Protein AF-0000000066029014 (afdb_homodimer)

pLDDT: mean 92.39, std 10.78, range [21.56, 98.81]

Sequence (570 aa):
MKFGIVINVSRERALELARKLVSWLEAQGIGYIFETLSAERIGSALSAPIEELNTQCDAFISLGGDGTLLFTSQHSVTKPVVGINVGYLGFLTEFTQEEMFDAVEKVIKGTYTIHTRTQLEASVPADGRNEQFLALNDVVIEKGTYPRIPAFVIKLDGELLSSYRADGIIIATSTGSTAYSMSAGGPIIAPKSSVFVITPICPHMLTVRPIVISDEKIIEISVEAPDGEFPLNCDGHLRRMLEPMERVTVRKSIRLINLVANENRDYCEVLRTKLLWGREHNSGLMKFGIVINVSRERALELARKLVSWLEAQGIGYIFETLSAERIGSALSAPIEELNTQCDAFISLGGDGTLLFTSQHSVTKPVVGINVGYLGFLTEFTQEEMFDAVEKVIKGTYTIHTRTQLEASVPADGRNEQFLALNDVVIEKGTYPRIPAFVIKLDGELLSSYRADGIIIATSTGSTAYSMSAGGPIIAPKSSVFVITPICPHMLTVRPIVISDEKIIEISVEAPDGEFPLNCDGHLRRMLEPMERVTVRKSIRLINLVANENRDYCEVLRTKLLWGREHNSGL

Radius of gyration: 27.36 Å; Cα contacts (8 Å, |Δi|>4): 1403; chains: 2; bounding box: 62×86×66 Å

Foldseek 3Di:
DEEEEEFPLVDPLRLVLVVVVVVVCVVVPYHYAYDAVSCVSNVHPRYDHLQCVLVVGQEYEFREAPVRVQVNLQRNQQRAYAAEHSDDDHLAHAHYSVCVVVLVVCVVVVNWDWDKAWWKWKWFDDPNDIDIDIARFKKKKFQPPPPAFWWKWKAKQNHTPDTWRARIKIKTGLSNCPPVVVVQPGDRHDPPPQWIKIGGRGTPDPPDDIDIGHLAIKMKIFIADPWDWIFIDGHRHTDDTDTHPGIMIMGIDPTIGIYGHDPPDDSVVSCCVVVVVDPPPPPPD/DEEEEEFPLVDPLRLVLVVVVVVVCVVVPYHYAYDAVSCVSNVHPRYDHLQCVLVVGQEYEFREAPVRVQVNLQRNQQRAYAAEHSDDDHLAHAHYSVCVVVLVVCVVVVNWDWDKAWWKWKWFDDPNDIDIDIARFKKKKFQPPPPAFWWKWKDKQNHTPDTWRARIKIKTGLSNCPPVVVVQPGDRHDPPPQWIKIGGRGTPDPPDDIDIGHLAIKMKIFIADPWDWIFIDGHRHTDDTDTHPGIMIMGIDPTIGIYGHDPPDDSVVSCCVVVVVDPPPPPPD

Structure (mmCIF, N/CA/C/O backbone):
data_AF-0000000066029014-model_v1
#
loop_
_entity.id
_entity.type
_entity.pdbx_description
1 polymer 'NAD kinase'
#
loop_
_atom_site.group_PDB
_atom_site.id
_atom_site.type_symbol
_atom_site.label_atom_id
_atom_site.label_alt_id
_atom_site.label_comp_id
_atom_site.label_asym_id
_atom_site.label_entity_id
_atom_site.label_seq_id
_atom_site.pdbx_PDB_ins_code
_atom_site.Cartn_x
_atom_site.Cartn_y
_atom_site.Cartn_z
_atom_site.occupancy
_atom_site.B_iso_or_equiv
_atom_site.auth_seq_id
_atom_site.auth_comp_id
_atom_site.auth_asym_id
_atom_site.auth_atom_id
_atom_site.pdbx_PDB_model_num
ATOM 1 N N . MET A 1 1 ? -2.502 23.562 33.281 1 92.62 1 MET A N 1
ATOM 2 C CA . MET A 1 1 ? -2.465 23.172 31.859 1 92.62 1 MET A CA 1
ATOM 3 C C . MET A 1 1 ? -2.316 24.391 30.969 1 92.62 1 MET A C 1
ATOM 5 O O . MET A 1 1 ? -2.932 25.438 31.219 1 92.62 1 MET A O 1
ATOM 9 N N . LYS A 1 2 ? -1.413 24.406 29.984 1 97.44 2 LYS A N 1
ATOM 10 C CA . LYS A 1 2 ? -1.159 25.516 29.062 1 97.44 2 LYS A CA 1
ATOM 11 C C . LYS A 1 2 ? -1.167 25.031 27.609 1 97.44 2 LYS A C 1
ATOM 13 O O . LYS A 1 2 ? -0.531 24.031 27.281 1 97.44 2 LYS A O 1
ATOM 18 N N . PHE A 1 3 ? -1.909 25.719 26.797 1 98.25 3 PHE A N 1
ATOM 19 C CA . PHE A 1 3 ? -2.014 25.344 25.391 1 98.25 3 PHE A CA 1
ATOM 20 C C . PHE A 1 3 ? -1.113 26.219 24.531 1 98.25 3 PHE A C 1
ATOM 22 O O . PHE A 1 3 ? -1.03 27.422 24.75 1 98.25 3 PHE A O 1
ATOM 29 N N . GLY A 1 4 ? -0.292 25.609 23.609 1 98.25 4 GLY A N 1
ATOM 30 C CA . GLY A 1 4 ? 0.277 26.344 22.484 1 98.25 4 GLY A CA 1
ATOM 31 C C . GLY A 1 4 ? -0.667 26.438 21.312 1 98.25 4 GLY A C 1
ATOM 32 O O . GLY A 1 4 ? -1.191 25.438 20.828 1 98.25 4 GLY A O 1
ATOM 33 N N . ILE A 1 5 ? -0.922 27.641 20.859 1 98.56 5 ILE A N 1
ATOM 34 C CA . ILE A 1 5 ? -1.921 27.844 19.812 1 98.56 5 ILE A CA 1
ATOM 35 C C . ILE A 1 5 ? -1.242 28.328 18.547 1 98.56 5 ILE A C 1
ATOM 37 O O . ILE A 1 5 ? -0.484 29.297 18.562 1 98.56 5 ILE A O 1
ATOM 41 N N . VAL A 1 6 ? -1.458 27.609 17.438 1 98.31 6 VAL A N 1
ATOM 42 C CA . VAL A 1 6 ? -0.965 27.984 16.109 1 98.31 6 VAL A CA 1
ATOM 43 C C . VAL A 1 6 ? -2.143 28.219 15.164 1 98.31 6 VAL A C 1
ATOM 45 O O . VAL A 1 6 ? -3.021 27.359 15.031 1 98.31 6 VAL A O 1
ATOM 48 N N . ILE A 1 7 ? -2.123 29.422 14.539 1 97.88 7 ILE A N 1
ATOM 49 C CA . ILE A 1 7 ? -3.254 29.844 13.719 1 97.88 7 ILE A CA 1
ATOM 50 C C . ILE A 1 7 ? -2.805 30.016 12.266 1 97.88 7 ILE A C 1
ATOM 52 O O . ILE A 1 7 ? -1.726 30.547 12.008 1 97.88 7 ILE A O 1
ATOM 56 N N . ASN A 1 8 ? -3.623 29.422 11.344 1 96.75 8 ASN A N 1
ATOM 57 C CA . ASN A 1 8 ? -3.449 29.859 9.969 1 96.75 8 ASN A CA 1
ATOM 58 C C . ASN A 1 8 ? -3.855 31.328 9.781 1 96.75 8 ASN A C 1
ATOM 60 O O . ASN A 1 8 ? -5.023 31.609 9.516 1 96.75 8 ASN A O 1
ATOM 64 N N . VAL A 1 9 ? -2.922 32.219 9.75 1 95.31 9 VAL A N 1
ATOM 65 C CA . VAL A 1 9 ? -3.186 33.656 9.844 1 95.31 9 VAL A CA 1
ATOM 66 C C . VAL A 1 9 ? -3.703 34.156 8.5 1 95.31 9 VAL A C 1
ATOM 68 O O . VAL A 1 9 ? -4.203 35.281 8.414 1 95.31 9 VAL A O 1
ATOM 71 N N . SER A 1 10 ? -3.582 33.375 7.465 1 93.06 10 SER A N 1
ATOM 72 C CA . SER A 1 10 ? -4.086 33.781 6.156 1 93.06 10 SER A CA 1
ATOM 73 C C . SER A 1 10 ? -5.598 33.625 6.07 1 93.06 10 SER A C 1
ATOM 75 O O . SER A 1 10 ? -6.238 34.125 5.152 1 93.06 10 SER A O 1
ATOM 77 N N . ARG A 1 11 ? -6.156 32.938 7.031 1 93.38 11 ARG A N 1
ATOM 78 C CA . ARG A 1 11 ? -7.59 32.688 7.039 1 93.38 11 ARG A CA 1
ATOM 79 C C . ARG A 1 11 ? -8.289 33.469 8.141 1 93.38 11 ARG A C 1
ATOM 81 O O . ARG A 1 11 ? -8.125 33.188 9.32 1 93.38 11 ARG A O 1
ATOM 88 N N . GLU A 1 12 ? -9.148 34.375 7.723 1 93.75 12 GLU A N 1
ATOM 89 C CA . GLU A 1 12 ? -9.844 35.219 8.672 1 93.75 12 GLU A CA 1
ATOM 90 C C . GLU A 1 12 ? -10.688 34.406 9.641 1 93.75 12 GLU A C 1
ATOM 92 O O . GLU A 1 12 ? -10.766 34.719 10.828 1 93.75 12 GLU A O 1
ATOM 97 N N . ARG A 1 13 ? -11.25 33.344 9.102 1 95.38 13 ARG A N 1
ATOM 98 C CA . ARG A 1 13 ? -12.094 32.5 9.938 1 95.38 13 ARG A CA 1
ATOM 99 C C . ARG A 1 13 ? -11.281 31.875 11.062 1 95.38 13 ARG A C 1
ATOM 101 O O . ARG A 1 13 ? -11.789 31.672 12.164 1 95.38 13 ARG A O 1
ATOM 108 N N . ALA A 1 14 ? -10.086 31.547 10.805 1 96.75 14 ALA A N 1
ATOM 109 C CA . ALA A 1 14 ? -9.211 30.953 11.82 1 96.75 14 ALA A CA 1
ATOM 110 C C . ALA A 1 14 ? -8.914 31.969 12.93 1 96.75 14 ALA A C 1
ATOM 112 O O . ALA A 1 14 ? -8.859 31.594 14.102 1 96.75 14 ALA A O 1
ATOM 113 N N . LEU A 1 15 ? -8.781 33.188 12.57 1 96.56 15 LEU A N 1
ATOM 114 C CA . LEU A 1 15 ? -8.523 34.25 13.547 1 96.56 15 LEU A CA 1
ATOM 115 C C . LEU A 1 15 ? -9.742 34.469 14.438 1 96.56 15 LEU A C 1
ATOM 117 O O . LEU A 1 15 ? -9.609 34.656 15.648 1 96.56 15 LEU A O 1
ATOM 121 N N . GLU A 1 16 ? -10.844 34.469 13.773 1 96.62 16 GLU A N 1
ATOM 122 C CA . GLU A 1 16 ? -12.086 34.625 14.523 1 96.62 16 GLU A CA 1
ATOM 123 C C . GLU A 1 16 ? -12.258 33.5 15.531 1 96.62 16 GLU A C 1
ATOM 125 O O . GLU A 1 16 ? -12.633 33.719 16.688 1 96.62 16 GLU A O 1
ATOM 130 N N . LEU A 1 17 ? -12.008 32.312 15.086 1 96.81 17 LEU A N 1
ATOM 131 C CA . LEU A 1 17 ? -12.109 31.141 15.953 1 96.81 17 LEU A CA 1
ATOM 132 C C . LEU A 1 17 ? -11.133 31.234 17.109 1 96.81 17 LEU A C 1
ATOM 134 O O . LEU A 1 17 ? -11.453 30.844 18.234 1 96.81 17 LEU A O 1
ATOM 138 N N . ALA A 1 18 ? -9.977 31.703 16.844 1 97.75 18 ALA A N 1
ATOM 139 C CA . ALA A 1 18 ? -8.953 31.859 17.875 1 97.75 18 ALA A CA 1
ATOM 140 C C . ALA A 1 18 ? -9.414 32.812 18.969 1 97.75 18 ALA A C 1
ATOM 142 O O . ALA A 1 18 ? -9.195 32.594 20.156 1 97.75 18 ALA A O 1
ATOM 143 N N . ARG A 1 19 ? -10.023 33.938 18.594 1 97.25 19 ARG A N 1
ATOM 144 C CA . ARG A 1 19 ? -10.523 34.906 19.562 1 97.25 19 ARG A CA 1
ATOM 145 C C . ARG A 1 19 ? -11.586 34.312 20.469 1 97.25 19 ARG A C 1
ATOM 147 O O . ARG A 1 19 ? -11.578 34.531 21.672 1 97.25 19 ARG A O 1
ATOM 154 N N . LYS A 1 20 ? -12.43 33.531 19.828 1 97.5 20 LYS A N 1
ATOM 155 C CA . LYS A 1 20 ? -13.453 32.844 20.609 1 97.5 20 LYS A CA 1
ATOM 156 C C . LYS A 1 20 ? -12.82 31.844 21.562 1 97.5 20 LYS A C 1
ATOM 158 O O . LYS A 1 20 ? -13.258 31.719 22.719 1 97.5 20 LYS A O 1
ATOM 163 N N . LEU A 1 21 ? -11.852 31.125 21.078 1 97.75 21 LEU A N 1
ATOM 164 C CA . LEU A 1 21 ? -11.164 30.125 21.875 1 97.75 21 LEU A CA 1
ATOM 165 C C . LEU A 1 21 ? -10.492 30.766 23.094 1 97.75 21 LEU A C 1
ATOM 167 O O . LEU A 1 21 ? -10.609 30.266 24.203 1 97.75 21 LEU A O 1
ATOM 171 N N . VAL A 1 22 ? -9.836 31.844 22.891 1 96.75 22 VAL A N 1
ATOM 172 C CA . VAL A 1 22 ? -9.094 32.5 23.953 1 96.75 22 VAL A CA 1
ATOM 173 C C . VAL A 1 22 ? -10.07 33.031 25.016 1 96.75 22 VAL A C 1
ATOM 175 O O . VAL A 1 22 ? -9.812 32.875 26.219 1 96.75 22 VAL A O 1
ATOM 178 N N . SER A 1 23 ? -11.117 33.656 24.531 1 97.38 23 SER A N 1
ATOM 179 C CA . SER A 1 23 ? -12.133 34.125 25.469 1 97.38 23 SER A CA 1
ATOM 180 C C . SER A 1 23 ? -12.648 32.969 26.328 1 97.38 23 SER A C 1
ATOM 182 O O . SER A 1 23 ? -12.82 33.125 27.547 1 97.38 23 SER A O 1
ATOM 184 N N . TRP A 1 24 ? -12.852 31.891 25.688 1 97.5 24 TRP A N 1
ATOM 185 C CA . TRP A 1 24 ? -13.352 30.703 26.359 1 97.5 24 TRP A CA 1
ATOM 186 C C . TRP A 1 24 ? -12.32 30.156 27.344 1 97.5 24 TRP A C 1
ATOM 188 O O . TRP A 1 24 ? -12.664 29.781 28.469 1 97.5 24 TRP A O 1
ATOM 198 N N . LEU A 1 25 ? -11.078 30.094 27 1 97.56 25 LEU A N 1
ATOM 199 C CA . LEU A 1 25 ? -10 29.609 27.859 1 97.56 25 LEU A CA 1
ATOM 200 C C . LEU A 1 25 ? -9.828 30.531 29.078 1 97.56 25 LEU A C 1
ATOM 202 O O . LEU A 1 25 ? -9.664 30.047 30.203 1 97.56 25 LEU A O 1
ATOM 206 N N . GLU A 1 26 ? -9.883 31.797 28.844 1 96.69 26 GLU A N 1
ATOM 207 C CA . GLU A 1 26 ? -9.719 32.781 29.922 1 96.69 26 GLU A CA 1
ATOM 208 C C . GLU A 1 26 ? -10.836 32.656 30.953 1 96.69 26 GLU A C 1
ATOM 210 O O . GLU A 1 26 ? -10.594 32.75 32.156 1 96.69 26 GLU A O 1
ATOM 215 N N . ALA A 1 27 ? -11.977 32.406 30.453 1 96.88 27 ALA A N 1
ATOM 216 C CA . ALA A 1 27 ? -13.125 32.25 31.344 1 96.88 27 ALA A CA 1
ATOM 217 C C . ALA A 1 27 ? -12.938 31.031 32.25 1 96.88 27 ALA A C 1
ATOM 219 O O . ALA A 1 27 ? -13.461 31.016 33.375 1 96.88 27 ALA A O 1
ATOM 220 N N . GLN A 1 28 ? -12.156 30.109 31.859 1 95 28 GLN A N 1
ATOM 221 C CA . GLN A 1 28 ? -11.945 28.875 32.625 1 95 28 GLN A CA 1
ATOM 222 C C . GLN A 1 28 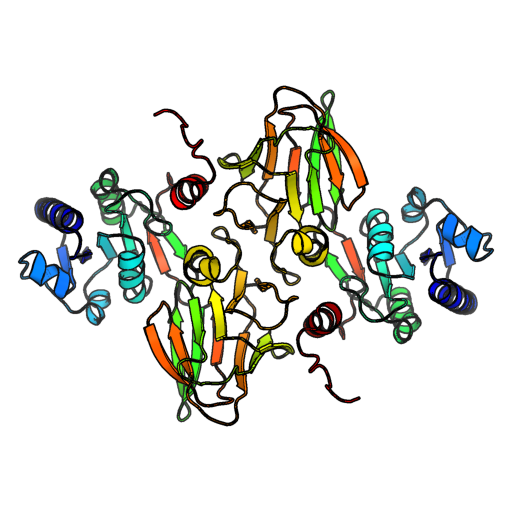? -10.617 28.922 33.375 1 95 28 GLN A C 1
ATOM 224 O O . GLN A 1 28 ? -10.266 27.984 34.062 1 95 28 GLN A O 1
ATOM 229 N N . GLY A 1 29 ? -9.883 29.984 33.156 1 96.31 29 GLY A N 1
ATOM 230 C CA . GLY A 1 29 ? -8.602 30.141 33.812 1 96.31 29 GLY A CA 1
ATOM 231 C C . GLY A 1 29 ? -7.527 29.219 33.25 1 96.31 29 GLY A C 1
ATOM 232 O O . GLY A 1 29 ? -6.633 28.797 34 1 96.31 29 GLY A O 1
ATOM 233 N N . ILE A 1 30 ? -7.691 28.828 32.031 1 97.12 30 ILE A N 1
ATOM 234 C CA . ILE A 1 30 ? -6.73 27.922 31.391 1 97.12 30 ILE A CA 1
ATOM 235 C C . ILE A 1 30 ? -5.668 28.75 30.656 1 97.12 30 ILE A C 1
ATOM 237 O O . ILE A 1 30 ? -5.984 29.703 29.953 1 97.12 30 ILE A O 1
ATOM 241 N N . GLY A 1 31 ? -4.395 28.438 30.812 1 97.38 31 GLY A N 1
ATOM 242 C CA . GLY A 1 31 ? -3.285 29.141 30.188 1 97.38 31 GLY A CA 1
ATOM 243 C C . GLY A 1 31 ? -3.133 28.828 28.703 1 97.38 31 GLY A C 1
ATOM 244 O O . GLY A 1 31 ? -3.445 27.719 28.266 1 97.38 31 GLY A O 1
ATOM 245 N N . TYR A 1 32 ? -2.623 29.734 28 1 97.94 32 TYR A N 1
ATOM 246 C CA . TYR A 1 32 ? -2.346 29.562 26.578 1 97.94 32 TYR A CA 1
ATOM 247 C C . TYR A 1 32 ? -1.224 30.484 26.109 1 97.94 32 TYR A C 1
ATOM 249 O O . TYR A 1 32 ? -0.87 31.438 26.812 1 97.94 32 TYR A O 1
ATOM 257 N N . ILE A 1 33 ? -0.554 30.172 25.094 1 98.19 33 ILE A N 1
ATOM 258 C CA . ILE A 1 33 ? 0.467 30.984 24.438 1 98.19 33 ILE A CA 1
ATOM 259 C C . ILE A 1 33 ? 0.398 30.797 22.922 1 98.19 33 ILE A C 1
ATOM 261 O O . ILE A 1 33 ? 0.199 29.672 22.438 1 98.19 33 ILE A O 1
ATOM 265 N N . PHE A 1 34 ? 0.485 31.859 22.188 1 98.12 34 PHE A N 1
ATOM 266 C CA . PHE A 1 34 ? 0.414 31.828 20.734 1 98.12 34 PHE A CA 1
ATOM 267 C C . PHE A 1 34 ? 1.806 31.703 20.125 1 98.12 34 PHE A C 1
ATOM 269 O O . PHE A 1 34 ? 2.773 32.25 20.672 1 98.12 34 PHE A O 1
ATOM 276 N N . GLU A 1 35 ? 1.819 30.969 19 1 97.44 35 GLU A N 1
ATOM 277 C CA . GLU A 1 35 ? 2.984 31.094 18.141 1 97.44 35 GLU A CA 1
ATOM 278 C C . GLU A 1 35 ? 3.164 32.531 17.672 1 97.44 35 GLU A C 1
ATOM 280 O O . GLU A 1 35 ? 2.184 33.25 17.469 1 97.44 35 GLU A O 1
ATOM 285 N N . THR A 1 36 ? 4.391 33.031 17.391 1 96.94 36 THR A N 1
ATOM 286 C CA . THR A 1 36 ? 4.777 34.406 17.234 1 96.94 36 THR A CA 1
ATOM 287 C C . THR A 1 36 ? 3.922 35.094 16.156 1 96.94 36 THR A C 1
ATOM 289 O O . THR A 1 36 ? 3.32 36.125 16.406 1 96.94 36 THR A O 1
ATOM 292 N N . LEU A 1 37 ? 3.85 34.531 14.992 1 95.19 37 LEU A N 1
ATOM 293 C CA . LEU A 1 37 ? 3.09 35.156 13.914 1 95.19 37 LEU A CA 1
ATOM 294 C C . LEU A 1 37 ? 1.601 35.188 14.242 1 95.19 37 LEU A C 1
ATOM 296 O O . LEU A 1 37 ? 0.91 36.156 13.93 1 95.19 37 LEU A O 1
ATOM 300 N N . SER A 1 38 ? 1.134 34.125 14.836 1 96.62 38 SER A N 1
ATOM 301 C CA . SER A 1 38 ? -0.253 34.031 15.289 1 96.62 38 SER A CA 1
ATOM 302 C C . SER A 1 38 ? -0.57 35.156 16.281 1 96.62 38 SER A C 1
ATOM 304 O O . SER A 1 38 ? -1.599 35.844 16.156 1 96.62 38 SER A O 1
ATOM 306 N N . ALA A 1 39 ? 0.288 35.375 17.219 1 96.62 39 ALA A N 1
ATOM 307 C CA . ALA A 1 39 ? 0.121 36.406 18.25 1 96.62 39 ALA A CA 1
ATOM 308 C C . ALA A 1 39 ? 0.058 37.781 17.641 1 96.62 39 ALA A C 1
ATOM 310 O O . ALA A 1 39 ? -0.778 38.594 18.031 1 96.62 39 ALA A O 1
ATOM 311 N N . GLU A 1 40 ? 0.918 38.031 16.734 1 96.38 40 GLU A N 1
ATOM 312 C CA . GLU A 1 40 ? 0.966 39.344 16.078 1 96.38 40 GLU A CA 1
ATOM 313 C C . GLU A 1 40 ? -0.355 39.656 15.375 1 96.38 40 GLU A C 1
ATOM 315 O O . GLU A 1 40 ? -0.85 40.781 15.453 1 96.38 40 GLU A O 1
ATOM 320 N N . ARG A 1 41 ? -0.866 38.656 14.734 1 95.06 41 ARG A N 1
ATOM 321 C CA . ARG A 1 41 ? -2.068 38.875 13.938 1 95.06 41 ARG A CA 1
ATOM 322 C C . ARG A 1 41 ? -3.297 39.031 14.828 1 95.06 41 ARG A C 1
ATOM 324 O O . ARG A 1 41 ? -4.238 39.75 14.477 1 95.06 41 ARG A O 1
ATOM 331 N N . ILE A 1 42 ? -3.336 38.344 15.938 1 94.25 42 ILE A N 1
ATOM 332 C CA . ILE A 1 42 ? -4.504 38.375 16.812 1 94.25 42 ILE A CA 1
ATOM 333 C C . ILE A 1 42 ? -4.336 39.5 17.828 1 94.25 42 ILE A C 1
ATOM 335 O O . ILE A 1 42 ? -5.289 39.875 18.516 1 94.25 42 ILE A O 1
ATOM 339 N N . GLY A 1 43 ? -3.17 40.062 17.953 1 93.19 43 GLY A N 1
ATOM 340 C CA . GLY A 1 43 ? -2.906 41.156 18.891 1 93.19 43 GLY A CA 1
ATOM 341 C C . GLY A 1 43 ? -2.734 40.656 20.328 1 93.19 43 GLY A C 1
ATOM 342 O O . GLY A 1 43 ? -3.213 41.312 21.266 1 93.19 43 GLY A O 1
ATOM 343 N N . SER A 1 44 ? -2.135 39.531 20.438 1 94.06 44 SER A N 1
ATOM 344 C CA . SER A 1 44 ? -1.91 38.969 21.766 1 94.06 44 SER A CA 1
ATOM 345 C C . SER A 1 44 ? -0.491 39.25 22.25 1 94.06 44 SER A C 1
ATOM 347 O O . SER A 1 44 ? 0.457 39.219 21.469 1 94.06 44 SER A O 1
ATOM 349 N N . ALA A 1 45 ? -0.33 39.469 23.547 1 92.06 45 ALA A N 1
ATOM 350 C CA . ALA A 1 45 ? 0.988 39.656 24.156 1 92.06 45 ALA A CA 1
ATOM 351 C C . ALA A 1 45 ? 1.607 38.312 24.547 1 92.06 45 ALA A C 1
ATOM 353 O O . ALA A 1 45 ? 2.82 38.219 24.734 1 92.06 45 ALA A O 1
ATOM 354 N N . LEU A 1 46 ? 0.844 37.344 24.766 1 96.12 46 LEU A N 1
ATOM 355 C CA . LEU A 1 46 ? 1.335 36.031 25.094 1 96.12 46 LEU A CA 1
ATOM 356 C C . LEU A 1 46 ? 1.842 35.312 23.844 1 96.12 46 LEU A C 1
ATOM 358 O O . LEU A 1 46 ? 1.054 34.719 23.094 1 96.12 46 LEU A O 1
ATOM 362 N N . SER A 1 47 ? 3.105 35.344 23.578 1 96.75 47 SER A N 1
ATOM 363 C CA . SER A 1 47 ? 3.709 34.875 22.328 1 96.75 47 SER A CA 1
ATOM 364 C C . SER A 1 47 ? 5.047 34.188 22.594 1 96.75 47 SER A C 1
ATOM 366 O O . SER A 1 47 ? 5.777 34.594 23.516 1 96.75 47 SER A O 1
ATOM 368 N N . ALA A 1 48 ? 5.293 33.219 21.844 1 97.25 48 ALA A N 1
ATOM 369 C CA . ALA A 1 48 ? 6.602 32.562 21.828 1 97.25 48 ALA A CA 1
ATOM 370 C C . ALA A 1 48 ? 6.922 31.969 20.453 1 97.25 48 ALA A C 1
ATOM 372 O O . ALA A 1 48 ? 6.016 31.625 19.703 1 97.25 48 ALA A O 1
ATOM 373 N N . PRO A 1 49 ? 8.219 31.938 20.125 1 96.19 49 PRO A N 1
ATOM 374 C CA . PRO A 1 49 ? 8.586 31.234 18.875 1 96.19 49 PRO A CA 1
ATOM 375 C C . PRO A 1 49 ? 8.156 29.766 18.875 1 96.19 49 PRO A C 1
ATOM 377 O O . PRO A 1 49 ? 8.148 29.125 19.922 1 96.19 49 PRO A O 1
ATOM 380 N N . ILE A 1 50 ? 7.777 29.281 17.688 1 95.19 50 ILE A N 1
ATOM 381 C CA . ILE A 1 50 ? 7.238 27.938 17.531 1 95.19 50 ILE A CA 1
ATOM 382 C C . ILE A 1 50 ? 8.219 26.922 18.109 1 95.19 50 ILE A C 1
ATOM 384 O O . ILE A 1 50 ? 7.812 25.906 18.703 1 95.19 50 ILE A O 1
ATOM 388 N N . GLU A 1 51 ? 9.516 27.156 18.062 1 93 51 GLU A N 1
ATOM 389 C CA . GLU A 1 51 ? 10.547 26.219 18.516 1 93 51 GLU A CA 1
ATOM 390 C C . GLU A 1 51 ? 10.57 26.109 20.031 1 93 51 GLU A C 1
ATOM 392 O O . GLU A 1 51 ? 11.086 25.141 20.578 1 93 51 GLU A O 1
ATOM 397 N N . GLU A 1 52 ? 9.984 27.062 20.656 1 94.75 52 GLU A N 1
ATOM 398 C CA . GLU A 1 52 ? 10.039 27.109 22.109 1 94.75 52 GLU A CA 1
ATOM 399 C C . GLU A 1 52 ? 8.703 26.703 22.734 1 94.75 52 GLU A C 1
ATOM 401 O O . GLU A 1 52 ? 8.617 26.453 23.938 1 94.75 52 GLU A O 1
ATOM 406 N N . LEU A 1 53 ? 7.738 26.562 21.969 1 94.56 53 LEU A N 1
ATOM 407 C CA . LEU A 1 53 ? 6.391 26.328 22.484 1 94.56 53 LEU A CA 1
ATOM 408 C C . LEU A 1 53 ? 6.309 24.984 23.203 1 94.56 53 LEU A C 1
ATOM 410 O O . LEU A 1 53 ? 5.59 24.859 24.203 1 94.56 53 LEU A O 1
ATOM 414 N N . ASN A 1 54 ? 7.016 24.062 22.672 1 92.62 54 ASN A N 1
ATOM 415 C CA . ASN A 1 54 ? 6.934 22.719 23.234 1 92.62 54 ASN A CA 1
ATOM 416 C C . ASN A 1 54 ? 7.379 22.688 24.688 1 92.62 54 ASN A C 1
ATOM 418 O O . ASN A 1 54 ? 6.848 21.906 25.484 1 92.62 54 ASN A O 1
ATOM 422 N N . THR A 1 55 ? 8.289 23.547 25.109 1 94.12 55 THR A N 1
ATOM 423 C CA . THR A 1 55 ? 8.797 23.578 26.484 1 94.12 55 THR A CA 1
ATOM 424 C C . THR A 1 55 ? 7.863 24.375 27.391 1 94.12 55 THR A C 1
ATOM 426 O O . THR A 1 55 ? 7.938 24.266 28.609 1 94.12 55 THR A O 1
ATOM 429 N N . GLN A 1 56 ? 6.934 25.109 26.812 1 95.31 56 GLN A N 1
ATOM 430 C CA . GLN A 1 56 ? 6.117 26.031 27.594 1 95.31 56 GLN A CA 1
ATOM 431 C C . GLN A 1 56 ? 4.68 25.531 27.703 1 95.31 56 GLN A C 1
ATOM 433 O O . GLN A 1 56 ? 3.916 26 28.547 1 95.31 56 GLN A O 1
ATOM 438 N N . CYS A 1 57 ? 4.352 24.625 26.844 1 96.81 57 CYS A N 1
ATOM 439 C CA . CYS A 1 57 ? 2.951 24.219 26.781 1 96.81 57 CYS A CA 1
ATOM 440 C C . CYS A 1 57 ? 2.809 22.719 27.031 1 96.81 57 CYS A C 1
ATOM 442 O O . CYS A 1 57 ? 3.791 21.984 26.969 1 96.81 57 CYS A O 1
ATOM 444 N N . ASP A 1 58 ? 1.586 22.312 27.312 1 97 58 ASP A N 1
ATOM 445 C CA . ASP A 1 58 ? 1.283 20.906 27.609 1 97 58 ASP A CA 1
ATOM 446 C C . ASP A 1 58 ? 0.604 20.234 26.406 1 97 58 ASP A C 1
ATOM 448 O O . ASP A 1 58 ? 0.6 19 26.312 1 97 58 ASP A O 1
ATOM 452 N N . ALA A 1 59 ? 0.003 21 25.609 1 98 59 ALA A N 1
ATOM 453 C CA . ALA A 1 59 ? -0.701 20.547 24.422 1 98 59 ALA A CA 1
ATOM 454 C C . ALA A 1 59 ? -0.786 21.656 23.375 1 98 59 ALA A C 1
ATOM 456 O O . ALA A 1 59 ? -0.572 22.828 23.688 1 98 59 ALA A O 1
ATOM 457 N N . PHE A 1 60 ? -1.042 21.281 22.156 1 98.44 60 PHE A N 1
ATOM 458 C CA . PHE A 1 60 ? -1.124 22.25 21.062 1 98.44 60 PHE A CA 1
ATOM 459 C C . PHE A 1 60 ? -2.529 22.281 20.484 1 98.44 60 PHE A C 1
ATOM 461 O O . PHE A 1 60 ? -3.23 21.266 20.469 1 98.44 60 PHE A O 1
ATOM 468 N N . ILE A 1 61 ? -2.92 23.438 20.047 1 98.5 61 ILE A N 1
ATOM 469 C CA . ILE A 1 61 ? -4.129 23.609 19.25 1 98.5 61 ILE A CA 1
ATOM 470 C C . ILE A 1 61 ? -3.771 24.234 17.906 1 98.5 61 ILE A C 1
ATOM 472 O O . ILE A 1 61 ? -3.145 25.297 17.859 1 98.5 61 ILE A O 1
ATOM 476 N N . SER A 1 62 ? -4.055 23.562 16.906 1 98.31 62 SER A N 1
ATOM 477 C CA . SER A 1 62 ? -3.854 24.047 15.539 1 98.31 62 SER A CA 1
ATOM 478 C C . SER A 1 62 ? -5.168 24.516 14.922 1 98.31 62 SER A C 1
ATOM 480 O O . SER A 1 62 ? -6.113 23.734 14.805 1 98.31 62 SER A O 1
ATOM 482 N N . LEU A 1 63 ? -5.266 25.766 14.562 1 98.12 63 LEU A N 1
ATOM 483 C CA . LEU A 1 63 ? -6.441 26.328 13.914 1 98.12 63 LEU A CA 1
ATOM 484 C C . LEU A 1 63 ? -6.16 26.641 12.445 1 98.12 63 LEU A C 1
ATOM 486 O O . LEU A 1 63 ? -5.562 27.672 12.125 1 98.12 63 LEU A O 1
ATOM 490 N N . GLY A 1 64 ? -6.594 25.859 11.578 1 96.31 64 GLY A N 1
ATOM 491 C CA . GLY A 1 64 ? -6.352 25.953 10.148 1 96.31 64 GLY A CA 1
ATOM 492 C C . GLY A 1 64 ? -6.695 24.688 9.398 1 96.31 64 GLY A C 1
ATOM 493 O O . GLY A 1 64 ? -7.727 24.062 9.656 1 96.31 64 GLY A O 1
ATOM 494 N N . GLY A 1 65 ? -5.957 24.359 8.422 1 94.25 65 GLY A N 1
ATOM 495 C CA . GLY A 1 65 ? -6.102 23.125 7.68 1 94.25 65 GLY A CA 1
ATOM 496 C C . GLY A 1 65 ? -5.004 22.109 7.977 1 94.25 65 GLY A C 1
ATOM 497 O O . GLY A 1 65 ? -4.312 22.219 8.992 1 94.25 65 GLY A O 1
ATOM 498 N N . ASP A 1 66 ? -4.914 21.188 7.086 1 93.56 66 ASP A N 1
ATOM 499 C CA . ASP A 1 66 ? -3.906 20.141 7.246 1 93.56 66 ASP A CA 1
ATOM 500 C C . ASP A 1 66 ? -2.498 20.719 7.223 1 93.56 66 ASP A C 1
ATOM 502 O O . ASP A 1 66 ? -1.611 20.25 7.938 1 93.56 66 ASP A O 1
ATOM 506 N N . GLY A 1 67 ? -2.318 21.766 6.395 1 92.62 67 GLY A N 1
ATOM 507 C CA . GLY A 1 67 ? -1.013 22.406 6.352 1 92.62 67 GLY A CA 1
ATOM 508 C C . GLY A 1 67 ? -0.601 23.016 7.676 1 92.62 67 GLY A C 1
ATOM 509 O O . GLY A 1 67 ? 0.548 22.875 8.102 1 92.62 67 GLY A O 1
ATOM 510 N N . THR A 1 68 ? -1.489 23.656 8.336 1 94.5 68 THR A N 1
ATOM 511 C CA . THR A 1 68 ? -1.229 24.25 9.648 1 94.5 68 THR A CA 1
ATOM 512 C C . THR A 1 68 ? -0.933 23.172 10.688 1 94.5 68 THR A C 1
ATOM 514 O O . THR A 1 68 ? -0.024 23.328 11.5 1 94.5 68 THR A O 1
ATOM 517 N N . LEU A 1 69 ? -1.707 22.188 10.617 1 96.38 69 LEU A N 1
ATOM 518 C CA . LEU A 1 69 ? -1.496 21.078 11.547 1 96.38 69 LEU A CA 1
ATOM 519 C C . LEU A 1 69 ? -0.14 20.422 11.312 1 96.38 69 LEU A C 1
ATOM 521 O O . LEU A 1 69 ? 0.554 20.078 12.266 1 96.38 69 LEU A O 1
ATOM 525 N N . LEU A 1 70 ? 0.157 20.219 10.047 1 94.69 70 LEU A N 1
ATOM 526 C CA . LEU A 1 70 ? 1.463 19.672 9.703 1 94.69 70 LEU A CA 1
ATOM 527 C C . LEU A 1 70 ? 2.582 20.5 10.328 1 94.69 70 LEU A C 1
ATOM 529 O O . LEU A 1 70 ? 3.473 19.953 10.984 1 94.69 70 LEU A O 1
ATOM 533 N N . PHE A 1 71 ? 2.52 21.797 10.188 1 94 71 PHE A N 1
ATOM 534 C CA . PHE A 1 71 ? 3.502 22.703 10.75 1 94 71 PHE A CA 1
ATOM 535 C C . PHE A 1 71 ? 3.535 22.594 12.273 1 94 71 PHE A C 1
ATOM 537 O O . PHE A 1 71 ? 4.609 22.469 12.867 1 94 71 PHE A O 1
ATOM 544 N N . THR A 1 72 ? 2.418 22.578 12.891 1 96.12 72 THR A N 1
ATOM 545 C CA . THR A 1 72 ? 2.289 22.5 14.344 1 96.12 72 THR A CA 1
ATOM 546 C C . THR A 1 72 ? 2.883 21.203 14.875 1 96.12 72 THR A C 1
ATOM 548 O O . THR A 1 72 ? 3.639 21.203 15.852 1 96.12 72 THR A O 1
ATOM 551 N N . SER A 1 73 ? 2.547 20.125 14.234 1 94.56 73 SER A N 1
ATOM 552 C CA . SER A 1 73 ? 2.918 18.797 14.703 1 94.56 73 SER A CA 1
ATOM 553 C C . SER A 1 73 ? 4.43 18.594 14.656 1 94.56 73 SER A C 1
ATOM 555 O O . SER A 1 73 ? 4.988 17.844 15.461 1 94.56 73 SER A O 1
ATOM 557 N N . GLN A 1 74 ? 5.082 19.25 13.766 1 91.38 74 GLN A N 1
ATOM 558 C CA . GLN A 1 74 ? 6.531 19.141 13.664 1 91.38 74 GLN A CA 1
ATOM 559 C C . GLN A 1 74 ? 7.219 19.672 14.914 1 91.38 74 GLN A C 1
ATOM 561 O O . GLN A 1 74 ? 8.359 19.312 15.211 1 91.38 74 GLN A O 1
ATOM 566 N N . HIS A 1 75 ? 6.52 20.5 15.68 1 93.06 75 HIS A N 1
ATOM 567 C CA . HIS A 1 75 ? 7.145 21.172 16.828 1 93.06 75 HIS A CA 1
ATOM 568 C C . HIS A 1 75 ? 6.523 20.703 18.141 1 93.06 75 HIS A C 1
ATOM 570 O O . HIS A 1 75 ? 6.973 21.094 19.219 1 93.06 75 HIS A O 1
ATOM 576 N N . SER A 1 76 ? 5.562 19.875 18.109 1 93.12 76 SER A N 1
ATOM 577 C CA . SER A 1 76 ? 4.867 19.438 19.312 1 93.12 76 SER A CA 1
ATOM 578 C C . SER A 1 76 ? 5.664 18.359 20.047 1 93.12 76 SER A C 1
ATOM 580 O O . SER A 1 76 ? 5.406 18.078 21.219 1 93.12 76 SER A O 1
ATOM 582 N N . VAL A 1 77 ? 6.676 17.828 19.484 1 83.75 77 VAL A N 1
ATOM 583 C CA . VAL A 1 77 ? 7.559 16.828 20.078 1 83.75 77 VAL A CA 1
ATOM 584 C C . VAL A 1 77 ? 6.742 15.859 20.938 1 83.75 77 VAL A C 1
ATOM 586 O O . VAL A 1 77 ? 6.871 15.852 22.156 1 83.75 77 VAL A O 1
ATOM 589 N N . THR A 1 78 ? 5.809 15.023 20.531 1 86.12 78 THR A N 1
ATOM 590 C CA . THR A 1 78 ? 5.055 13.938 21.141 1 86.12 78 THR A CA 1
ATOM 591 C C . THR A 1 78 ? 3.875 14.492 21.938 1 86.12 78 THR A C 1
ATOM 593 O O . THR A 1 78 ? 3.094 13.727 22.516 1 86.12 78 THR A O 1
ATOM 596 N N . LYS A 1 79 ? 3.842 15.805 22.328 1 95.44 79 LYS A N 1
ATOM 597 C CA . LYS A 1 79 ? 2.68 16.375 23 1 95.44 79 LYS A CA 1
ATOM 598 C C . LYS A 1 79 ? 1.436 16.281 22.125 1 95.44 79 LYS A C 1
ATOM 600 O O . LYS A 1 79 ? 1.532 16.328 20.891 1 95.44 79 LYS A O 1
ATOM 605 N N . PRO A 1 80 ? 0.282 16.188 22.734 1 97.56 80 PRO A N 1
ATOM 606 C CA . PRO A 1 80 ? -0.949 16.078 21.953 1 97.56 80 PRO A CA 1
ATOM 607 C C . PRO A 1 80 ? -1.265 17.344 21.156 1 97.56 80 PRO A C 1
ATOM 609 O O . PRO A 1 80 ? -1.032 18.453 21.641 1 97.56 80 PRO A O 1
ATOM 612 N N . VAL A 1 81 ? -1.748 17.156 20.016 1 98.19 81 VAL A N 1
ATOM 613 C CA . VAL A 1 81 ? -2.146 18.266 19.156 1 98.19 81 VAL A CA 1
ATOM 614 C C . VAL A 1 81 ? -3.631 18.156 18.812 1 98.19 81 VAL A C 1
ATOM 616 O O . VAL A 1 81 ? -4.082 17.109 18.312 1 98.19 81 VAL A O 1
ATOM 619 N N . VAL A 1 82 ? -4.359 19.141 19.125 1 98.19 82 VAL A N 1
ATOM 620 C CA . VAL A 1 82 ? -5.75 19.25 18.703 1 98.19 82 VAL A CA 1
ATOM 621 C C . VAL A 1 82 ? -5.82 20 17.359 1 98.19 82 VAL A C 1
ATOM 623 O O . VAL A 1 82 ? -5.496 21.188 17.281 1 98.19 82 VAL A O 1
ATOM 626 N N . GLY A 1 83 ? -6.207 19.312 16.328 1 97.62 83 GLY A N 1
ATOM 627 C CA . GLY A 1 83 ? -6.352 19.922 15.023 1 97.62 83 GLY A CA 1
ATOM 628 C C . GLY A 1 83 ? -7.777 20.328 14.711 1 97.62 83 GLY A C 1
ATOM 629 O O . GLY A 1 83 ? -8.656 19.484 14.555 1 97.62 83 GLY A O 1
ATOM 630 N N . ILE A 1 84 ? -7.984 21.641 14.633 1 97.38 84 ILE A N 1
ATOM 631 C CA . ILE A 1 84 ? -9.297 22.172 14.289 1 97.38 84 ILE A CA 1
ATOM 632 C C . ILE A 1 84 ? -9.297 22.656 12.836 1 97.38 84 ILE A C 1
ATOM 634 O O . ILE A 1 84 ? -8.586 23.594 12.484 1 97.38 84 ILE A O 1
ATOM 638 N N . ASN A 1 85 ? -10.094 22.031 12.031 1 95.31 85 ASN A N 1
ATOM 639 C CA . ASN A 1 85 ? -10.203 22.406 10.625 1 95.31 85 ASN A CA 1
ATOM 640 C C . ASN A 1 85 ? -11.078 23.641 10.43 1 95.31 85 ASN A C 1
ATOM 642 O O . ASN A 1 85 ? -12.258 23.625 10.773 1 95.31 85 ASN A O 1
ATOM 646 N N . VAL A 1 86 ? -10.438 24.75 9.922 1 92.62 86 VAL A N 1
ATOM 647 C CA . VAL A 1 86 ? -11.18 25.984 9.641 1 92.62 86 VAL A CA 1
ATOM 648 C C . VAL A 1 86 ? -11.742 25.922 8.219 1 92.62 86 VAL A C 1
ATOM 650 O O . VAL A 1 86 ? -11.391 26.75 7.375 1 92.62 86 VAL A O 1
ATOM 653 N N . GLY A 1 87 ? -12.336 24.953 7.621 1 82.19 87 GLY A N 1
ATOM 654 C CA . GLY A 1 87 ? -13 24.656 6.363 1 82.19 87 GLY A CA 1
ATOM 655 C C . GLY A 1 87 ? -13.844 23.391 6.43 1 82.19 87 GLY A C 1
ATOM 656 O O . GLY A 1 87 ? -14.688 23.25 7.312 1 82.19 87 GLY A O 1
ATOM 657 N N . TYR A 1 88 ? -13.75 22.656 5.508 1 76.25 88 TYR A N 1
ATOM 658 C CA . TYR A 1 88 ? -14.609 21.484 5.488 1 76.25 88 TYR A CA 1
ATOM 659 C C . TYR A 1 88 ? -13.938 20.312 6.195 1 76.25 88 TYR A C 1
ATOM 661 O O . TYR A 1 88 ? -14.211 20.047 7.367 1 76.25 88 TYR A O 1
ATOM 669 N N . LEU A 1 89 ? -13.414 19.375 5.676 1 79.38 89 LEU A N 1
ATOM 670 C CA . LEU A 1 89 ? -12.797 18.172 6.238 1 79.38 89 LEU A CA 1
ATOM 671 C C . LEU A 1 89 ? -1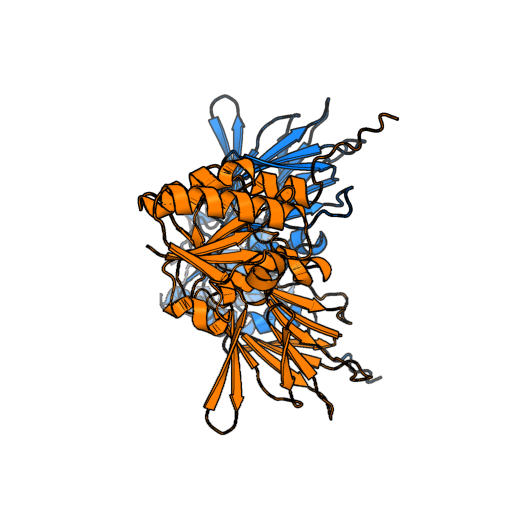1.367 18.016 5.742 1 79.38 89 LEU A C 1
ATOM 673 O O . LEU A 1 89 ? -11.07 18.328 4.586 1 79.38 89 LEU A O 1
ATOM 677 N N . GLY A 1 90 ? -10.531 17.828 6.773 1 87.12 90 GLY A N 1
ATOM 678 C CA . GLY A 1 90 ? -9.156 17.562 6.383 1 87.12 90 GLY A CA 1
ATOM 679 C C . GLY A 1 90 ? -8.758 16.109 6.566 1 87.12 90 GLY A C 1
ATOM 680 O O . GLY A 1 90 ? -9.477 15.336 7.199 1 87.12 90 GLY A O 1
ATOM 681 N N . PHE A 1 91 ? -7.676 15.711 6.008 1 88.94 91 PHE A N 1
ATOM 682 C CA . PHE A 1 91 ? -7.145 14.367 6.191 1 88.94 91 PHE A CA 1
ATOM 683 C C . PHE A 1 91 ? -6.512 14.219 7.57 1 88.94 91 PHE A C 1
ATOM 685 O O . PHE A 1 91 ? -6.551 13.141 8.164 1 88.94 91 PHE A O 1
ATOM 692 N N . LEU A 1 92 ? -6.016 15.352 8.086 1 92 92 LEU A N 1
ATOM 693 C CA . LEU A 1 92 ? -5.273 15.297 9.344 1 92 92 LEU A CA 1
ATOM 694 C C . LEU A 1 92 ? -6.078 15.922 10.477 1 92 92 LEU A C 1
ATOM 696 O O . LEU A 1 92 ? -6.094 15.406 11.594 1 92 92 LEU A O 1
ATOM 700 N N . THR A 1 93 ? -6.688 17.016 10.188 1 93.31 93 THR A N 1
ATOM 701 C CA . THR A 1 93 ? -7.438 17.719 11.219 1 93.31 93 THR A CA 1
ATOM 702 C C . THR A 1 93 ? -8.641 16.906 11.672 1 93.31 93 THR A C 1
ATOM 704 O O . THR A 1 93 ? -9.555 16.641 10.883 1 93.31 93 THR A O 1
ATOM 707 N N . GLU A 1 94 ? -8.727 16.672 12.898 1 93.38 94 GLU A N 1
ATOM 708 C CA . GLU A 1 94 ? -9.695 15.719 13.422 1 93.38 94 GLU A CA 1
ATOM 709 C C . GLU A 1 94 ? -11.023 16.391 13.75 1 93.38 94 GLU A C 1
ATOM 711 O O . GLU A 1 94 ? -12.07 15.742 13.773 1 93.38 94 GLU A O 1
ATOM 716 N N . PHE A 1 95 ? -11 17.688 13.961 1 95.94 95 PHE A N 1
ATOM 717 C CA . PHE A 1 95 ? -12.188 18.328 14.5 1 95.94 95 PHE A CA 1
ATOM 718 C C . PHE A 1 95 ? -12.609 19.5 13.617 1 95.94 95 PHE A C 1
ATOM 720 O O . PHE A 1 95 ? -11.766 20.219 13.07 1 95.94 95 PHE A O 1
ATOM 727 N N . THR A 1 96 ? -13.938 19.672 13.492 1 94.25 96 THR A N 1
ATOM 728 C CA . THR A 1 96 ? -14.492 20.844 12.828 1 94.25 96 THR A CA 1
ATOM 729 C C . THR A 1 96 ? -14.531 22.047 13.773 1 94.25 96 THR A C 1
ATOM 731 O O . THR A 1 96 ? -14.258 21.906 14.969 1 94.25 96 THR A O 1
ATOM 734 N N . GLN A 1 97 ? -14.883 23.156 13.242 1 94.81 97 GLN A N 1
ATOM 735 C CA . GLN A 1 97 ? -14.992 24.375 14.047 1 94.81 97 GLN A CA 1
ATOM 736 C C . GLN A 1 97 ? -16.062 24.219 15.117 1 94.81 97 GLN A C 1
ATOM 738 O O . GLN A 1 97 ? -15.922 24.734 16.234 1 94.81 97 GLN A O 1
ATOM 743 N N . GLU A 1 98 ? -17.125 23.438 14.758 1 94.12 98 GLU A N 1
ATOM 744 C CA . GLU A 1 98 ? -18.234 23.25 15.688 1 94.12 98 GLU A CA 1
ATOM 745 C C . GLU A 1 98 ? -17.828 22.359 16.859 1 94.12 98 GLU A C 1
ATOM 747 O O . GLU A 1 98 ? -18.406 22.453 17.938 1 94.12 98 GLU A O 1
ATOM 752 N N . GLU A 1 99 ? -16.797 21.641 16.641 1 95.62 99 GLU A N 1
ATOM 753 C CA . GLU A 1 99 ? -16.375 20.672 17.641 1 95.62 99 GLU A CA 1
ATOM 754 C C . GLU A 1 99 ? -15.219 21.203 18.484 1 95.62 99 GLU A C 1
ATOM 756 O O . GLU A 1 99 ? -14.734 20.531 19.391 1 95.62 99 GLU A O 1
ATOM 761 N N . MET A 1 100 ? -14.781 22.391 18.234 1 96.88 100 MET A N 1
ATOM 762 C CA . MET A 1 100 ? -13.547 22.922 18.797 1 96.88 100 MET A CA 1
ATOM 763 C C . MET A 1 100 ? -13.594 22.891 20.328 1 96.88 100 MET A C 1
ATOM 765 O O . MET A 1 100 ? -12.703 22.312 20.969 1 96.88 100 MET A O 1
ATOM 769 N N . PHE A 1 101 ? -14.617 23.453 20.938 1 97.81 101 PHE A N 1
ATOM 770 C CA . PHE A 1 101 ? -14.672 23.594 22.375 1 97.81 101 PHE A CA 1
ATOM 771 C C . PHE A 1 101 ? -14.766 22.234 23.062 1 97.81 101 PHE A C 1
ATOM 773 O O . PHE A 1 101 ? -14.125 22 24.078 1 97.81 101 PHE A O 1
ATOM 780 N N . ASP A 1 102 ? -15.547 21.359 22.438 1 96.88 102 ASP A N 1
ATOM 781 C CA . ASP A 1 102 ? -15.656 20.016 22.984 1 96.88 102 ASP A CA 1
ATOM 782 C C . ASP A 1 102 ? -14.305 19.297 22.953 1 96.88 102 ASP A C 1
ATOM 784 O O . ASP A 1 102 ? -13.945 18.609 23.922 1 96.88 102 ASP A O 1
ATOM 788 N N . ALA A 1 103 ? -13.625 19.422 21.875 1 97.31 103 ALA A N 1
ATOM 789 C CA . ALA A 1 103 ? -12.32 18.781 21.719 1 97.31 103 ALA A CA 1
ATOM 790 C C . ALA A 1 103 ? -11.336 19.297 22.766 1 97.31 103 ALA A C 1
ATOM 792 O O . ALA A 1 103 ? -10.633 18.516 23.406 1 97.31 103 ALA A O 1
ATOM 793 N N . VAL A 1 104 ? -11.305 20.609 22.953 1 98.06 104 VAL A N 1
ATOM 794 C CA . VAL A 1 104 ? -10.375 21.219 23.906 1 98.06 104 VAL A CA 1
ATOM 795 C C . VAL A 1 104 ? -10.766 20.844 25.328 1 98.06 104 VAL A C 1
ATOM 797 O O . VAL A 1 104 ? -9.891 20.578 26.172 1 98.06 104 VAL A O 1
ATOM 800 N N . GLU A 1 105 ? -12.016 20.797 25.609 1 97.56 105 GLU A N 1
ATOM 801 C CA . GLU A 1 105 ? -12.5 20.406 26.922 1 97.56 105 GLU A CA 1
ATOM 802 C C . GLU A 1 105 ? -12.047 18.984 27.281 1 97.56 105 GLU A C 1
ATOM 804 O O . GLU A 1 105 ? -11.656 18.719 28.422 1 97.56 105 GLU A O 1
ATOM 809 N N . LYS A 1 106 ? -12.133 18.109 26.281 1 96.75 106 LYS A N 1
ATOM 810 C CA . LYS A 1 106 ? -11.672 16.75 26.5 1 96.75 106 LYS A CA 1
ATOM 811 C C . LYS A 1 106 ? -10.211 16.719 26.938 1 96.75 106 LYS A C 1
ATOM 813 O O . LYS A 1 106 ? -9.828 15.93 27.797 1 96.75 106 LYS A O 1
ATOM 818 N N . VAL A 1 107 ? -9.445 17.562 26.344 1 97.31 107 VAL A N 1
ATOM 819 C CA . VAL A 1 107 ? -8.023 17.609 26.672 1 97.31 107 VAL A CA 1
ATOM 820 C C . VAL A 1 107 ? -7.84 18.156 28.094 1 97.31 107 VAL A C 1
ATOM 822 O O . VAL A 1 107 ? -7.043 17.625 28.875 1 97.31 107 VAL A O 1
ATOM 825 N N . ILE A 1 108 ? -8.578 19.188 28.469 1 97.31 108 ILE A N 1
ATOM 826 C CA . ILE A 1 108 ? -8.492 19.812 29.781 1 97.31 108 ILE A CA 1
ATOM 827 C C . ILE A 1 108 ? -8.852 18.781 30.859 1 97.31 108 ILE A C 1
ATOM 829 O O . ILE A 1 108 ? -8.18 18.703 31.891 1 97.31 108 ILE A O 1
ATOM 833 N N . LYS A 1 109 ? -9.82 17.984 30.5 1 96.81 109 LYS A N 1
ATOM 834 C CA . LYS A 1 109 ? -10.328 17.031 31.484 1 96.81 109 LYS A CA 1
ATOM 835 C C . LYS A 1 109 ? -9.5 15.742 31.469 1 96.81 109 LYS A C 1
ATOM 837 O O . LYS A 1 109 ? -9.68 14.875 32.312 1 96.81 109 LYS A O 1
ATOM 842 N N . GLY A 1 110 ? -8.711 15.617 30.516 1 96.25 110 GLY A N 1
ATOM 843 C CA . GLY A 1 110 ? -7.887 14.422 30.406 1 96.25 110 GLY A CA 1
ATOM 844 C C . GLY A 1 110 ? -8.648 13.219 29.906 1 96.25 110 GLY A C 1
ATOM 845 O O . GLY A 1 110 ? -8.242 12.078 30.141 1 96.25 110 GLY A O 1
ATOM 846 N N . THR A 1 111 ? -9.742 13.367 29.234 1 96.44 111 THR A N 1
ATOM 847 C CA . THR A 1 111 ? -10.578 12.266 28.766 1 96.44 111 THR A CA 1
ATOM 848 C C . THR A 1 111 ? -10.406 12.055 27.266 1 96.44 111 THR A C 1
ATOM 850 O O . THR A 1 111 ? -11.266 11.445 26.625 1 96.44 111 THR A O 1
ATOM 853 N N . TYR A 1 112 ? -9.352 12.5 26.734 1 96 112 TYR A N 1
ATOM 854 C CA . TYR A 1 112 ? -9.125 12.367 25.297 1 96 112 TYR A CA 1
ATOM 855 C C . TYR A 1 112 ? -8.32 11.109 24.984 1 96 112 TYR A C 1
ATOM 857 O O . TYR A 1 112 ? -7.672 10.539 25.859 1 96 112 TYR A O 1
ATOM 865 N N . THR A 1 113 ? -8.5 10.625 23.781 1 96.38 113 THR A N 1
ATOM 866 C CA . THR A 1 113 ? -7.66 9.555 23.25 1 96.38 113 THR A CA 1
ATOM 867 C C . THR A 1 113 ? -6.738 10.094 22.156 1 96.38 113 THR A C 1
ATOM 869 O O . THR A 1 113 ? -6.898 11.227 21.688 1 96.38 113 THR A O 1
ATOM 872 N N . ILE A 1 114 ? -5.688 9.305 21.875 1 96 114 ILE A N 1
ATOM 873 C CA . ILE A 1 114 ? -4.676 9.75 20.922 1 96 114 ILE A CA 1
ATOM 874 C C . ILE A 1 114 ? -4.711 8.875 19.688 1 96 114 ILE A C 1
ATOM 876 O O . ILE A 1 114 ? -4.871 7.652 19.781 1 96 114 ILE A O 1
ATOM 880 N N . HIS A 1 115 ? -4.684 9.523 18.578 1 93.56 115 HIS A N 1
ATOM 881 C CA . HIS A 1 115 ? -4.34 8.891 17.312 1 93.56 115 HIS A CA 1
ATOM 882 C C . HIS A 1 115 ? -2.9 9.195 16.906 1 93.56 115 HIS A C 1
ATOM 884 O O . HIS A 1 115 ? -2.559 10.344 16.641 1 93.56 115 HIS A O 1
ATOM 890 N N . THR A 1 116 ? -2.1 8.156 16.844 1 94.31 116 THR A N 1
ATOM 891 C CA . THR A 1 116 ? -0.695 8.375 16.5 1 94.31 116 THR A CA 1
ATOM 892 C C . THR A 1 116 ? -0.478 8.312 15 1 94.31 116 THR A C 1
ATOM 894 O O . THR A 1 116 ? -1.161 7.566 14.297 1 94.31 116 THR A O 1
ATOM 897 N N . ARG A 1 117 ? 0.388 9.102 14.523 1 95.25 117 ARG A N 1
ATOM 898 C CA . ARG A 1 117 ? 0.826 9.086 13.133 1 95.25 117 ARG A CA 1
ATOM 899 C C . ARG A 1 117 ? 2.322 8.82 13.031 1 95.25 117 ARG A C 1
ATOM 901 O O . ARG A 1 117 ? 3.113 9.383 13.789 1 95.25 117 ARG A O 1
ATOM 908 N N . THR A 1 118 ? 2.623 7.961 12.094 1 95.5 118 THR A N 1
ATOM 909 C CA . THR A 1 118 ? 4.016 7.613 11.844 1 95.5 118 THR A CA 1
ATOM 910 C C . THR A 1 118 ? 4.715 8.711 11.047 1 95.5 118 THR A C 1
ATOM 912 O O . THR A 1 118 ? 4.102 9.344 10.18 1 95.5 118 THR A O 1
ATOM 915 N N . GLN A 1 119 ? 6.02 8.859 11.398 1 96.5 119 GLN A N 1
ATOM 916 C CA . GLN A 1 119 ? 6.855 9.781 10.641 1 96.5 119 GLN A CA 1
ATOM 917 C C . GLN A 1 119 ? 8.031 9.055 10 1 96.5 119 GLN A C 1
ATOM 919 O O . GLN A 1 119 ? 8.406 7.965 10.438 1 96.5 119 GLN A O 1
ATOM 924 N N . LEU A 1 120 ? 8.5 9.695 8.961 1 98.19 120 LEU A N 1
ATOM 925 C CA . LEU A 1 120 ? 9.781 9.273 8.383 1 98.19 120 LEU A CA 1
ATOM 926 C C . LEU A 1 120 ? 10.945 9.961 9.086 1 98.19 120 LEU A C 1
ATOM 928 O O . LEU A 1 120 ? 10.812 11.102 9.555 1 98.19 120 LEU A O 1
ATOM 932 N N . GLU A 1 121 ? 12.008 9.281 9.211 1 98.12 121 GLU A N 1
ATOM 933 C CA . GLU A 1 121 ? 13.297 9.852 9.602 1 98.12 121 GLU A CA 1
ATOM 934 C C . GLU A 1 121 ? 14.32 9.703 8.477 1 98.12 121 GLU A C 1
ATOM 936 O O . GLU A 1 121 ? 14.633 8.594 8.047 1 98.12 121 GLU A O 1
ATOM 941 N N . ALA A 1 122 ? 14.758 10.766 7.941 1 98.06 122 ALA A N 1
ATOM 942 C CA . ALA A 1 122 ? 15.82 10.797 6.945 1 98.06 122 ALA A CA 1
ATOM 943 C C . ALA A 1 122 ? 17.156 11.172 7.582 1 98.06 122 ALA A C 1
ATOM 945 O O . ALA A 1 122 ? 17.234 12.133 8.352 1 98.06 122 ALA A O 1
ATOM 946 N N . SER A 1 123 ? 18.156 10.43 7.25 1 97.69 123 SER A N 1
ATOM 947 C CA . SER A 1 123 ? 19.484 10.695 7.793 1 97.69 123 SER A CA 1
ATOM 948 C C . SER A 1 123 ? 20.516 10.812 6.68 1 97.69 123 SER A C 1
ATOM 950 O O . SER A 1 123 ? 20.484 10.055 5.707 1 97.69 123 SER A O 1
ATOM 952 N N . VAL A 1 124 ? 21.406 11.734 6.797 1 96.38 124 VAL A N 1
ATOM 953 C CA . VAL A 1 124 ? 22.516 11.953 5.875 1 96.38 124 VAL A CA 1
ATOM 954 C C . VAL A 1 124 ? 23.828 12.055 6.652 1 96.38 124 VAL A C 1
ATOM 956 O O . VAL A 1 124 ? 23.922 12.82 7.613 1 96.38 124 VAL A O 1
ATOM 959 N N . PRO A 1 125 ? 24.812 11.258 6.258 1 91.31 125 PRO A N 1
ATOM 960 C CA . PRO A 1 125 ? 26.109 11.391 6.926 1 91.31 125 PRO A CA 1
ATOM 961 C C . PRO A 1 125 ? 26.734 12.766 6.734 1 91.31 125 PRO A C 1
ATOM 963 O O . PRO A 1 125 ? 26.75 13.297 5.621 1 91.31 125 PRO A O 1
ATOM 966 N N . ALA A 1 126 ? 27.094 13.438 7.746 1 85 126 ALA A N 1
ATOM 967 C CA . ALA A 1 126 ? 27.766 14.734 7.703 1 85 126 ALA A CA 1
ATOM 968 C C . ALA A 1 126 ? 28.844 14.82 8.781 1 85 126 ALA A C 1
ATOM 970 O O . ALA A 1 126 ? 28.547 14.844 9.977 1 85 126 ALA A O 1
ATOM 971 N N . ASP A 1 127 ? 30.094 15.109 8.312 1 82.25 127 ASP A N 1
ATOM 972 C CA . ASP A 1 127 ? 31.25 15.383 9.156 1 82.25 127 ASP A CA 1
ATOM 973 C C . ASP A 1 127 ? 31.281 14.445 10.367 1 82.25 127 ASP A C 1
ATOM 975 O O . ASP A 1 127 ? 31.422 14.898 11.5 1 82.25 127 ASP A O 1
ATOM 979 N N . GLY A 1 128 ? 31.078 13.242 10.172 1 77.69 128 GLY A N 1
ATOM 980 C CA . GLY A 1 128 ? 31.203 12.266 11.234 1 77.69 128 GLY A CA 1
ATOM 981 C C . GLY A 1 128 ? 29.922 12.062 12.016 1 77.69 128 GLY A C 1
ATOM 982 O O . GLY A 1 128 ? 29.844 11.203 12.898 1 77.69 128 GLY A O 1
ATOM 983 N N . ARG A 1 129 ? 29 13.062 11.867 1 84.19 129 ARG A N 1
ATOM 984 C CA . ARG A 1 129 ? 27.688 12.867 12.492 1 84.19 129 ARG A CA 1
ATOM 985 C C . ARG A 1 129 ? 26.609 12.711 11.438 1 84.19 129 ARG A C 1
ATOM 987 O O . ARG A 1 129 ? 26.859 12.891 10.242 1 84.19 129 ARG A O 1
ATOM 994 N N . ASN A 1 130 ? 25.453 12.141 11.883 1 88.81 130 ASN A N 1
ATOM 995 C CA . ASN A 1 130 ? 24.312 12.047 10.984 1 88.81 130 ASN A CA 1
ATOM 996 C C . ASN A 1 130 ? 23.328 13.195 11.211 1 88.81 130 ASN A C 1
ATOM 998 O O . ASN A 1 130 ? 22.938 13.477 12.352 1 88.81 130 ASN A O 1
ATOM 1002 N N . GLU A 1 131 ? 23.125 14.008 10.148 1 94 131 GLU A N 1
ATOM 1003 C CA . GLU A 1 131 ? 21.984 14.922 10.18 1 94 131 GLU A CA 1
ATOM 1004 C C . GLU A 1 131 ? 20.672 14.164 10.023 1 94 131 GLU A C 1
ATOM 1006 O O . GLU A 1 131 ? 20.531 13.312 9.141 1 94 131 GLU A O 1
ATOM 1011 N N . GLN A 1 132 ? 19.766 14.477 10.922 1 95.5 132 GLN A N 1
ATOM 1012 C CA . GLN A 1 132 ? 18.5 13.773 10.898 1 95.5 132 GLN A CA 1
ATOM 1013 C C . GLN A 1 132 ? 17.344 14.742 10.664 1 95.5 132 GLN A C 1
ATOM 1015 O O . GLN A 1 132 ? 17.328 15.844 11.203 1 95.5 132 GLN A O 1
ATOM 1020 N N . PHE A 1 133 ? 16.469 14.359 9.828 1 95.94 133 PHE A N 1
ATOM 1021 C CA . PHE A 1 133 ? 15.281 15.125 9.508 1 95.94 133 PHE A CA 1
ATOM 1022 C C . PHE A 1 133 ? 14.023 14.273 9.672 1 95.94 133 PHE A C 1
ATOM 1024 O O . PHE A 1 133 ? 14.031 13.086 9.328 1 95.94 133 PHE A O 1
ATOM 1031 N N . LEU A 1 134 ? 12.984 14.906 10.164 1 96.06 134 LEU A N 1
ATOM 1032 C CA . LEU A 1 134 ? 11.711 14.211 10.328 1 96.06 134 LEU A CA 1
ATOM 1033 C C . LEU A 1 134 ? 10.688 14.711 9.312 1 96.06 134 LEU A C 1
ATOM 1035 O O . LEU A 1 134 ? 10.734 15.867 8.891 1 96.06 134 LEU A O 1
ATOM 1039 N N . ALA A 1 135 ? 9.812 13.828 8.898 1 97.12 135 ALA A N 1
ATOM 1040 C CA . ALA A 1 135 ? 8.758 14.188 7.949 1 97.12 135 ALA A CA 1
ATOM 1041 C C . ALA A 1 135 ? 7.492 13.375 8.211 1 97.12 135 ALA A C 1
ATOM 1043 O O . ALA A 1 135 ? 7.531 12.148 8.25 1 97.12 135 ALA A O 1
ATOM 1044 N N . LEU A 1 136 ? 6.398 14.055 8.352 1 96.62 136 LEU A N 1
ATOM 1045 C CA . LEU A 1 136 ? 5.109 13.398 8.547 1 96.62 136 LEU A CA 1
ATOM 1046 C C . LEU A 1 136 ? 4.555 12.883 7.227 1 96.62 136 LEU A C 1
ATOM 1048 O O . LEU A 1 136 ? 3.977 11.797 7.172 1 96.62 136 LEU A O 1
ATOM 1052 N N . ASN A 1 137 ? 4.762 13.664 6.191 1 96.5 137 ASN A N 1
ATOM 1053 C CA . ASN A 1 137 ? 4.215 13.305 4.883 1 96.5 137 ASN A CA 1
ATOM 1054 C C . ASN A 1 137 ? 5.234 12.539 4.043 1 96.5 137 ASN A C 1
ATOM 1056 O O . ASN A 1 137 ? 4.977 11.406 3.623 1 96.5 137 ASN A O 1
ATOM 1060 N N . ASP A 1 138 ? 6.391 13.219 3.781 1 98.31 138 ASP A N 1
ATOM 1061 C CA . ASP A 1 138 ? 7.223 12.57 2.771 1 98.31 138 ASP A CA 1
ATOM 1062 C C . ASP A 1 138 ? 8.656 13.102 2.816 1 98.31 138 ASP A C 1
ATOM 1064 O O . ASP A 1 138 ? 8.914 14.148 3.414 1 98.31 138 ASP A O 1
ATOM 1068 N N . VAL A 1 139 ? 9.562 12.367 2.402 1 98.62 139 VAL A N 1
ATOM 1069 C CA . VAL A 1 139 ? 10.93 12.711 2.043 1 98.62 139 VAL A CA 1
ATOM 1070 C C . VAL A 1 139 ? 11.094 12.656 0.525 1 98.62 139 VAL A C 1
ATOM 1072 O O . VAL A 1 139 ? 10.789 11.648 -0.108 1 98.62 139 VAL A O 1
ATOM 1075 N N . VAL A 1 140 ? 11.578 13.758 -0.073 1 98.38 140 VAL A N 1
ATOM 1076 C CA . VAL A 1 140 ? 11.648 13.867 -1.526 1 98.38 140 VAL A CA 1
ATOM 1077 C C . VAL A 1 140 ? 13.055 14.273 -1.946 1 98.38 140 VAL A C 1
ATOM 1079 O O . VAL A 1 140 ? 13.633 15.211 -1.387 1 98.38 140 VAL A O 1
ATOM 1082 N N . ILE A 1 141 ? 13.648 13.562 -2.793 1 98.12 141 ILE A N 1
ATOM 1083 C CA . ILE A 1 141 ? 14.867 13.969 -3.48 1 98.12 141 ILE A CA 1
ATOM 1084 C C . ILE A 1 141 ? 14.562 14.258 -4.949 1 98.12 141 ILE A C 1
ATOM 1086 O O . ILE A 1 141 ? 14.016 13.414 -5.656 1 98.12 141 ILE A O 1
ATOM 1090 N N . GLU A 1 142 ? 14.898 15.414 -5.383 1 95.56 142 GLU A N 1
ATOM 1091 C CA . GLU A 1 142 ? 14.57 15.836 -6.742 1 95.56 142 GLU A CA 1
ATOM 1092 C C . GLU A 1 142 ? 15.836 16.203 -7.516 1 95.56 142 GLU A C 1
ATOM 1094 O O . GLU A 1 142 ? 16.891 16.438 -6.922 1 95.56 142 GLU A O 1
ATOM 1099 N N . LYS A 1 143 ? 15.688 16.328 -8.789 1 92.75 143 LYS A N 1
ATOM 1100 C CA . LYS A 1 143 ? 16.812 16.703 -9.641 1 92.75 143 LYS A CA 1
ATOM 1101 C C . LYS A 1 143 ? 17.094 18.203 -9.539 1 92.75 143 LYS A C 1
ATOM 1103 O O . LYS A 1 143 ? 18.188 18.656 -9.859 1 92.75 143 LYS A O 1
ATOM 1108 N N . GLY A 1 144 ? 16.047 18.922 -9.18 1 89.44 144 GLY A N 1
ATOM 1109 C CA . GLY A 1 144 ? 16.234 20.359 -9.102 1 89.44 144 GLY A CA 1
ATOM 1110 C C . GLY A 1 144 ? 16.547 21 -10.445 1 89.44 144 GLY A C 1
ATOM 1111 O O . GLY A 1 144 ? 15.812 20.797 -11.414 1 89.44 144 GLY A O 1
ATOM 1112 N N . THR A 1 145 ? 17.688 21.719 -10.461 1 82.94 145 THR A N 1
ATOM 1113 C CA . THR A 1 145 ? 18.047 22.453 -11.68 1 82.94 145 THR A CA 1
ATOM 1114 C C . THR A 1 145 ? 18.984 21.609 -12.547 1 82.94 145 THR A C 1
ATOM 1116 O O . THR A 1 145 ? 19.438 22.078 -13.594 1 82.94 145 THR A O 1
ATOM 1119 N N . TYR A 1 146 ? 19.234 20.469 -12.109 1 85.38 146 TYR A N 1
ATOM 1120 C CA . TYR A 1 146 ? 20.094 19.594 -12.906 1 85.38 146 TYR A CA 1
ATOM 1121 C C . TYR A 1 146 ? 19.484 19.359 -14.289 1 85.38 146 TYR A C 1
ATOM 1123 O O . TYR A 1 146 ? 18.328 18.953 -14.406 1 85.38 146 TYR A O 1
ATOM 1131 N N . PRO A 1 147 ? 20.156 19.641 -15.336 1 81.94 147 PRO A N 1
ATOM 1132 C CA . PRO A 1 147 ? 19.562 19.688 -16.672 1 81.94 147 PRO A CA 1
ATOM 1133 C C . PRO A 1 147 ? 19.25 18.312 -17.234 1 81.94 147 PRO A C 1
ATOM 1135 O O . PRO A 1 147 ? 18.359 18.156 -18.062 1 81.94 147 PRO A O 1
ATOM 1138 N N . ARG A 1 148 ? 19.969 17.328 -16.922 1 86.06 148 ARG A N 1
ATOM 1139 C CA . ARG A 1 148 ? 19.734 15.984 -17.422 1 86.06 148 ARG A CA 1
ATOM 1140 C C . ARG A 1 148 ? 18.875 15.18 -16.438 1 86.06 148 ARG A C 1
ATOM 1142 O O . ARG A 1 148 ? 18.484 15.688 -15.391 1 86.06 148 ARG A O 1
ATOM 1149 N N . ILE A 1 149 ? 18.516 14.047 -16.875 1 87.62 149 ILE A N 1
ATOM 1150 C CA . ILE A 1 149 ? 17.766 13.148 -16.016 1 87.62 149 ILE A CA 1
ATOM 1151 C C . ILE A 1 149 ? 18.719 12.258 -15.227 1 87.62 149 ILE A C 1
ATOM 1153 O O . ILE A 1 149 ? 19.375 11.383 -15.805 1 87.62 149 ILE A O 1
ATOM 1157 N N . PRO A 1 150 ? 18.812 12.484 -13.984 1 92.81 150 PRO A N 1
ATOM 1158 C CA . PRO A 1 150 ? 19.703 11.625 -13.195 1 92.81 150 PRO A CA 1
ATOM 1159 C C . PRO A 1 150 ? 19.078 10.266 -12.875 1 92.81 150 PRO A C 1
ATOM 1161 O O . PRO A 1 150 ? 17.906 10.031 -13.172 1 92.81 150 PRO A O 1
ATOM 1164 N N . ALA A 1 151 ? 19.906 9.422 -12.375 1 95.12 151 ALA A N 1
ATOM 1165 C CA . ALA A 1 151 ? 19.438 8.125 -11.898 1 95.12 151 ALA A CA 1
ATOM 1166 C C . ALA A 1 151 ? 19.359 8.094 -10.375 1 95.12 151 ALA A C 1
ATOM 1168 O O . ALA A 1 151 ? 20.344 8.398 -9.688 1 95.12 151 ALA A O 1
ATOM 1169 N N . PHE A 1 152 ? 18.219 7.82 -9.852 1 96 152 PHE A N 1
ATOM 1170 C CA . PHE A 1 152 ? 18.031 7.633 -8.414 1 96 152 PHE A CA 1
ATOM 1171 C C . PHE A 1 152 ? 18.172 6.16 -8.047 1 96 152 PHE A C 1
ATOM 1173 O O . PHE A 1 152 ? 17.344 5.336 -8.438 1 96 152 PHE A O 1
ATOM 1180 N N . VAL A 1 153 ? 19.203 5.875 -7.32 1 97.06 153 VAL A N 1
ATOM 1181 C CA . VAL A 1 153 ? 19.469 4.504 -6.914 1 97.06 153 VAL A CA 1
ATOM 1182 C C . VAL A 1 153 ? 18.812 4.223 -5.562 1 97.06 153 VAL A C 1
ATOM 1184 O O . VAL A 1 153 ? 19.078 4.918 -4.578 1 97.06 153 VAL A O 1
ATOM 1187 N N . ILE A 1 154 ? 18 3.227 -5.504 1 96.94 154 ILE A N 1
ATOM 1188 C CA . ILE A 1 154 ? 17.25 2.914 -4.289 1 96.94 154 ILE A CA 1
ATOM 1189 C C . ILE A 1 154 ? 17.594 1.501 -3.822 1 96.94 154 ILE A C 1
ATOM 1191 O O . ILE A 1 154 ? 17.562 0.556 -4.613 1 96.94 154 ILE A O 1
ATOM 1195 N N . LYS A 1 155 ? 17.906 1.381 -2.592 1 97.5 155 LYS A N 1
ATOM 1196 C CA . LYS A 1 155 ? 18.109 0.087 -1.947 1 97.5 155 LYS A CA 1
ATOM 1197 C C . LYS A 1 155 ? 17.125 -0.111 -0.794 1 97.5 155 LYS A C 1
ATOM 1199 O O . LYS A 1 155 ? 16.812 0.835 -0.065 1 97.5 155 LYS A O 1
ATOM 1204 N N . LEU A 1 156 ? 16.641 -1.297 -0.671 1 96.31 156 LEU A N 1
ATOM 1205 C CA . LEU A 1 156 ? 15.82 -1.716 0.46 1 96.31 156 LEU A CA 1
ATOM 1206 C C . LEU A 1 156 ? 16.562 -2.725 1.328 1 96.31 156 LEU A C 1
ATOM 1208 O O . LEU A 1 156 ? 16.891 -3.822 0.87 1 96.31 156 LEU A O 1
ATOM 1212 N N . ASP A 1 157 ? 16.859 -2.332 2.613 1 96.25 157 ASP A N 1
ATOM 1213 C CA . ASP A 1 157 ? 17.625 -3.184 3.518 1 96.25 157 ASP A CA 1
ATOM 1214 C C . ASP A 1 157 ? 18.922 -3.637 2.865 1 96.25 157 ASP A C 1
ATOM 1216 O O . ASP A 1 157 ? 19.281 -4.816 2.922 1 96.25 157 ASP A O 1
ATOM 1220 N N . GLY A 1 158 ? 19.484 -2.773 2.146 1 94.69 158 GLY A N 1
ATOM 1221 C CA . GLY A 1 158 ? 20.797 -3.025 1.581 1 94.69 158 GLY A CA 1
ATOM 1222 C C . GLY A 1 158 ? 20.734 -3.67 0.21 1 94.69 158 GLY A C 1
ATOM 1223 O O . GLY A 1 158 ? 21.766 -3.779 -0.471 1 94.69 158 GLY A O 1
ATOM 1224 N N . GLU A 1 159 ? 19.562 -4.117 -0.248 1 93.69 159 GLU A N 1
ATOM 1225 C CA . GLU A 1 159 ? 19.406 -4.75 -1.555 1 93.69 159 GLU A CA 1
ATOM 1226 C C . GLU A 1 159 ? 18.938 -3.75 -2.604 1 93.69 159 GLU A C 1
ATOM 1228 O O . GLU A 1 159 ? 18 -2.988 -2.359 1 93.69 159 GLU A O 1
ATOM 1233 N N . LEU A 1 160 ? 19.547 -3.807 -3.768 1 94.44 160 LEU A N 1
ATOM 1234 C CA . LEU A 1 160 ? 19.203 -2.877 -4.836 1 94.44 160 LEU A CA 1
ATOM 1235 C C . LEU A 1 160 ? 17.781 -3.125 -5.324 1 94.44 160 LEU A C 1
ATOM 1237 O O . LEU A 1 160 ? 17.469 -4.215 -5.809 1 94.44 160 LEU A O 1
ATOM 1241 N N . LEU A 1 161 ? 16.969 -2.188 -5.152 1 93.31 161 LEU A N 1
ATOM 1242 C CA . LEU A 1 161 ? 15.625 -2.244 -5.703 1 93.31 161 LEU A CA 1
ATOM 1243 C C . LEU A 1 161 ? 15.625 -1.855 -7.18 1 93.31 161 LEU A C 1
ATOM 1245 O O . LEU A 1 161 ? 15.258 -2.662 -8.039 1 93.31 161 LEU A O 1
ATOM 1249 N N . SER A 1 162 ? 16.109 -0.588 -7.398 1 90.44 162 SER A N 1
ATOM 1250 C CA . SER A 1 162 ? 16.156 -0.102 -8.773 1 90.44 162 SER A CA 1
ATOM 1251 C C . SER A 1 162 ? 16.984 1.178 -8.875 1 90.44 162 SER A C 1
ATOM 1253 O O . SER A 1 162 ? 17.328 1.782 -7.859 1 90.44 162 SER A O 1
ATOM 1255 N N . SER A 1 163 ? 17.359 1.429 -10.086 1 92.12 163 SER A N 1
ATOM 1256 C CA . SER A 1 163 ? 17.906 2.725 -10.469 1 92.12 163 SER A CA 1
ATOM 1257 C C . SER A 1 163 ? 16.969 3.463 -11.414 1 92.12 163 SER A C 1
ATOM 1259 O O . SER A 1 163 ? 16.984 3.234 -12.625 1 92.12 163 SER A O 1
ATOM 1261 N N . TYR A 1 164 ? 16.25 4.355 -10.844 1 90.31 164 TYR A N 1
ATOM 1262 C CA . TYR A 1 164 ? 15.203 5.031 -11.617 1 90.31 164 TYR A CA 1
ATOM 1263 C C . TYR A 1 164 ? 15.75 6.293 -12.273 1 90.31 164 TYR A C 1
ATOM 1265 O O . TYR A 1 164 ? 16.312 7.164 -11.602 1 90.31 164 TYR A O 1
ATOM 1273 N N . ARG A 1 165 ? 15.656 6.355 -13.555 1 91.5 165 ARG A N 1
ATOM 1274 C CA . ARG A 1 165 ? 15.812 7.645 -14.227 1 91.5 165 ARG A CA 1
ATOM 1275 C C . ARG A 1 165 ? 14.516 8.453 -14.164 1 91.5 165 ARG A C 1
ATOM 1277 O O . ARG A 1 165 ? 13.516 8.07 -14.773 1 91.5 165 ARG A O 1
ATOM 1284 N N . ALA A 1 166 ? 14.539 9.5 -13.367 1 93.19 166 ALA A N 1
ATOM 1285 C CA . ALA A 1 166 ? 13.32 10.25 -13.062 1 93.19 166 ALA A CA 1
ATOM 1286 C C . ALA A 1 166 ? 13.656 11.68 -12.625 1 93.19 166 ALA A C 1
ATOM 1288 O O . ALA A 1 166 ? 14.828 12.031 -12.469 1 93.19 166 ALA A O 1
ATOM 1289 N N . ASP A 1 167 ? 12.648 12.508 -12.5 1 93 167 ASP A N 1
ATOM 1290 C CA . ASP A 1 167 ? 12.82 13.875 -12 1 93 167 ASP A CA 1
ATOM 1291 C C . ASP A 1 167 ? 13.031 13.875 -10.484 1 93 167 ASP A C 1
ATOM 1293 O O . ASP A 1 167 ? 13.508 14.867 -9.922 1 93 167 ASP A O 1
ATOM 1297 N N . GLY A 1 168 ? 12.625 12.789 -9.844 1 95.38 168 GLY A N 1
ATOM 1298 C CA . GLY A 1 168 ? 12.781 12.664 -8.398 1 95.38 168 GLY A CA 1
ATOM 1299 C C . GLY A 1 168 ? 12.156 11.398 -7.84 1 95.38 168 GLY A C 1
ATOM 1300 O O . GLY A 1 168 ? 11.609 10.586 -8.586 1 95.38 168 GLY A O 1
ATOM 1301 N N . ILE A 1 169 ? 12.281 11.25 -6.555 1 97.5 169 ILE A N 1
ATOM 1302 C CA . ILE A 1 169 ? 11.695 10.133 -5.824 1 97.5 169 ILE A CA 1
ATOM 1303 C C . ILE A 1 169 ? 11.023 10.648 -4.551 1 97.5 169 ILE A C 1
ATOM 1305 O O . ILE A 1 169 ? 11.57 11.492 -3.848 1 97.5 169 ILE A O 1
ATOM 1309 N N . ILE A 1 170 ? 9.852 10.133 -4.324 1 98.44 170 ILE A N 1
ATOM 1310 C CA . ILE A 1 170 ? 9.102 10.469 -3.119 1 98.44 170 ILE A CA 1
ATOM 1311 C C . ILE A 1 170 ? 8.992 9.234 -2.229 1 98.44 170 ILE A C 1
ATOM 1313 O O . ILE A 1 170 ? 8.555 8.172 -2.68 1 98.44 170 ILE A O 1
ATOM 1317 N N . ILE A 1 171 ? 9.422 9.281 -1.01 1 98.81 171 ILE A N 1
ATOM 1318 C CA . ILE A 1 171 ? 9.062 8.32 0.027 1 98.81 171 ILE A CA 1
ATOM 1319 C C . ILE A 1 171 ? 7.996 8.914 0.939 1 98.81 171 ILE A C 1
ATOM 1321 O O . ILE A 1 171 ? 8.219 9.938 1.591 1 98.81 171 ILE A O 1
ATOM 1325 N N . ALA A 1 172 ? 6.867 8.258 0.984 1 98.62 172 ALA A N 1
ATOM 1326 C CA . ALA A 1 172 ? 5.766 8.859 1.725 1 98.62 172 ALA A CA 1
ATOM 1327 C C . ALA A 1 172 ? 5.199 7.887 2.756 1 98.62 172 ALA A C 1
ATOM 1329 O O . ALA A 1 172 ? 5.238 6.668 2.559 1 98.62 172 ALA A O 1
ATOM 1330 N N . THR A 1 173 ? 4.738 8.406 3.875 1 98.06 173 THR A N 1
ATOM 1331 C CA . THR A 1 173 ? 3.951 7.668 4.855 1 98.06 173 THR A CA 1
ATOM 1332 C C . THR A 1 173 ? 2.518 7.484 4.367 1 98.06 173 THR A C 1
ATOM 1334 O O . THR A 1 173 ? 2.16 7.949 3.283 1 98.06 173 THR A O 1
ATOM 1337 N N . SER A 1 174 ? 1.706 6.75 5.184 1 96.75 174 SER A N 1
ATOM 1338 C CA . SER A 1 174 ? 0.274 6.668 4.91 1 96.75 174 SER A CA 1
ATOM 1339 C C . SER A 1 174 ? -0.365 8.055 4.898 1 96.75 174 SER A C 1
ATOM 1341 O O . SER A 1 174 ? -1.205 8.344 4.043 1 96.75 174 SER A O 1
ATOM 1343 N N . THR A 1 175 ? 0.065 8.906 5.828 1 95 175 THR A N 1
ATOM 1344 C CA . THR A 1 175 ? -0.44 10.273 5.875 1 95 175 THR A CA 1
ATOM 1345 C C . THR A 1 175 ? -0.08 11.023 4.598 1 95 175 THR A C 1
ATOM 1347 O O . THR A 1 175 ? -0.938 11.664 3.982 1 95 175 THR A O 1
ATOM 1350 N N . GLY A 1 176 ? 1.14 10.867 4.176 1 96.38 176 GLY A N 1
ATOM 1351 C CA . GLY A 1 176 ? 1.64 11.586 3.014 1 96.38 176 GLY A CA 1
ATOM 1352 C C . GLY A 1 176 ? 1.146 11.008 1.699 1 96.38 176 GLY A C 1
ATOM 1353 O O . GLY A 1 176 ? 1.307 11.625 0.646 1 96.38 176 GLY A O 1
ATOM 1354 N N . SER A 1 177 ? 0.548 9.844 1.676 1 96.94 177 SER A N 1
ATOM 1355 C CA . SER A 1 177 ? 0.081 9.203 0.449 1 96.94 177 SER A CA 1
ATOM 1356 C C . SER A 1 177 ? -0.969 10.062 -0.253 1 96.94 177 SER A C 1
ATOM 1358 O O . SER A 1 177 ? -1.179 9.93 -1.46 1 96.94 177 SER A O 1
ATOM 1360 N N . THR A 1 178 ? -1.641 10.992 0.429 1 92.06 178 THR A N 1
ATOM 1361 C CA . THR A 1 178 ? -2.682 11.836 -0.145 1 92.06 178 THR A CA 1
ATOM 1362 C C . THR A 1 178 ? -2.137 13.227 -0.462 1 92.06 178 THR A C 1
ATOM 1364 O O . THR A 1 178 ? -2.9 14.141 -0.776 1 92.06 178 THR A O 1
ATOM 1367 N N . ALA A 1 179 ? -0.848 13.383 -0.33 1 93.19 179 ALA A N 1
ATOM 1368 C CA . ALA A 1 179 ? -0.197 14.656 -0.645 1 93.19 179 ALA A CA 1
ATOM 1369 C C . ALA A 1 179 ? 0.555 14.57 -1.97 1 93.19 179 ALA A C 1
ATOM 1371 O O . ALA A 1 179 ? -0.032 14.242 -3.004 1 93.19 179 ALA A O 1
ATOM 1372 N N . TYR A 1 180 ? 1.876 14.883 -1.989 1 92.75 180 TYR A N 1
ATOM 1373 C CA . TYR A 1 180 ? 2.67 14.953 -3.209 1 92.75 180 TYR A CA 1
ATOM 1374 C C . TYR A 1 180 ? 2.723 13.602 -3.908 1 92.75 180 TYR A C 1
ATOM 1376 O O . TYR A 1 180 ? 2.688 13.531 -5.137 1 92.75 180 TYR A O 1
ATOM 1384 N N . SER A 1 181 ? 2.807 12.523 -3.125 1 96.12 181 SER A N 1
ATOM 1385 C CA . SER A 1 181 ? 2.842 11.18 -3.695 1 96.12 181 SER A CA 1
ATOM 1386 C C . SER A 1 181 ? 1.622 10.922 -4.574 1 96.12 181 SER A C 1
ATOM 1388 O O . SER A 1 181 ? 1.742 10.359 -5.66 1 96.12 181 SER A O 1
ATOM 1390 N N . MET A 1 182 ? 0.5 11.32 -4.086 1 92.94 182 MET A N 1
ATOM 1391 C CA . MET A 1 182 ? -0.73 11.133 -4.848 1 92.94 182 MET A CA 1
ATOM 1392 C C . MET A 1 182 ? -0.661 11.867 -6.184 1 92.94 182 MET A C 1
ATOM 1394 O O . MET A 1 182 ? -1.031 11.32 -7.223 1 92.94 182 MET A O 1
ATOM 1398 N N . SER A 1 183 ? -0.19 13.047 -6.188 1 89.31 183 SER A N 1
ATOM 1399 C CA . SER A 1 183 ? -0.07 13.867 -7.391 1 89.31 183 SER A CA 1
ATOM 1400 C C . SER A 1 183 ? 0.889 13.242 -8.398 1 89.31 183 SER A C 1
ATOM 1402 O O . SER A 1 183 ? 0.758 13.445 -9.602 1 89.31 183 SER A O 1
ATOM 1404 N N . ALA A 1 184 ? 1.819 12.492 -7.879 1 91.56 184 ALA A N 1
ATOM 1405 C CA . ALA A 1 184 ? 2.826 11.867 -8.727 1 91.56 184 ALA A CA 1
ATOM 1406 C C . ALA A 1 184 ? 2.381 10.477 -9.172 1 91.56 184 ALA A C 1
ATOM 1408 O O . ALA A 1 184 ? 3.174 9.711 -9.727 1 91.56 184 ALA A O 1
ATOM 1409 N N . GLY A 1 185 ? 1.171 10.125 -8.859 1 91.19 185 GLY A N 1
ATOM 1410 C CA . GLY A 1 185 ? 0.632 8.867 -9.359 1 91.19 185 GLY A CA 1
ATOM 1411 C C . GLY A 1 185 ? 0.621 7.77 -8.312 1 91.19 185 GLY A C 1
ATOM 1412 O O . GLY A 1 185 ? 0.31 6.613 -8.617 1 91.19 185 GLY A O 1
ATOM 1413 N N . GLY A 1 186 ? 0.942 8.039 -7.105 1 95 186 GLY A N 1
ATOM 1414 C CA . GLY A 1 186 ? 0.926 7.055 -6.035 1 95 186 GLY A CA 1
ATOM 1415 C C . GLY A 1 186 ? -0.475 6.684 -5.586 1 95 186 GLY A C 1
ATOM 1416 O O . GLY A 1 186 ? -1.432 7.414 -5.852 1 95 186 GLY A O 1
ATOM 1417 N N . PRO A 1 187 ? -0.571 5.559 -4.914 1 96.5 187 PRO A N 1
ATOM 1418 C CA . PRO A 1 187 ? -1.857 5.16 -4.336 1 96.5 187 PRO A CA 1
ATOM 1419 C C . PRO A 1 187 ? -2.193 5.93 -3.061 1 96.5 187 PRO A C 1
ATOM 1421 O O . PRO A 1 187 ? -1.323 6.59 -2.486 1 96.5 187 PRO A O 1
ATOM 1424 N N . ILE A 1 188 ? -3.449 5.883 -2.705 1 95.81 188 ILE A N 1
ATOM 1425 C CA . ILE A 1 188 ? -3.854 6.316 -1.372 1 95.81 188 ILE A CA 1
ATOM 1426 C C . ILE A 1 188 ? -3.633 5.18 -0.374 1 95.81 188 ILE A C 1
ATOM 1428 O O . ILE A 1 188 ? -3.932 4.02 -0.666 1 95.81 188 ILE A O 1
ATOM 1432 N N . ILE A 1 189 ? -3.109 5.461 0.717 1 96.88 189 ILE A N 1
ATOM 1433 C CA . ILE A 1 189 ? -2.912 4.465 1.768 1 96.88 189 ILE A CA 1
ATOM 1434 C C . ILE A 1 189 ? -3.76 4.828 2.984 1 96.88 189 ILE A C 1
ATOM 1436 O O . ILE A 1 189 ? -3.631 5.922 3.537 1 96.88 189 ILE A O 1
ATOM 1440 N N . ALA A 1 190 ? -4.625 3.936 3.33 1 93.88 190 ALA A N 1
ATOM 1441 C CA . ALA A 1 190 ? -5.473 4.168 4.5 1 93.88 190 ALA A CA 1
ATOM 1442 C C . ALA A 1 190 ? -4.637 4.238 5.773 1 93.88 190 ALA A C 1
ATOM 1444 O O . ALA A 1 190 ? -3.592 3.592 5.875 1 93.88 190 ALA A O 1
ATOM 1445 N N . PRO A 1 191 ? -5.164 4.969 6.766 1 89.19 191 PRO A N 1
ATOM 1446 C CA . PRO A 1 191 ? -4.438 5.039 8.031 1 89.19 191 PRO A CA 1
ATOM 1447 C C . PRO A 1 191 ? -4.23 3.664 8.672 1 89.19 191 PRO A C 1
ATOM 1449 O O . PRO A 1 191 ? -4.977 2.727 8.375 1 89.19 191 PRO A O 1
ATOM 1452 N N . LYS A 1 192 ? -3.197 3.473 9.461 1 86.38 192 LYS A N 1
ATOM 1453 C CA . LYS A 1 192 ? -2.906 2.283 10.258 1 86.38 192 LYS A CA 1
ATOM 1454 C C . LYS A 1 192 ? -2.525 1.106 9.359 1 86.38 192 LYS A C 1
ATOM 1456 O O . LYS A 1 192 ? -2.75 -0.051 9.719 1 86.38 192 LYS A O 1
ATOM 1461 N N . SER A 1 193 ? -2.016 1.278 8.133 1 93.12 193 SER A N 1
ATOM 1462 C CA . SER A 1 193 ? -1.604 0.213 7.227 1 93.12 193 SER A CA 1
ATOM 1463 C C . SER A 1 193 ? -0.128 -0.127 7.402 1 93.12 193 SER A C 1
ATOM 1465 O O . SER A 1 193 ? 0.361 -1.107 6.84 1 93.12 193 SER A O 1
ATOM 1467 N N . SER A 1 194 ? 0.649 0.527 8.164 1 95.38 194 SER A N 1
ATOM 1468 C CA . SER A 1 194 ? 2.041 0.301 8.539 1 95.38 194 SER A CA 1
ATOM 1469 C C . SER A 1 194 ? 2.92 0.095 7.312 1 95.38 194 SER A C 1
ATOM 1471 O O . SER A 1 194 ? 3.686 -0.868 7.246 1 95.38 194 SER A O 1
ATOM 1473 N N . VAL A 1 195 ? 2.789 0.906 6.32 1 98.38 195 VAL A N 1
ATOM 1474 C CA . VAL A 1 195 ? 3.572 0.809 5.094 1 98.38 195 VAL A CA 1
ATOM 1475 C C . VAL A 1 195 ? 4.066 2.195 4.684 1 98.38 195 VAL A C 1
ATOM 1477 O O . VAL A 1 195 ? 3.537 3.209 5.145 1 98.38 195 VAL A O 1
ATOM 1480 N N . PHE A 1 196 ? 5.109 2.227 3.916 1 98.5 196 PHE A N 1
ATOM 1481 C CA . PHE A 1 196 ? 5.547 3.385 3.146 1 98.5 196 PHE A CA 1
ATOM 1482 C C . PHE A 1 196 ? 5.316 3.162 1.655 1 98.5 196 PHE A C 1
ATOM 1484 O O . PHE A 1 196 ? 5.094 2.031 1.219 1 98.5 196 PHE A O 1
ATOM 1491 N N . VAL A 1 197 ? 5.293 4.215 0.918 1 98.62 197 VAL A N 1
ATOM 1492 C CA . VAL A 1 197 ? 5.215 4.105 -0.535 1 98.62 197 VAL A CA 1
ATOM 1493 C C . VAL A 1 197 ? 6.359 4.883 -1.177 1 98.62 197 VAL A C 1
ATOM 1495 O O . VAL A 1 197 ? 6.691 5.984 -0.733 1 98.62 197 VAL A O 1
ATOM 1498 N N . ILE A 1 198 ? 7.039 4.277 -2.113 1 98.25 198 ILE A N 1
ATOM 1499 C CA . ILE A 1 198 ? 8.047 4.902 -2.965 1 98.25 198 ILE A CA 1
ATOM 1500 C C . ILE A 1 198 ? 7.43 5.262 -4.316 1 98.25 198 ILE A C 1
ATOM 1502 O O . ILE A 1 198 ? 6.98 4.379 -5.051 1 98.25 198 ILE A O 1
ATOM 1506 N N . THR A 1 199 ? 7.406 6.488 -4.688 1 97.5 199 THR A N 1
ATOM 1507 C CA . THR A 1 199 ? 6.773 6.973 -5.91 1 97.5 199 THR A CA 1
ATOM 1508 C C . THR A 1 199 ? 7.758 7.777 -6.746 1 97.5 199 THR A C 1
ATOM 1510 O O . THR A 1 199 ? 8.164 8.875 -6.352 1 97.5 199 THR A O 1
ATOM 1513 N N . PRO A 1 200 ? 8.188 7.273 -7.871 1 95.06 200 PRO A N 1
ATOM 1514 C CA . PRO A 1 200 ? 9.016 8.078 -8.766 1 95.06 200 PRO A CA 1
ATOM 1515 C C . PRO A 1 200 ? 8.25 9.242 -9.398 1 95.06 200 PRO A C 1
ATOM 1517 O O . PRO A 1 200 ? 7.066 9.102 -9.719 1 95.06 200 PRO A O 1
ATOM 1520 N N . ILE A 1 201 ? 8.914 10.328 -9.547 1 93.31 201 ILE A N 1
ATOM 1521 C CA . ILE A 1 201 ? 8.336 11.484 -10.211 1 93.31 201 ILE A CA 1
ATOM 1522 C C . ILE A 1 201 ? 8.688 11.469 -11.695 1 93.31 201 ILE A C 1
ATOM 1524 O O . ILE A 1 201 ? 9.859 11.594 -12.062 1 93.31 201 ILE A O 1
ATOM 1528 N N . CYS A 1 202 ? 7.746 11.297 -12.555 1 88.38 202 CYS A N 1
ATOM 1529 C CA . CYS A 1 202 ? 7.91 11.32 -14.008 1 88.38 202 CYS A CA 1
ATOM 1530 C C . CYS A 1 202 ? 9.039 10.383 -14.438 1 88.38 202 CYS A C 1
ATOM 1532 O O . CYS A 1 202 ? 9.977 10.812 -15.117 1 88.38 202 CYS A O 1
ATOM 1534 N N . PRO A 1 203 ? 8.891 9.133 -14.102 1 88.38 203 PRO A N 1
ATOM 1535 C CA . PRO A 1 203 ? 9.93 8.195 -14.531 1 88.38 203 PRO A CA 1
ATOM 1536 C C . PRO A 1 203 ? 9.969 8.008 -16.047 1 88.38 203 PRO A C 1
ATOM 1538 O O . PRO A 1 203 ? 8.938 8.094 -16.703 1 88.38 203 PRO A O 1
ATOM 1541 N N . HIS A 1 204 ? 11.125 7.758 -16.5 1 82.19 204 HIS A N 1
ATOM 1542 C CA . HIS A 1 204 ? 11.32 7.621 -17.938 1 82.19 204 HIS A CA 1
ATOM 1543 C C . HIS A 1 204 ? 10.938 6.227 -18.422 1 82.19 204 HIS A C 1
ATOM 1545 O O . HIS A 1 204 ? 10.75 6.008 -19.625 1 82.19 204 HIS A O 1
ATOM 1551 N N . MET A 1 205 ? 10.812 5.277 -17.562 1 77.5 205 MET A N 1
ATOM 1552 C CA . MET A 1 205 ? 10.422 3.928 -17.953 1 77.5 205 MET A CA 1
ATOM 1553 C C . MET A 1 205 ? 8.914 3.742 -17.828 1 77.5 205 MET A C 1
ATOM 1555 O O . MET A 1 205 ? 8.32 4.125 -16.812 1 77.5 205 MET A O 1
ATOM 1559 N N . LEU A 1 206 ? 8.359 3.078 -18.766 1 70.44 206 LEU A N 1
ATOM 1560 C CA . LEU A 1 206 ? 6.91 2.912 -18.844 1 70.44 206 LEU A CA 1
ATOM 1561 C C . LEU A 1 206 ? 6.426 1.881 -17.828 1 70.44 206 LEU A C 1
ATOM 1563 O O . LEU A 1 206 ? 5.254 1.89 -17.438 1 70.44 206 LEU A O 1
ATOM 1567 N N . THR A 1 207 ? 7.328 1.122 -17.375 1 75.75 207 THR A N 1
ATOM 1568 C CA . THR A 1 207 ? 6.875 0.004 -16.562 1 75.75 207 THR A CA 1
ATOM 1569 C C . THR A 1 207 ? 6.992 0.342 -15.078 1 75.75 207 THR A C 1
ATOM 1571 O O . THR A 1 207 ? 6.602 -0.455 -14.219 1 75.75 207 THR A O 1
ATOM 1574 N N . VAL A 1 208 ? 7.344 1.516 -14.828 1 83.88 208 VAL A N 1
ATOM 1575 C CA . VAL A 1 208 ? 7.582 1.865 -13.43 1 83.88 208 VAL A CA 1
ATOM 1576 C C . VAL A 1 208 ? 6.25 2.127 -12.734 1 83.88 208 VAL A C 1
ATOM 1578 O O . VAL A 1 208 ? 5.355 2.758 -13.297 1 83.88 208 VAL A O 1
ATOM 1581 N N . ARG A 1 209 ? 6.094 1.553 -11.57 1 91 209 ARG A N 1
ATOM 1582 C CA . ARG A 1 209 ? 4.961 1.762 -10.672 1 91 209 ARG A CA 1
ATOM 1583 C C . ARG A 1 209 ? 5.434 2.17 -9.281 1 91 209 ARG A C 1
ATOM 1585 O O . ARG A 1 209 ? 6.555 1.847 -8.883 1 91 209 ARG A O 1
ATOM 1592 N N . PRO A 1 210 ? 4.539 2.93 -8.586 1 95.12 210 PRO A N 1
ATOM 1593 C CA . PRO A 1 210 ? 4.848 3.086 -7.16 1 95.12 210 PRO A CA 1
ATOM 1594 C C . PRO A 1 210 ? 4.984 1.747 -6.438 1 95.12 210 PRO A C 1
ATOM 1596 O O . PRO A 1 210 ? 4.332 0.77 -6.809 1 95.12 210 PRO A O 1
ATOM 1599 N N . ILE A 1 211 ? 5.785 1.748 -5.457 1 96.75 211 ILE A N 1
ATOM 1600 C CA . ILE A 1 211 ? 6 0.519 -4.703 1 96.75 211 ILE A CA 1
ATOM 1601 C C . ILE A 1 211 ? 5.652 0.75 -3.232 1 96.75 211 ILE A C 1
ATOM 1603 O O . ILE A 1 211 ? 6.141 1.696 -2.613 1 96.75 211 ILE A O 1
ATOM 1607 N N . VAL A 1 212 ? 4.777 -0.11 -2.715 1 98.25 212 VAL A N 1
ATOM 1608 C CA . VAL A 1 212 ? 4.406 -0.09 -1.304 1 98.25 212 VAL A CA 1
ATOM 1609 C C . VAL A 1 212 ? 5.23 -1.12 -0.537 1 98.25 212 VAL A C 1
ATOM 1611 O O . VAL A 1 212 ? 5.328 -2.277 -0.95 1 98.25 212 VAL A O 1
ATOM 1614 N N . ILE A 1 213 ? 5.828 -0.692 0.545 1 97.69 213 ILE A N 1
ATOM 1615 C CA . ILE A 1 213 ? 6.68 -1.574 1.339 1 97.69 213 ILE A CA 1
ATOM 1616 C C . ILE A 1 213 ? 6.312 -1.454 2.816 1 97.69 213 ILE A C 1
ATOM 1618 O O . ILE A 1 213 ? 5.758 -0.439 3.242 1 97.69 213 ILE A O 1
ATOM 1622 N N . SER A 1 214 ? 6.695 -2.475 3.596 1 97.12 214 SER A N 1
ATOM 1623 C CA . SER A 1 214 ? 6.559 -2.385 5.047 1 97.12 214 SER A CA 1
ATOM 1624 C C . SER A 1 214 ? 7.289 -1.166 5.598 1 97.12 214 SER A C 1
ATOM 1626 O O . SER A 1 214 ? 8.398 -0.846 5.152 1 97.12 214 SER A O 1
ATOM 1628 N N . ASP A 1 215 ? 6.688 -0.55 6.598 1 97.44 215 ASP A N 1
ATOM 1629 C CA . ASP A 1 215 ? 7.324 0.626 7.18 1 97.44 215 ASP A CA 1
ATOM 1630 C C . ASP A 1 215 ? 8.484 0.226 8.094 1 97.44 215 ASP A C 1
ATOM 1632 O O . ASP A 1 215 ? 9.117 1.084 8.711 1 97.44 215 ASP A O 1
ATOM 1636 N N . GLU A 1 216 ? 8.836 -1.066 8.18 1 96.38 216 GLU A N 1
ATOM 1637 C CA . GLU A 1 216 ? 9.969 -1.541 8.961 1 96.38 216 GLU A CA 1
ATOM 1638 C C . GLU A 1 216 ? 11.25 -1.56 8.125 1 96.38 216 GLU A C 1
ATOM 1640 O O . GLU A 1 216 ? 12.344 -1.732 8.664 1 96.38 216 GLU A O 1
ATOM 1645 N N . LYS A 1 217 ? 11.086 -1.443 6.84 1 96.5 217 LYS A N 1
ATOM 1646 C CA . LYS A 1 217 ? 12.234 -1.502 5.941 1 96.5 217 LYS A CA 1
ATOM 1647 C C . LYS A 1 217 ? 13.062 -0.223 6.023 1 96.5 217 LYS A C 1
ATOM 1649 O O . LYS A 1 217 ? 12.523 0.851 6.309 1 96.5 217 LYS A O 1
ATOM 1654 N N . ILE A 1 218 ? 14.32 -0.361 5.754 1 98.19 218 ILE A N 1
ATOM 1655 C CA . ILE A 1 218 ? 15.227 0.774 5.629 1 98.19 218 ILE A CA 1
ATOM 1656 C C . ILE A 1 218 ? 15.461 1.091 4.152 1 98.19 218 ILE A C 1
ATOM 1658 O O . ILE A 1 218 ? 15.836 0.211 3.373 1 98.19 218 ILE A O 1
ATOM 1662 N N . ILE A 1 219 ? 15.266 2.289 3.754 1 98.56 219 ILE A N 1
ATOM 1663 C CA . ILE A 1 219 ? 15.406 2.723 2.369 1 98.56 219 ILE A CA 1
ATOM 1664 C C . ILE A 1 219 ? 16.656 3.584 2.219 1 98.56 219 ILE A C 1
ATOM 1666 O O . ILE A 1 219 ? 16.859 4.531 2.98 1 98.56 219 ILE A O 1
ATOM 1670 N N . GLU A 1 220 ? 17.438 3.264 1.34 1 98.62 220 GLU A N 1
ATOM 1671 C CA . GLU A 1 220 ? 18.594 4.094 0.995 1 98.62 220 GLU A CA 1
ATOM 1672 C C . GLU A 1 220 ? 18.453 4.66 -0.417 1 98.62 220 GLU A C 1
ATOM 1674 O O . GLU A 1 220 ? 18.109 3.934 -1.352 1 98.62 220 GLU A O 1
ATOM 1679 N N . ILE A 1 221 ? 18.781 5.891 -0.574 1 98.31 221 ILE A N 1
ATOM 1680 C CA . ILE A 1 221 ? 18.656 6.543 -1.873 1 98.31 221 ILE A CA 1
ATOM 1681 C C . ILE A 1 221 ? 19.922 7.348 -2.156 1 98.31 221 ILE A C 1
ATOM 1683 O O . ILE A 1 221 ? 20.453 8.023 -1.268 1 98.31 221 ILE A O 1
ATOM 1687 N N . SER A 1 222 ? 20.406 7.293 -3.283 1 97.88 222 SER A N 1
ATOM 1688 C CA . SER A 1 222 ? 21.484 8.141 -3.781 1 97.88 222 SER A CA 1
ATOM 1689 C C . SER A 1 222 ? 21.234 8.562 -5.227 1 97.88 222 SER A C 1
ATOM 1691 O O . SER A 1 222 ? 20.484 7.906 -5.945 1 97.88 222 SER A O 1
ATOM 1693 N N . VAL A 1 223 ? 21.859 9.656 -5.57 1 96.88 223 VAL A N 1
ATOM 1694 C CA . VAL A 1 223 ? 21.688 10.156 -6.93 1 96.88 223 VAL A CA 1
ATOM 1695 C C . VAL A 1 223 ? 22.969 9.906 -7.73 1 96.88 223 VAL A C 1
ATOM 1697 O O . VAL A 1 223 ? 24.047 10.352 -7.344 1 96.88 223 VAL A O 1
ATOM 1700 N N . GLU A 1 224 ? 22.812 9.156 -8.75 1 96.5 224 GLU A N 1
ATOM 1701 C CA . GLU A 1 224 ? 23.922 8.922 -9.664 1 96.5 224 GLU A CA 1
ATOM 1702 C C . GLU A 1 224 ? 23.953 9.969 -10.773 1 96.5 224 GLU A C 1
ATOM 1704 O O . GLU A 1 224 ? 23.109 9.969 -11.656 1 96.5 224 GLU A O 1
ATOM 1709 N N . ALA A 1 225 ? 24.922 10.812 -10.711 1 93.25 225 ALA A N 1
ATOM 1710 C CA . ALA A 1 225 ? 25.172 11.883 -11.68 1 93.25 225 ALA A CA 1
ATOM 1711 C C . ALA A 1 225 ? 26.625 12.328 -11.641 1 93.25 225 ALA A C 1
ATOM 1713 O O . ALA A 1 225 ? 27.297 12.211 -10.602 1 93.25 225 ALA A O 1
ATOM 1714 N N . PRO A 1 226 ? 27.109 12.758 -12.781 1 92.81 226 PRO A N 1
ATOM 1715 C CA . PRO A 1 226 ? 28.516 13.188 -12.805 1 92.81 226 PRO A CA 1
ATOM 1716 C C . PRO A 1 226 ? 28.766 14.43 -11.953 1 92.81 226 PRO A C 1
ATOM 1718 O O . PRO A 1 226 ? 29.891 14.641 -11.492 1 92.81 226 PRO A O 1
ATOM 1721 N N . ASP A 1 227 ? 27.766 15.281 -11.812 1 93 227 ASP A N 1
ATOM 1722 C CA . ASP A 1 227 ? 27.859 16.516 -11.039 1 93 227 ASP A CA 1
ATOM 1723 C C . ASP A 1 227 ? 26.469 17 -10.609 1 93 227 ASP A C 1
ATOM 1725 O O . ASP A 1 227 ? 25.5 16.234 -10.656 1 93 227 ASP A O 1
ATOM 1729 N N . GLY A 1 228 ? 26.516 18.172 -10 1 92.5 228 GLY A N 1
ATOM 1730 C CA . GLY A 1 228 ? 25.234 18.781 -9.625 1 92.5 228 GLY A CA 1
ATOM 1731 C C . GLY A 1 228 ? 24.953 18.688 -8.141 1 92.5 228 GLY A C 1
ATOM 1732 O O . GLY A 1 228 ? 25.781 18.188 -7.367 1 92.5 228 GLY A O 1
ATOM 1733 N N . GLU A 1 229 ? 23.828 19.344 -7.828 1 95.88 229 GLU A N 1
ATOM 1734 C CA . GLU A 1 229 ? 23.281 19.312 -6.473 1 95.88 229 GLU A CA 1
ATOM 1735 C C . GLU A 1 229 ? 21.781 18.984 -6.48 1 95.88 229 GLU A C 1
ATOM 1737 O O . GLU A 1 229 ? 21.047 19.453 -7.352 1 95.88 229 GLU A O 1
ATOM 1742 N N . PHE A 1 230 ? 21.438 18.203 -5.535 1 96.62 230 PHE A N 1
ATOM 1743 C CA . PHE A 1 230 ? 20.078 17.672 -5.562 1 96.62 230 PHE A CA 1
ATOM 1744 C C . PHE A 1 230 ? 19.359 17.969 -4.258 1 96.62 230 PHE A C 1
ATOM 1746 O O . PHE A 1 230 ? 19.797 17.562 -3.182 1 96.62 230 PHE A O 1
ATOM 1753 N N . PRO A 1 231 ? 18.297 18.672 -4.32 1 97.06 231 PRO A N 1
ATOM 1754 C CA . PRO A 1 231 ? 17.609 19.078 -3.094 1 97.06 231 PRO A CA 1
ATOM 1755 C C . PRO A 1 231 ? 16.953 17.906 -2.365 1 97.06 231 PRO A C 1
ATOM 1757 O O . PRO A 1 231 ? 16.266 17.094 -2.988 1 97.06 231 PRO A O 1
ATOM 1760 N N . LEU A 1 232 ? 17.156 17.797 -1.13 1 97.81 232 LEU A N 1
ATOM 1761 C CA . LEU A 1 232 ? 16.438 16.938 -0.194 1 97.81 232 LEU A CA 1
ATOM 1762 C C . LEU A 1 232 ? 15.367 17.734 0.549 1 97.81 232 LEU A C 1
ATOM 1764 O O . LEU A 1 232 ? 15.68 18.641 1.32 1 97.81 232 LEU A O 1
ATOM 1768 N N . ASN A 1 233 ? 14.148 17.359 0.281 1 97.12 233 ASN A N 1
ATOM 1769 C CA . ASN A 1 233 ? 13.023 18.031 0.913 1 97.12 233 ASN A CA 1
ATOM 1770 C C . ASN A 1 233 ? 12.297 17.125 1.889 1 97.12 233 ASN A C 1
ATOM 1772 O O . ASN A 1 233 ? 12.125 15.93 1.619 1 97.12 233 ASN A O 1
ATOM 1776 N N . CYS A 1 234 ? 11.891 17.641 2.988 1 97.12 234 CYS A N 1
ATOM 1777 C CA . CYS A 1 234 ? 11.039 16.953 3.961 1 97.12 234 CYS A CA 1
ATOM 1778 C C . CYS A 1 234 ? 9.789 17.766 4.254 1 97.12 234 CYS A C 1
ATOM 1780 O O . CYS A 1 234 ? 9.875 18.891 4.754 1 97.12 234 CYS A O 1
ATOM 1782 N N . ASP A 1 235 ? 8.688 17.203 3.912 1 95.88 235 ASP A N 1
ATOM 1783 C CA . ASP A 1 235 ? 7.406 17.875 4.078 1 95.88 235 ASP A CA 1
ATOM 1784 C C . ASP A 1 235 ? 7.418 19.25 3.414 1 95.88 235 ASP A C 1
ATOM 1786 O O . ASP A 1 235 ? 6.965 20.234 4.004 1 95.88 235 ASP A O 1
ATOM 1790 N N . GLY A 1 236 ? 8.086 19.281 2.283 1 90.69 236 GLY A N 1
ATOM 1791 C CA . GLY A 1 236 ? 8.039 20.469 1.454 1 90.69 236 GLY A CA 1
ATOM 1792 C C . GLY A 1 236 ? 9.109 21.484 1.803 1 90.69 236 GLY A C 1
ATOM 1793 O O . GLY A 1 236 ? 9.195 22.547 1.181 1 90.69 236 GLY A O 1
ATOM 1794 N N . HIS A 1 237 ? 9.93 21.156 2.732 1 91.25 237 HIS A N 1
ATOM 1795 C CA . HIS A 1 237 ? 10.984 22.078 3.125 1 91.25 237 HIS A CA 1
ATOM 1796 C C . HIS A 1 237 ? 12.352 21.578 2.686 1 91.25 237 HIS A C 1
ATOM 1798 O O . HIS A 1 237 ? 12.703 20.422 2.943 1 91.25 237 HIS A O 1
ATOM 1804 N N . LEU A 1 238 ? 13.125 22.484 2.082 1 93.5 238 LEU A N 1
ATOM 1805 C CA . LEU A 1 238 ? 14.492 22.141 1.703 1 93.5 238 LEU A CA 1
ATOM 1806 C C . LEU A 1 238 ? 15.367 21.938 2.938 1 93.5 238 LEU A C 1
ATOM 1808 O O . LEU A 1 238 ? 15.461 22.828 3.783 1 93.5 238 LEU A O 1
ATOM 1812 N N . ARG A 1 239 ? 15.914 20.828 3.016 1 94.62 239 ARG A N 1
ATOM 1813 C CA . ARG A 1 239 ? 16.734 20.531 4.188 1 94.62 239 ARG A CA 1
ATOM 1814 C C . ARG A 1 239 ? 18.219 20.562 3.842 1 94.62 239 ARG A C 1
ATOM 1816 O O . ARG A 1 239 ? 19.031 21.031 4.637 1 94.62 239 ARG A O 1
ATOM 1823 N N . ARG A 1 240 ? 18.469 20.047 2.627 1 94.62 240 ARG A N 1
ATOM 1824 C CA . ARG A 1 240 ? 19.859 19.875 2.252 1 94.62 240 ARG A CA 1
ATOM 1825 C C . ARG A 1 240 ? 20.016 19.719 0.742 1 94.62 240 ARG A C 1
ATOM 1827 O O . ARG A 1 240 ? 19.109 19.219 0.072 1 94.62 240 ARG A O 1
ATOM 1834 N N . MET A 1 241 ? 21.172 20.266 0.273 1 95.88 241 MET A N 1
ATOM 1835 C CA . MET A 1 241 ? 21.562 19.953 -1.091 1 95.88 241 MET A CA 1
ATOM 1836 C C . MET A 1 241 ? 22.531 18.766 -1.104 1 95.88 241 MET A C 1
ATOM 1838 O O . MET A 1 241 ? 23.609 18.828 -0.502 1 95.88 241 MET A O 1
ATOM 1842 N N . LEU A 1 242 ? 22.172 17.766 -1.769 1 96.81 242 LEU A N 1
ATOM 1843 C CA . LEU A 1 242 ? 22.953 16.531 -1.785 1 96.81 242 LEU A CA 1
ATOM 1844 C C . LEU A 1 242 ? 23.969 16.547 -2.93 1 96.81 242 LEU A C 1
ATOM 1846 O O . LEU A 1 242 ? 23.656 17.016 -4.027 1 96.81 242 LEU A O 1
ATOM 1850 N N . GLU A 1 243 ? 25.125 16.031 -2.66 1 95.75 243 GLU A N 1
ATOM 1851 C CA . GLU A 1 243 ? 26.094 15.758 -3.715 1 95.75 243 GLU A CA 1
ATOM 1852 C C . GLU A 1 243 ? 25.797 14.414 -4.383 1 95.75 243 GLU A C 1
ATOM 1854 O O . GLU A 1 243 ? 25.125 13.562 -3.807 1 95.75 243 GLU A O 1
ATOM 1859 N N . PRO A 1 244 ? 26.344 14.297 -5.625 1 96.12 244 PRO A N 1
ATOM 1860 C CA . PRO A 1 244 ? 26.188 12.992 -6.27 1 96.12 244 PRO A CA 1
ATOM 1861 C C . PRO A 1 244 ? 26.703 11.844 -5.406 1 96.12 244 PRO A C 1
ATOM 1863 O O . PRO A 1 244 ? 27.734 11.969 -4.754 1 96.12 244 PRO A O 1
ATOM 1866 N N . MET A 1 245 ? 25.938 10.82 -5.32 1 95.44 245 MET A N 1
ATOM 1867 C CA . MET A 1 245 ? 26.266 9.547 -4.684 1 95.44 245 MET A CA 1
ATOM 1868 C C . MET A 1 245 ? 26.156 9.664 -3.166 1 95.44 245 MET A C 1
ATOM 1870 O O . MET A 1 245 ? 26.328 8.672 -2.453 1 95.44 245 MET A O 1
ATOM 1874 N N . GLU A 1 246 ? 25.859 10.883 -2.725 1 96.06 246 GLU A N 1
ATOM 1875 C CA . GLU A 1 246 ? 25.609 10.992 -1.291 1 96.06 246 GLU A CA 1
ATOM 1876 C C . GLU A 1 246 ? 24.391 10.172 -0.878 1 96.06 246 GLU A C 1
ATOM 1878 O O . GLU A 1 246 ? 23.328 10.273 -1.494 1 96.06 246 GLU A O 1
ATOM 1883 N N . ARG A 1 247 ? 24.547 9.414 0.166 1 96.81 247 ARG A N 1
ATOM 1884 C CA . ARG A 1 247 ? 23.5 8.469 0.554 1 96.81 247 ARG A CA 1
ATOM 1885 C C . ARG A 1 247 ? 22.562 9.094 1.584 1 96.81 247 ARG A C 1
ATOM 1887 O O . ARG A 1 247 ? 23.016 9.688 2.566 1 96.81 247 ARG A O 1
ATOM 1894 N N . VAL A 1 248 ? 21.297 9.008 1.366 1 98.38 248 VAL A N 1
ATOM 1895 C CA . VAL A 1 248 ? 20.25 9.352 2.324 1 98.38 248 VAL A CA 1
ATOM 1896 C C . VAL A 1 248 ? 19.562 8.078 2.82 1 98.38 248 VAL A C 1
ATOM 1898 O O . VAL A 1 248 ? 19.125 7.254 2.02 1 98.38 248 VAL A O 1
ATOM 1901 N N . THR A 1 249 ? 19.484 7.895 4.074 1 98.62 249 THR A N 1
ATOM 1902 C CA . THR A 1 249 ? 18.781 6.762 4.66 1 98.62 249 THR A CA 1
ATOM 1903 C C . THR A 1 249 ? 17.438 7.203 5.234 1 98.62 249 THR A C 1
ATOM 1905 O O . THR A 1 249 ? 17.359 8.156 6.008 1 98.62 249 THR A O 1
ATOM 1908 N N . VAL A 1 250 ? 16.375 6.535 4.824 1 98.75 250 VAL A N 1
ATOM 1909 C CA . VAL A 1 250 ? 15.031 6.84 5.301 1 98.75 250 VAL A CA 1
ATOM 1910 C C . VAL A 1 250 ? 14.461 5.633 6.039 1 98.75 250 VAL A C 1
ATOM 1912 O O . VAL A 1 250 ? 14.531 4.504 5.547 1 98.75 250 VAL A O 1
ATOM 1915 N N . ARG A 1 251 ? 13.883 5.84 7.156 1 98.62 251 ARG A N 1
ATOM 1916 C CA . ARG A 1 251 ? 13.258 4.785 7.945 1 98.62 251 ARG A CA 1
ATOM 1917 C C . ARG A 1 251 ? 12.117 5.344 8.797 1 98.62 251 ARG A C 1
ATOM 1919 O O . ARG A 1 251 ? 11.914 6.559 8.844 1 98.62 251 ARG A O 1
ATOM 1926 N N . LYS A 1 252 ? 11.422 4.41 9.375 1 98.06 252 LYS A N 1
ATOM 1927 C CA . LYS A 1 252 ? 10.391 4.801 10.328 1 98.06 252 LYS A CA 1
ATOM 1928 C C . LYS A 1 252 ? 10.992 5.469 11.562 1 98.06 252 LYS A C 1
ATOM 1930 O O . LYS A 1 252 ? 11.93 4.938 12.156 1 98.06 252 LYS A O 1
ATOM 1935 N N . SER A 1 253 ? 10.5 6.621 11.93 1 96.88 253 SER A N 1
ATOM 1936 C CA . SER A 1 253 ? 10.992 7.324 13.109 1 96.88 253 SER A CA 1
ATOM 1937 C C . SER A 1 253 ? 10.461 6.703 14.398 1 96.88 253 SER A C 1
ATOM 1939 O O . SER A 1 253 ? 9.336 6.191 14.422 1 96.88 253 SER A O 1
ATOM 1941 N N . ILE A 1 254 ? 11.227 6.805 15.422 1 94.06 254 ILE A N 1
ATOM 1942 C CA . ILE A 1 254 ? 10.766 6.391 16.75 1 94.06 254 ILE A CA 1
ATOM 1943 C C . ILE A 1 254 ? 9.836 7.449 17.328 1 94.06 254 ILE A C 1
ATOM 1945 O O . ILE A 1 254 ? 9.078 7.176 18.25 1 94.06 254 ILE A O 1
ATOM 1949 N N . ARG A 1 255 ? 9.961 8.672 16.812 1 92.62 255 ARG A N 1
ATOM 1950 C CA . ARG A 1 255 ? 9.078 9.75 17.25 1 92.62 255 ARG A CA 1
ATOM 1951 C C . ARG A 1 255 ? 7.77 9.742 16.469 1 92.62 255 ARG A C 1
ATOM 1953 O O . ARG A 1 255 ? 7.777 9.812 15.234 1 92.62 255 ARG A O 1
ATOM 1960 N N . LEU A 1 256 ? 6.715 9.664 17.188 1 94 256 LEU A N 1
ATOM 1961 C CA . LEU A 1 256 ? 5.379 9.68 16.594 1 94 256 LEU A CA 1
ATOM 1962 C C . LEU A 1 256 ? 4.699 11.023 16.828 1 94 256 LEU A C 1
ATOM 1964 O O . LEU A 1 256 ? 5.102 11.781 17.719 1 94 256 LEU A O 1
ATOM 1968 N N . ILE A 1 257 ? 3.783 11.32 15.992 1 95.12 257 ILE A N 1
ATOM 1969 C CA . ILE A 1 257 ? 2.93 12.492 16.188 1 95.12 257 ILE A CA 1
ATOM 1970 C C . ILE A 1 257 ? 1.646 12.078 16.906 1 95.12 257 ILE A C 1
ATOM 1972 O O . ILE A 1 257 ? 0.993 11.109 16.516 1 95.12 257 ILE A O 1
ATOM 1976 N N . ASN A 1 258 ? 1.327 12.805 17.938 1 96.5 258 ASN A N 1
ATOM 1977 C CA . ASN A 1 258 ? 0.134 12.5 18.719 1 96.5 258 ASN A CA 1
ATOM 1978 C C . ASN A 1 258 ? -0.999 13.477 18.406 1 96.5 258 ASN A C 1
ATOM 1980 O O . ASN A 1 258 ? -0.961 14.633 18.828 1 96.5 258 ASN A O 1
ATOM 1984 N N . LEU A 1 259 ? -1.986 12.984 17.766 1 96.44 259 LEU A N 1
ATOM 1985 C CA . LEU A 1 259 ? -3.178 13.773 17.5 1 96.44 259 LEU A CA 1
ATOM 1986 C C . LEU A 1 259 ? -4.312 13.406 18.438 1 96.44 259 LEU A C 1
ATOM 1988 O O . LEU A 1 259 ? -4.543 12.219 18.703 1 96.44 259 LEU A O 1
ATOM 1992 N N . VAL A 1 260 ? -4.918 14.406 19 1 97.38 260 VAL A N 1
ATOM 1993 C CA . VAL A 1 260 ? -6.121 14.102 19.766 1 97.38 260 VAL A CA 1
ATOM 1994 C C . VAL A 1 260 ? -7.18 13.5 18.844 1 97.38 260 VAL A C 1
ATOM 1996 O O . VAL A 1 260 ? -7.516 14.078 17.812 1 97.38 260 VAL A O 1
ATOM 1999 N N . ALA A 1 261 ? -7.699 12.445 19.266 1 96.19 261 ALA A N 1
ATOM 2000 C CA . ALA A 1 261 ? -8.555 11.648 18.391 1 96.19 261 ALA A CA 1
ATOM 2001 C C . ALA A 1 261 ? -10.008 12.125 18.453 1 96.19 261 ALA A C 1
ATOM 2003 O O . ALA A 1 261 ? -10.492 12.508 19.531 1 96.19 261 ALA A O 1
ATOM 2004 N N . ASN A 1 262 ? -10.602 12.164 17.312 1 94.56 262 ASN A N 1
ATOM 2005 C CA . ASN A 1 262 ? -12.055 12.281 17.219 1 94.56 262 ASN A CA 1
ATOM 2006 C C . ASN A 1 262 ? -12.711 10.938 16.938 1 94.56 262 ASN A C 1
ATOM 2008 O O . ASN A 1 262 ? -12.648 10.438 15.812 1 94.56 262 ASN A O 1
ATOM 2012 N N . GLU A 1 263 ? -13.352 10.398 17.844 1 88.81 263 GLU A N 1
ATOM 2013 C CA . GLU A 1 263 ? -13.93 9.062 17.75 1 88.81 263 GLU A CA 1
ATOM 2014 C C . GLU A 1 263 ? -15.062 9.023 16.734 1 88.81 263 GLU A C 1
ATOM 2016 O O . GLU A 1 263 ? -15.43 7.953 16.25 1 88.81 263 GLU A O 1
ATOM 2021 N N . ASN A 1 264 ? -15.5 10.133 16.406 1 87.31 264 ASN A N 1
ATOM 2022 C CA . ASN A 1 264 ? -16.625 10.195 15.477 1 87.31 264 ASN A CA 1
ATOM 2023 C C . ASN A 1 264 ? -16.141 10.383 14.039 1 87.31 264 ASN A C 1
ATOM 2025 O O . ASN A 1 264 ? -16.953 10.398 13.109 1 87.31 264 ASN A O 1
ATOM 2029 N N . ARG A 1 265 ? -14.938 10.516 13.969 1 85.88 265 ARG A N 1
ATOM 2030 C CA . ARG A 1 265 ? -14.398 10.797 12.648 1 85.88 265 ARG A CA 1
ATOM 2031 C C . ARG A 1 265 ? -14.453 9.562 11.758 1 85.88 265 ARG A C 1
ATOM 2033 O O . ARG A 1 265 ? -14.102 8.461 12.188 1 85.88 265 ARG A O 1
ATOM 2040 N N . ASP A 1 266 ? -14.922 9.766 10.547 1 87 266 ASP A N 1
ATOM 2041 C CA . ASP A 1 266 ? -15 8.742 9.516 1 87 266 ASP A CA 1
ATOM 2042 C C . ASP A 1 266 ? -14 9 8.398 1 87 266 ASP A C 1
ATOM 2044 O O . ASP A 1 266 ? -14.203 9.891 7.57 1 87 266 ASP A O 1
ATOM 2048 N N . TYR A 1 267 ? -13.016 8.164 8.32 1 86.31 267 TYR A N 1
ATOM 2049 C CA . TYR A 1 267 ? -11.977 8.359 7.316 1 86.31 267 TYR A CA 1
ATOM 2050 C C . TYR A 1 267 ? -12.547 8.227 5.91 1 86.31 267 TYR A C 1
ATOM 2052 O O . TYR A 1 267 ? -12.141 8.953 4.996 1 86.31 267 TYR A O 1
ATOM 2060 N N . CYS A 1 268 ? -13.383 7.273 5.738 1 89.12 268 CYS A N 1
ATOM 2061 C CA . CYS A 1 268 ? -13.992 7.078 4.426 1 89.12 268 CYS A CA 1
ATOM 2062 C C . CYS A 1 268 ? -14.742 8.328 3.98 1 89.12 268 CYS A C 1
ATOM 2064 O O . CYS A 1 268 ? -14.688 8.703 2.807 1 89.12 268 CYS A O 1
ATOM 2066 N N . GLU A 1 269 ? -15.359 8.922 4.895 1 87 269 GLU A N 1
ATOM 2067 C CA . GLU A 1 269 ? -16.062 10.164 4.586 1 87 269 GLU A CA 1
ATOM 2068 C C . GLU A 1 269 ? -15.094 11.25 4.156 1 87 269 GLU A C 1
ATOM 2070 O O . GLU A 1 269 ? -15.367 12 3.217 1 87 269 GLU A O 1
ATOM 2075 N N . VAL A 1 270 ? -14.023 11.344 4.836 1 87.19 270 VAL A N 1
ATOM 2076 C CA . VAL A 1 270 ? -13 12.32 4.5 1 87.19 270 VAL A CA 1
ATOM 2077 C C . VAL A 1 270 ? -12.516 12.094 3.07 1 87.19 270 VAL A C 1
ATOM 2079 O O . VAL A 1 270 ? -12.414 13.031 2.281 1 87.19 270 VAL A O 1
ATOM 2082 N N . LEU A 1 271 ? -12.25 10.867 2.77 1 87 271 LEU A N 1
ATOM 2083 C CA . LEU A 1 271 ? -11.781 10.508 1.438 1 87 271 LEU A CA 1
ATOM 2084 C C . LEU A 1 271 ? -12.805 10.891 0.375 1 87 271 LEU A C 1
ATOM 2086 O O . LEU A 1 271 ? -12.453 11.5 -0.636 1 87 271 LEU A O 1
ATOM 2090 N N . ARG A 1 272 ? -13.992 10.562 0.603 1 87.25 272 ARG A N 1
ATOM 2091 C CA . ARG A 1 272 ? -15.055 10.852 -0.355 1 87.25 272 ARG A CA 1
ATOM 2092 C C . ARG A 1 272 ? -15.203 12.352 -0.567 1 87.25 272 ARG A C 1
ATOM 2094 O O . ARG A 1 272 ? -15.398 12.805 -1.696 1 87.25 272 ARG A O 1
ATOM 2101 N N . THR A 1 273 ? -15.133 13.047 0.481 1 83.19 273 THR A N 1
ATOM 2102 C CA . THR A 1 273 ? -15.32 14.492 0.425 1 83.19 273 THR A CA 1
ATOM 2103 C C . THR A 1 273 ? -14.141 15.164 -0.257 1 83.19 273 THR A C 1
ATOM 2105 O O . THR A 1 273 ? -14.32 16.047 -1.094 1 83.19 273 THR A O 1
ATOM 2108 N N . LYS A 1 274 ? -12.984 14.672 0.095 1 82.88 274 LYS A N 1
ATOM 2109 C CA . LYS A 1 274 ? -11.773 15.32 -0.399 1 82.88 274 LYS A CA 1
ATOM 2110 C C . LYS A 1 274 ? -11.5 14.938 -1.85 1 82.88 274 LYS A C 1
ATOM 2112 O O . LYS A 1 274 ? -10.938 15.727 -2.611 1 82.88 274 LYS A O 1
ATOM 2117 N N . LEU A 1 275 ? -11.883 13.734 -2.197 1 78.81 275 LEU A N 1
ATOM 2118 C CA . LEU A 1 275 ? -11.531 13.25 -3.527 1 78.81 275 LEU A CA 1
ATOM 2119 C C . LEU A 1 275 ? -12.758 13.203 -4.434 1 78.81 275 LEU A C 1
ATOM 2121 O O . LEU A 1 275 ? -12.672 12.75 -5.578 1 78.81 275 LEU A O 1
ATOM 2125 N N . LEU A 1 276 ? -13.93 13.656 -3.979 1 67.62 276 LEU A N 1
ATOM 2126 C CA . LEU A 1 276 ? -15.18 13.766 -4.719 1 67.62 276 LEU A CA 1
ATOM 2127 C C . LEU A 1 276 ? -15.617 12.398 -5.246 1 67.62 276 LEU A C 1
ATOM 2129 O O . LEU A 1 276 ? -16.062 12.289 -6.391 1 67.62 276 LEU A O 1
ATOM 2133 N N . TRP A 1 277 ? -15.148 11.367 -4.383 1 63.06 277 TRP A N 1
ATOM 2134 C CA . TRP A 1 277 ? -15.531 10 -4.719 1 63.06 277 TRP A CA 1
ATOM 2135 C C . TRP A 1 277 ? -17.016 9.766 -4.438 1 63.06 277 TRP A C 1
ATOM 2137 O O . TRP A 1 277 ? -17.469 9.969 -3.312 1 63.06 277 TRP A O 1
ATOM 2147 N N . GLY A 1 278 ? -18.109 9.977 -5.34 1 57.53 278 GLY A N 1
ATOM 2148 C CA . GLY A 1 278 ? -19.531 9.727 -5.191 1 57.53 278 GLY A CA 1
ATOM 2149 C C . GLY A 1 278 ? -20.391 10.914 -5.582 1 57.53 278 GLY A C 1
ATOM 2150 O O . GLY A 1 278 ? -21.609 10.867 -5.461 1 57.53 278 GLY A O 1
ATOM 2151 N N . ARG A 1 279 ? -19.875 12.148 -5.562 1 52.19 279 ARG A N 1
ATOM 2152 C CA . ARG A 1 279 ? -20.781 13.242 -5.895 1 52.19 279 ARG A CA 1
ATOM 2153 C C . ARG A 1 279 ? -21.328 13.086 -7.305 1 52.19 279 ARG A C 1
ATOM 2155 O O . ARG A 1 279 ? -20.578 12.922 -8.266 1 52.19 279 ARG A O 1
ATOM 2162 N N . GLU A 1 280 ? -22.438 12.336 -7.352 1 46.88 280 GLU A N 1
ATOM 2163 C CA . GLU A 1 280 ? -23.234 12.531 -8.562 1 46.88 280 GLU A CA 1
ATOM 2164 C C . GLU A 1 280 ? -23.25 13.992 -8.992 1 46.88 280 GLU A C 1
ATOM 2166 O O . GLU A 1 280 ? -23.469 14.883 -8.164 1 46.88 280 GLU A O 1
ATOM 2171 N N . HIS A 1 281 ? -22.344 14.414 -9.828 1 38 281 HIS A N 1
ATOM 2172 C CA . HIS A 1 281 ? -22.641 15.711 -10.422 1 38 281 HIS A CA 1
ATOM 2173 C C . HIS A 1 281 ? -24.141 15.922 -10.57 1 38 281 HIS A C 1
ATOM 2175 O O . HIS A 1 281 ? -24.812 15.148 -11.25 1 38 281 HIS A O 1
ATOM 2181 N N . ASN A 1 282 ? -24.766 16.312 -9.609 1 33.09 282 ASN A N 1
ATOM 2182 C CA . ASN A 1 282 ? -26.078 16.844 -9.953 1 33.09 282 ASN A CA 1
ATOM 2183 C C . ASN A 1 282 ? -26.047 17.609 -11.281 1 33.09 282 ASN A C 1
ATOM 2185 O O . ASN A 1 282 ? -25.391 18.641 -11.391 1 33.09 282 ASN A O 1
ATOM 2189 N N . SER A 1 283 ? -26.109 16.969 -12.359 1 32.5 283 SER A N 1
ATOM 2190 C CA . SER A 1 283 ? -26.641 17.719 -13.5 1 32.5 283 SER A CA 1
ATOM 2191 C C . SER A 1 283 ? -27.891 18.5 -13.125 1 32.5 283 SER A C 1
ATOM 2193 O O . SER A 1 283 ? -29 17.969 -13.172 1 32.5 283 SER A O 1
ATOM 2195 N N . GLY A 1 284 ? -28.141 19.016 -11.984 1 23.44 284 GLY A N 1
ATOM 2196 C CA . GLY A 1 284 ? -29.219 19.969 -11.938 1 23.44 284 GLY A CA 1
ATOM 2197 C C . GLY A 1 284 ? -29.156 21 -13.047 1 23.44 284 GLY A C 1
ATOM 2198 O O . GLY A 1 284 ? -30.141 21.219 -13.766 1 23.44 284 GLY A O 1
ATOM 2199 N N . LEU A 1 285 ? -28.609 22.344 -12.805 1 21.56 285 LEU A N 1
ATOM 2200 C CA . LEU A 1 285 ? -29 23.5 -13.594 1 21.56 285 LEU A CA 1
ATOM 2201 C C . LEU A 1 285 ? -28.391 23.438 -14.992 1 21.56 285 LEU A C 1
ATOM 2203 O O . LEU A 1 285 ? -27.234 23.047 -15.156 1 21.56 285 LEU A O 1
ATOM 2207 N N . MET B 1 1 ? 7.488 -40.312 2.609 1 92.62 1 MET B N 1
ATOM 2208 C CA . MET B 1 1 ? 7.203 -39 2.025 1 92.62 1 MET B CA 1
ATOM 2209 C C . MET B 1 1 ? 6.758 -39.156 0.574 1 92.62 1 MET B C 1
ATOM 2211 O O . MET B 1 1 ? 7.312 -39.938 -0.175 1 92.62 1 MET B O 1
ATOM 2215 N N . LYS B 1 2 ? 5.688 -38.5 0.129 1 97.44 2 LYS B N 1
ATOM 2216 C CA . LYS B 1 2 ? 5.148 -38.562 -1.227 1 97.44 2 LYS B CA 1
ATOM 2217 C C . LYS B 1 2 ? 4.906 -37.156 -1.78 1 97.44 2 LYS B C 1
ATOM 2219 O O . LYS B 1 2 ? 4.316 -36.312 -1.105 1 97.44 2 LYS B O 1
ATOM 2224 N N . PHE B 1 3 ? 5.387 -36.938 -2.967 1 98.25 3 PHE B N 1
ATOM 2225 C CA . PHE B 1 3 ? 5.238 -35.625 -3.592 1 98.25 3 PHE B CA 1
ATOM 2226 C C . PHE B 1 3 ? 4.105 -35.625 -4.609 1 98.25 3 PHE B C 1
ATOM 2228 O O . PHE B 1 3 ? 3.953 -36.594 -5.367 1 98.25 3 PHE B O 1
ATOM 2235 N N . GLY B 1 4 ? 3.182 -34.625 -4.566 1 98.25 4 GLY B N 1
ATOM 2236 C CA . GLY B 1 4 ? 2.326 -34.312 -5.699 1 98.25 4 GLY B CA 1
ATOM 2237 C C . GLY B 1 4 ? 2.994 -33.406 -6.719 1 98.25 4 GLY B C 1
ATOM 2238 O O . GLY B 1 4 ? 3.5 -32.344 -6.371 1 98.25 4 GLY B O 1
ATOM 2239 N N . ILE B 1 5 ? 3.039 -33.844 -7.949 1 98.5 5 ILE B N 1
ATOM 2240 C CA . ILE B 1 5 ? 3.781 -33.094 -8.961 1 98.5 5 ILE B CA 1
ATOM 2241 C C . ILE B 1 5 ? 2.812 -32.531 -9.992 1 98.5 5 ILE B C 1
ATOM 2243 O O . ILE B 1 5 ? 1.987 -33.25 -10.547 1 98.5 5 ILE B O 1
ATOM 2247 N N . VAL B 1 6 ? 2.861 -31.203 -10.203 1 98.31 6 VAL B N 1
ATOM 2248 C CA . VAL B 1 6 ? 2.078 -30.5 -11.211 1 98.31 6 VAL B CA 1
ATOM 2249 C C . VAL B 1 6 ? 3.012 -29.844 -12.227 1 98.31 6 VAL B C 1
ATOM 2251 O O . VAL B 1 6 ? 3.922 -29.094 -11.852 1 98.31 6 VAL B O 1
ATOM 2254 N N . ILE B 1 7 ? 2.758 -30.156 -13.508 1 97.81 7 ILE B N 1
ATOM 2255 C CA . ILE B 1 7 ? 3.656 -29.719 -14.57 1 97.81 7 ILE B CA 1
ATOM 2256 C C . ILE B 1 7 ? 2.908 -28.781 -15.523 1 97.81 7 ILE B C 1
ATOM 2258 O O . ILE B 1 7 ? 1.753 -29.047 -15.875 1 97.81 7 ILE B O 1
ATOM 2262 N N . ASN B 1 8 ? 3.572 -27.641 -15.844 1 96.69 8 ASN B N 1
ATOM 2263 C CA . ASN B 1 8 ? 3.08 -26.906 -17 1 96.69 8 ASN B CA 1
ATOM 2264 C C . ASN B 1 8 ? 3.309 -27.688 -18.297 1 96.69 8 ASN B C 1
ATOM 2266 O O . ASN B 1 8 ? 4.363 -27.562 -18.922 1 96.69 8 ASN B O 1
ATOM 2270 N N . VAL B 1 9 ? 2.314 -28.344 -18.797 1 95.31 9 VAL B N 1
ATOM 2271 C CA . VAL B 1 9 ? 2.457 -29.312 -19.875 1 95.31 9 VAL B CA 1
ATOM 2272 C C . VAL B 1 9 ? 2.643 -28.609 -21.219 1 95.31 9 VAL B C 1
ATOM 2274 O O . VAL B 1 9 ? 3.006 -29.219 -22.219 1 95.31 9 VAL B O 1
ATOM 2277 N N . SER B 1 10 ? 2.379 -27.328 -21.25 1 93 10 SER B N 1
ATOM 2278 C CA . SER B 1 10 ? 2.568 -26.562 -22.469 1 93 10 SER B CA 1
ATOM 2279 C C . SER B 1 10 ? 4.039 -26.234 -22.703 1 93 10 SER B C 1
ATOM 2281 O O . SER B 1 10 ? 4.426 -25.812 -23.797 1 93 10 SER B O 1
ATOM 2283 N N . ARG B 1 11 ? 4.848 -26.469 -21.703 1 93.31 11 ARG B N 1
ATOM 2284 C CA . ARG B 1 11 ? 6.273 -26.172 -21.797 1 93.31 11 ARG B CA 1
ATOM 2285 C C . ARG B 1 11 ? 7.098 -27.438 -21.844 1 93.31 11 ARG B C 1
ATOM 2287 O O . ARG B 1 11 ? 7.207 -28.156 -20.844 1 93.31 11 ARG B O 1
ATOM 2294 N N . GLU B 1 12 ? 7.762 -27.641 -22.922 1 93.69 12 GLU B N 1
ATOM 2295 C CA . GLU B 1 12 ? 8.547 -28.859 -23.109 1 93.69 12 GLU B CA 1
ATOM 2296 C C . GLU B 1 12 ? 9.648 -28.969 -22.062 1 93.69 12 GLU B C 1
ATOM 2298 O O . GLU B 1 12 ? 9.93 -30.062 -21.562 1 93.69 12 GLU B O 1
ATOM 2303 N N . ARG B 1 13 ? 10.188 -27.812 -21.734 1 95.31 13 ARG B N 1
ATOM 2304 C CA . ARG B 1 13 ? 11.258 -27.812 -20.75 1 95.31 13 ARG B CA 1
ATOM 2305 C C . ARG B 1 13 ? 10.75 -28.312 -19.391 1 95.31 13 ARG B C 1
ATOM 2307 O O . ARG B 1 13 ? 11.484 -28.969 -18.656 1 95.31 13 ARG B O 1
ATOM 2314 N N . ALA B 1 14 ? 9.555 -28.016 -19.078 1 96.75 14 ALA B N 1
ATOM 2315 C CA . ALA B 1 14 ? 8.969 -28.484 -17.828 1 96.75 14 ALA B CA 1
ATOM 2316 C C . ALA B 1 14 ? 8.812 -30 -17.812 1 96.75 14 ALA B C 1
ATOM 2318 O O . ALA B 1 14 ? 9.031 -30.641 -16.797 1 96.75 14 ALA B O 1
ATOM 2319 N N . LEU B 1 15 ? 8.492 -30.547 -18.938 1 96.56 15 LEU B N 1
ATOM 2320 C CA . LEU B 1 15 ? 8.336 -32 -19.062 1 96.56 15 LEU B CA 1
ATOM 2321 C C . LEU B 1 15 ? 9.688 -32.688 -18.922 1 96.56 15 LEU B C 1
ATOM 2323 O O . LEU B 1 15 ? 9.781 -33.719 -18.25 1 96.56 15 LEU B O 1
ATOM 2327 N N . GLU B 1 16 ? 10.617 -32.094 -19.547 1 96.56 16 GLU B N 1
ATOM 2328 C CA . GLU B 1 16 ? 11.961 -32.656 -19.438 1 96.56 16 GLU B CA 1
ATOM 2329 C C . GLU B 1 16 ? 12.445 -32.625 -17.984 1 96.56 16 GLU B C 1
ATOM 2331 O O . GLU B 1 16 ? 13.016 -33.625 -17.516 1 96.56 16 GLU B O 1
ATOM 2336 N N . LEU B 1 17 ? 12.227 -31.547 -17.328 1 96.81 17 LEU B N 1
ATOM 2337 C CA . LEU B 1 17 ? 12.609 -31.438 -15.93 1 96.81 17 LEU B CA 1
ATOM 2338 C C . LEU B 1 17 ? 11.875 -32.469 -15.07 1 96.81 17 LEU B C 1
ATOM 2340 O O . LEU B 1 17 ? 12.453 -33.031 -14.141 1 96.81 17 LEU B O 1
ATOM 2344 N N . ALA B 1 18 ? 10.656 -32.656 -15.367 1 97.75 18 ALA B N 1
ATOM 2345 C CA . ALA B 1 18 ? 9.852 -33.625 -14.625 1 97.75 18 ALA B CA 1
ATOM 2346 C C . ALA B 1 18 ? 10.43 -35.031 -14.758 1 97.75 18 ALA B C 1
ATOM 2348 O O . ALA B 1 18 ? 10.484 -35.812 -13.789 1 97.75 18 ALA B O 1
ATOM 2349 N N . ARG B 1 19 ? 10.844 -35.438 -15.953 1 97.25 19 ARG B N 1
ATOM 2350 C CA . ARG B 1 19 ? 11.43 -36.75 -16.188 1 97.25 19 ARG B CA 1
ATOM 2351 C C . ARG B 1 19 ? 12.711 -36.938 -15.367 1 97.25 19 ARG B C 1
ATOM 2353 O O . ARG B 1 19 ? 12.922 -38 -14.758 1 97.25 19 ARG B O 1
ATOM 2360 N N . LYS B 1 20 ? 13.477 -35.875 -15.367 1 97.44 20 LYS B N 1
ATOM 2361 C CA . LYS B 1 20 ? 14.695 -35.906 -14.57 1 97.44 20 LYS B CA 1
ATOM 2362 C C . LYS B 1 20 ? 14.375 -36.031 -13.086 1 97.44 20 LYS B C 1
ATOM 2364 O O . LYS B 1 20 ? 15.039 -36.781 -12.359 1 97.44 20 LYS B O 1
ATOM 2369 N N . LEU B 1 21 ? 13.406 -35.281 -12.672 1 97.69 21 LEU B N 1
ATOM 2370 C CA . LEU B 1 21 ? 12.992 -35.312 -11.273 1 97.69 21 LEU B CA 1
ATOM 2371 C C . LEU B 1 21 ? 12.516 -36.688 -10.852 1 97.69 21 LEU B C 1
ATOM 2373 O O . LEU B 1 21 ? 12.906 -37.188 -9.797 1 97.69 21 LEU B O 1
ATOM 2377 N N . VAL B 1 22 ? 11.727 -37.312 -11.648 1 96.69 22 VAL B N 1
ATOM 2378 C CA . VAL B 1 22 ? 11.156 -38.594 -11.336 1 96.69 22 VAL B CA 1
ATOM 2379 C C . VAL B 1 22 ? 12.273 -39.656 -11.242 1 96.69 22 VAL B C 1
ATOM 2381 O O . VAL B 1 22 ? 12.281 -40.469 -10.336 1 96.69 22 VAL B O 1
ATOM 2384 N N . SER B 1 23 ? 13.133 -39.594 -12.242 1 97.38 23 SER B N 1
ATOM 2385 C CA . SER B 1 23 ? 14.273 -40.531 -12.195 1 97.38 23 SER B CA 1
ATOM 2386 C C . SER B 1 23 ? 15.055 -40.375 -10.898 1 97.38 23 SER B C 1
ATOM 2388 O O . SER B 1 23 ? 15.453 -41.344 -10.281 1 97.38 23 SER B O 1
ATOM 2390 N N . TRP B 1 24 ? 15.234 -39.156 -10.555 1 97.5 24 TRP B N 1
ATOM 2391 C CA . TRP B 1 24 ? 15.977 -38.844 -9.336 1 97.5 24 TRP B CA 1
ATOM 2392 C C . TRP B 1 24 ? 15.219 -39.312 -8.094 1 97.5 24 TRP B C 1
ATOM 2394 O O . TRP B 1 24 ? 15.812 -39.875 -7.184 1 97.5 24 TRP B O 1
ATOM 2404 N N . LEU B 1 25 ? 13.945 -39.125 -8 1 97.56 25 LEU B N 1
ATOM 2405 C CA . LEU B 1 25 ? 13.117 -39.562 -6.883 1 97.56 25 LEU B CA 1
ATOM 2406 C C . LEU B 1 25 ? 13.109 -41.062 -6.766 1 97.56 25 LEU B C 1
ATOM 2408 O O . LEU B 1 25 ? 13.227 -41.625 -5.668 1 97.56 25 LEU B O 1
ATOM 2412 N N . GLU B 1 26 ? 12.984 -41.75 -7.875 1 96.62 26 GLU B N 1
ATOM 2413 C CA . GLU B 1 26 ? 12.953 -43.188 -7.895 1 96.62 26 GLU B CA 1
ATOM 2414 C C . GLU B 1 26 ? 14.266 -43.781 -7.383 1 96.62 26 GLU B C 1
ATOM 2416 O O . GLU B 1 26 ? 14.258 -44.781 -6.648 1 96.62 26 GLU B O 1
ATOM 2421 N N . ALA B 1 27 ? 15.289 -43.156 -7.758 1 96.88 27 ALA B N 1
ATOM 2422 C CA . ALA B 1 27 ? 16.609 -43.594 -7.312 1 96.88 27 ALA B CA 1
ATOM 2423 C C . ALA B 1 27 ? 16.719 -43.531 -5.793 1 96.88 27 ALA B C 1
ATOM 2425 O O . ALA B 1 27 ? 17.469 -44.281 -5.18 1 96.88 27 ALA B O 1
ATOM 2426 N N . GLN B 1 28 ? 15.984 -42.688 -5.184 1 94.94 28 GLN B N 1
ATOM 2427 C CA . GLN B 1 28 ? 16.047 -42.469 -3.74 1 94.94 28 GLN B CA 1
ATOM 2428 C C . GLN B 1 28 ? 14.898 -43.156 -3.025 1 94.94 28 GLN B C 1
ATOM 2430 O O . GLN B 1 28 ? 14.797 -43.125 -1.798 1 94.94 28 GLN B O 1
ATOM 2435 N N . GLY B 1 29 ? 14.039 -43.781 -3.805 1 96.25 29 GLY B N 1
ATOM 2436 C CA . GLY B 1 29 ? 12.906 -44.5 -3.23 1 96.25 29 GLY B CA 1
ATOM 2437 C C . GLY B 1 29 ? 11.836 -43.562 -2.68 1 96.25 29 GLY B C 1
ATOM 2438 O O . GLY B 1 29 ? 11.156 -43.906 -1.711 1 96.25 29 GLY B O 1
ATOM 2439 N N . ILE B 1 30 ? 11.789 -42.344 -3.186 1 97.06 30 ILE B N 1
ATOM 2440 C CA . ILE B 1 30 ? 10.812 -41.375 -2.721 1 97.06 30 ILE B CA 1
ATOM 2441 C C . ILE B 1 30 ? 9.547 -41.469 -3.572 1 97.06 30 ILE B C 1
ATOM 2443 O O . ILE B 1 30 ? 9.617 -41.531 -4.801 1 97.06 30 ILE B O 1
ATOM 2447 N N . GLY B 1 31 ? 8.375 -41.469 -2.984 1 97.38 31 GLY B N 1
ATOM 2448 C CA . GLY B 1 31 ? 7.102 -41.594 -3.678 1 97.38 31 GLY B CA 1
ATOM 2449 C C . GLY B 1 31 ? 6.684 -40.281 -4.348 1 97.38 31 GLY B C 1
ATOM 2450 O O . GLY B 1 31 ? 7.008 -39.188 -3.865 1 97.38 31 GLY B O 1
ATOM 2451 N N . TYR B 1 32 ? 5.945 -40.406 -5.379 1 97.94 32 TYR B N 1
ATOM 2452 C CA . TYR B 1 32 ? 5.406 -39.25 -6.082 1 97.94 32 TYR B CA 1
ATOM 2453 C C . TYR B 1 32 ? 4.129 -39.625 -6.828 1 97.94 32 TYR B C 1
ATOM 2455 O O . TYR B 1 32 ? 3.826 -40.781 -7.02 1 97.94 32 TYR B O 1
ATOM 2463 N N . ILE B 1 33 ? 3.305 -38.688 -7.109 1 98.19 33 ILE B N 1
ATOM 2464 C CA . ILE B 1 33 ? 2.096 -38.844 -7.914 1 98.19 33 ILE B CA 1
ATOM 2465 C C . ILE B 1 33 ? 1.871 -37.562 -8.742 1 98.19 33 ILE B C 1
ATOM 2467 O O . ILE B 1 33 ? 2.072 -36.469 -8.25 1 98.19 33 ILE B O 1
ATOM 2471 N N . PHE B 1 34 ? 1.53 -37.719 -9.992 1 98.12 34 PHE B N 1
ATOM 2472 C CA . PHE B 1 34 ? 1.309 -36.594 -10.898 1 98.12 34 PHE B CA 1
ATOM 2473 C C . PHE B 1 34 ? -0.16 -36.188 -10.906 1 98.12 34 PHE B C 1
ATOM 2475 O O . PHE B 1 34 ? -1.045 -37.062 -10.773 1 98.12 34 PHE B O 1
ATOM 2482 N N . GLU B 1 35 ? -0.338 -34.875 -11.055 1 97.38 35 GLU B N 1
ATOM 2483 C CA . GLU B 1 35 ? -1.662 -34.406 -11.461 1 97.38 35 GLU B CA 1
ATOM 2484 C C . GLU B 1 35 ? -2.064 -35.031 -12.805 1 97.38 35 GLU B C 1
ATOM 2486 O O . GLU B 1 35 ? -1.218 -35.25 -13.672 1 97.38 35 GLU B O 1
ATOM 2491 N N . THR B 1 36 ? -3.357 -35.25 -13.094 1 96.94 36 THR B N 1
ATOM 2492 C CA . THR B 1 36 ? -3.898 -36.062 -14.164 1 96.94 36 THR B CA 1
ATOM 2493 C C . THR B 1 36 ? -3.342 -35.625 -15.516 1 96.94 36 THR B C 1
ATOM 2495 O O . THR B 1 36 ? -2.805 -36.469 -16.266 1 96.94 36 THR B O 1
ATOM 2498 N N . LEU B 1 37 ? -3.453 -34.406 -15.859 1 95.06 37 LEU B N 1
ATOM 2499 C CA . LEU B 1 37 ? -2.99 -33.906 -17.156 1 95.06 37 LEU B CA 1
ATOM 2500 C C . LEU B 1 37 ? -1.475 -34.031 -17.266 1 95.06 37 LEU B C 1
ATOM 2502 O O . LEU B 1 37 ? -0.955 -34.375 -18.328 1 95.06 37 LEU B O 1
ATOM 2506 N N . SER B 1 38 ? -0.799 -33.75 -16.188 1 96.62 38 SER B N 1
ATOM 2507 C CA . SER B 1 38 ? 0.65 -33.906 -16.141 1 96.62 38 SER B CA 1
ATOM 2508 C C . SER B 1 38 ? 1.056 -35.375 -16.406 1 96.62 38 SER B C 1
ATOM 2510 O O . SER B 1 38 ? 1.97 -35.625 -17.188 1 96.62 38 SER B O 1
ATOM 2512 N N . ALA B 1 39 ? 0.393 -36.281 -15.805 1 96.62 39 ALA B N 1
ATOM 2513 C CA . ALA B 1 39 ? 0.669 -37.719 -15.945 1 96.62 39 ALA B CA 1
ATOM 2514 C C . ALA B 1 39 ? 0.479 -38.156 -17.391 1 96.62 39 ALA B C 1
ATOM 2516 O O . ALA B 1 39 ? 1.298 -38.906 -17.922 1 96.62 39 ALA B O 1
ATOM 2517 N N . GLU B 1 40 ? -0.568 -37.719 -17.969 1 96.31 40 GLU B N 1
ATOM 2518 C CA . GLU B 1 40 ? -0.869 -38.094 -19.344 1 96.31 40 GLU B CA 1
ATOM 2519 C C . GLU B 1 40 ? 0.251 -37.656 -20.297 1 96.31 40 GLU B C 1
ATOM 2521 O O . GLU B 1 40 ? 0.649 -38.406 -21.188 1 96.31 40 GLU B O 1
ATOM 2526 N N . ARG B 1 41 ? 0.709 -36.469 -20.062 1 94.94 41 ARG B N 1
ATOM 2527 C CA . ARG B 1 41 ? 1.702 -35.906 -20.969 1 94.94 41 ARG B CA 1
ATOM 2528 C C . ARG B 1 41 ? 3.064 -36.562 -20.766 1 94.94 41 ARG B C 1
ATOM 2530 O O . ARG B 1 41 ? 3.832 -36.719 -21.719 1 94.94 41 ARG B O 1
ATOM 2537 N N . ILE B 1 42 ? 3.395 -36.906 -19.547 1 94.12 42 ILE B N 1
ATOM 2538 C CA . ILE B 1 42 ? 4.703 -37.5 -19.281 1 94.12 42 ILE B CA 1
ATOM 2539 C C . ILE B 1 42 ? 4.641 -39 -19.438 1 94.12 42 ILE B C 1
ATOM 2541 O O . ILE B 1 42 ? 5.676 -39.688 -19.453 1 94.12 42 ILE B O 1
ATOM 2545 N N . GLY B 1 43 ? 3.477 -39.594 -19.531 1 93.12 43 GLY B N 1
ATOM 2546 C CA . GLY B 1 43 ? 3.309 -41.031 -19.703 1 93.12 43 GLY B CA 1
ATOM 2547 C C . GLY B 1 43 ? 3.477 -41.812 -18.406 1 93.12 43 GLY B C 1
ATOM 2548 O O . GLY B 1 43 ? 4.074 -42.875 -18.391 1 93.12 43 GLY B O 1
ATOM 2549 N N . SER B 1 44 ? 3.018 -41.188 -17.359 1 93.94 44 SER B N 1
ATOM 2550 C CA . SER B 1 44 ? 3.121 -41.844 -16.062 1 93.94 44 SER B CA 1
ATOM 2551 C C . SER B 1 44 ? 1.811 -42.531 -15.672 1 93.94 44 SER B C 1
ATOM 2553 O O . SER B 1 44 ? 0.73 -42 -15.945 1 93.94 44 SER B O 1
ATOM 2555 N N . ALA B 1 45 ? 1.894 -43.656 -14.977 1 92 45 ALA B N 1
ATOM 2556 C CA . ALA B 1 45 ? 0.713 -44.344 -14.477 1 92 45 ALA B CA 1
ATOM 2557 C C . ALA B 1 45 ? 0.313 -43.812 -13.094 1 92 45 ALA B C 1
ATOM 2559 O O . ALA B 1 45 ? -0.821 -44.031 -12.656 1 92 45 ALA B O 1
ATOM 2560 N N . LEU B 1 46 ? 1.19 -43.281 -12.398 1 96.12 46 LEU B N 1
ATOM 2561 C CA . LEU B 1 46 ? 0.902 -42.719 -11.086 1 96.12 46 LEU B CA 1
ATOM 2562 C C . LEU B 1 46 ? 0.226 -41.344 -11.227 1 96.12 46 LEU B C 1
ATOM 2564 O O . LEU B 1 46 ? 0.897 -40.344 -11.43 1 96.12 46 LEU B O 1
ATOM 2568 N N . SER B 1 47 ? -1.072 -41.312 -11.18 1 96.75 47 SER B N 1
ATOM 2569 C CA . SER B 1 47 ? -1.861 -40.125 -11.484 1 96.75 47 SER B CA 1
ATOM 2570 C C . SER B 1 47 ? -3.055 -40 -10.547 1 96.75 47 SER B C 1
ATOM 2572 O O . SER B 1 47 ? -3.617 -41 -10.109 1 96.75 47 SER B O 1
ATOM 2574 N N . ALA B 1 48 ? -3.359 -38.781 -10.219 1 97.19 48 ALA B N 1
ATOM 2575 C CA . ALA B 1 48 ? -4.578 -38.5 -9.477 1 97.19 48 ALA B CA 1
ATOM 2576 C C . ALA B 1 48 ? -5.113 -37.094 -9.852 1 97.19 48 ALA B C 1
ATOM 2578 O O . ALA B 1 48 ? -4.348 -36.219 -10.25 1 97.19 48 ALA B O 1
ATOM 2579 N N . PRO B 1 49 ? -6.449 -36.938 -9.773 1 96.12 49 PRO B N 1
ATOM 2580 C CA . PRO B 1 49 ? -6.988 -35.594 -9.961 1 96.12 49 PRO B CA 1
ATOM 2581 C C . PRO B 1 49 ? -6.438 -34.594 -8.961 1 96.12 49 PRO B C 1
ATOM 2583 O O . PRO B 1 49 ? -6.145 -34.938 -7.816 1 96.12 49 PRO B O 1
ATOM 2586 N N . ILE B 1 50 ? -6.262 -33.312 -9.422 1 95.06 50 ILE B N 1
ATOM 2587 C CA . ILE B 1 50 ? -5.641 -32.281 -8.609 1 95.06 50 ILE B CA 1
ATOM 2588 C C . ILE B 1 50 ? -6.391 -32.125 -7.289 1 95.06 50 ILE B C 1
ATOM 2590 O O . ILE B 1 50 ? -5.781 -31.875 -6.25 1 95.06 50 ILE B O 1
ATOM 2594 N N . GLU B 1 51 ? -7.684 -32.375 -7.23 1 92.88 51 GLU B N 1
ATOM 2595 C CA . GLU B 1 51 ? -8.523 -32.188 -6.047 1 92.88 51 GLU B CA 1
ATOM 2596 C C . GLU B 1 51 ? -8.219 -33.25 -4.996 1 92.88 51 GLU B C 1
ATOM 2598 O O . GLU B 1 51 ? -8.523 -33.094 -3.814 1 92.88 51 GLU B O 1
ATOM 2603 N N . GLU B 1 52 ? -7.617 -34.312 -5.426 1 94.69 52 GLU B N 1
ATOM 2604 C CA . GLU B 1 52 ? -7.375 -35.438 -4.535 1 94.69 52 GLU B CA 1
ATOM 2605 C C . GLU B 1 52 ? -5.91 -35.5 -4.117 1 94.69 52 GLU B C 1
ATOM 2607 O O . GLU B 1 52 ? -5.559 -36.25 -3.195 1 94.69 52 GLU B O 1
ATOM 2612 N N . LEU B 1 53 ? -5.109 -34.781 -4.703 1 94.56 53 LEU B N 1
ATOM 2613 C CA . LEU B 1 53 ? -3.67 -34.875 -4.492 1 94.56 53 LEU B CA 1
ATOM 2614 C C . LEU B 1 53 ? -3.305 -34.531 -3.051 1 94.56 53 LEU B C 1
ATOM 2616 O O . LEU B 1 53 ? -2.393 -35.125 -2.479 1 94.56 53 LEU B O 1
ATOM 2620 N N . ASN B 1 54 ? -4.008 -33.594 -2.529 1 92.81 54 ASN B N 1
ATOM 2621 C CA . ASN B 1 54 ? -3.676 -33.125 -1.188 1 92.81 54 ASN B CA 1
ATOM 2622 C C . ASN B 1 54 ? -3.791 -34.25 -0.158 1 92.81 54 ASN B C 1
ATOM 2624 O O . ASN B 1 54 ? -3.02 -34.281 0.8 1 92.81 54 ASN B O 1
ATOM 2628 N N . THR B 1 55 ? -4.691 -35.219 -0.348 1 94.25 55 THR B N 1
ATOM 2629 C CA . THR B 1 55 ? -4.895 -36.281 0.602 1 94.25 55 THR B CA 1
ATOM 2630 C C . THR B 1 55 ? -3.881 -37.406 0.375 1 94.25 55 THR B C 1
ATOM 2632 O O . THR B 1 55 ? -3.693 -38.281 1.236 1 94.25 55 THR B O 1
ATOM 2635 N N . GLN B 1 56 ? -3.164 -37.375 -0.729 1 95.31 56 GLN B N 1
ATOM 2636 C CA . GLN B 1 56 ? -2.293 -38.469 -1.094 1 95.31 56 GLN B CA 1
ATOM 2637 C C . GLN B 1 56 ? -0.823 -38.094 -0.955 1 95.31 56 GLN B C 1
ATOM 2639 O O . GLN B 1 56 ? 0.053 -38.969 -0.942 1 95.31 56 GLN B O 1
ATOM 2644 N N . CYS B 1 57 ? -0.604 -36.844 -0.876 1 96.69 57 CYS B N 1
ATOM 2645 C CA . CYS B 1 57 ? 0.786 -36.406 -0.89 1 96.69 57 CYS B CA 1
ATOM 2646 C C . CYS B 1 57 ? 1.112 -35.594 0.36 1 96.69 57 CYS B C 1
ATOM 2648 O O . CYS B 1 57 ? 0.209 -35.156 1.075 1 96.69 57 CYS B O 1
ATOM 2650 N N . ASP B 1 58 ? 2.398 -35.406 0.607 1 97.06 58 ASP B N 1
ATOM 2651 C CA . ASP B 1 58 ? 2.881 -34.688 1.779 1 97.06 58 ASP B CA 1
ATOM 2652 C C . ASP B 1 58 ? 3.367 -33.312 1.398 1 97.06 58 ASP B C 1
ATOM 2654 O O . ASP B 1 58 ? 3.467 -32.406 2.254 1 97.06 58 ASP B O 1
ATOM 2658 N N . ALA B 1 59 ? 3.732 -33.156 0.201 1 98 59 ALA B N 1
ATOM 2659 C CA . ALA B 1 59 ? 4.219 -31.891 -0.352 1 98 59 ALA B CA 1
ATOM 2660 C C . ALA B 1 59 ? 3.986 -31.812 -1.858 1 98 59 ALA B C 1
ATOM 2662 O O . ALA B 1 59 ? 3.734 -32.844 -2.498 1 98 59 ALA B O 1
ATOM 2663 N N . PHE B 1 60 ? 4.023 -30.641 -2.391 1 98.44 60 PHE B N 1
ATOM 2664 C CA . PHE B 1 60 ? 3.789 -30.453 -3.818 1 98.44 60 PHE B CA 1
ATOM 2665 C C . PHE B 1 60 ? 5.035 -29.891 -4.5 1 98.44 60 PHE B C 1
ATOM 2667 O O . PHE B 1 60 ? 5.812 -29.156 -3.887 1 98.44 60 PHE B O 1
ATOM 2674 N N . ILE B 1 61 ? 5.219 -30.297 -5.719 1 98.5 61 ILE B N 1
ATOM 2675 C CA . ILE B 1 61 ? 6.215 -29.688 -6.598 1 98.5 61 ILE B CA 1
ATOM 2676 C C . ILE B 1 61 ? 5.535 -29.141 -7.848 1 98.5 61 ILE B C 1
ATOM 2678 O O . ILE B 1 61 ? 4.809 -29.859 -8.539 1 98.5 61 ILE B O 1
ATOM 2682 N N . SER B 1 62 ? 5.668 -27.906 -8.031 1 98.31 62 SER B N 1
ATOM 2683 C CA . SER B 1 62 ? 5.152 -27.234 -9.219 1 98.31 62 SER B CA 1
ATOM 2684 C C . SER B 1 62 ? 6.262 -26.953 -10.219 1 98.31 62 SER B C 1
ATOM 2686 O O . SER B 1 62 ? 7.238 -26.266 -9.898 1 98.31 62 SER B O 1
ATOM 2688 N N . LEU B 1 63 ? 6.172 -27.5 -11.406 1 98.12 63 LEU B N 1
ATOM 2689 C CA . LEU B 1 63 ? 7.133 -27.266 -12.484 1 98.12 63 LEU B CA 1
ATOM 2690 C C . LEU B 1 63 ? 6.531 -26.391 -13.578 1 98.12 63 LEU B C 1
ATOM 2692 O O . LEU B 1 63 ? 5.777 -26.875 -14.422 1 98.12 63 LEU B O 1
ATOM 2696 N N . GLY B 1 64 ? 6.855 -25.188 -13.633 1 96.31 64 GLY B N 1
ATOM 2697 C CA . GLY B 1 64 ? 6.32 -24.203 -14.562 1 96.31 64 GLY B CA 1
ATOM 2698 C C . GLY B 1 64 ? 6.621 -22.781 -14.156 1 96.31 64 GLY B C 1
ATOM 2699 O O . GLY B 1 64 ? 7.746 -22.469 -13.75 1 96.31 64 GLY B O 1
ATOM 2700 N N . GLY B 1 65 ? 5.73 -21.906 -14.367 1 94.19 65 GLY B N 1
ATOM 2701 C CA . GLY B 1 65 ? 5.844 -20.516 -13.93 1 94.19 65 GLY B CA 1
ATOM 2702 C C . GLY B 1 65 ? 4.93 -20.188 -12.766 1 94.19 65 GLY B C 1
ATOM 2703 O O . GLY B 1 65 ? 4.457 -21.078 -12.062 1 94.19 65 GLY B O 1
ATOM 2704 N N . ASP B 1 66 ? 4.754 -18.906 -12.602 1 93.56 66 ASP B N 1
ATOM 2705 C CA . ASP B 1 66 ? 3.908 -18.438 -11.508 1 93.56 66 ASP B CA 1
ATOM 2706 C C . ASP B 1 66 ? 2.473 -18.938 -11.672 1 93.56 66 ASP B C 1
ATOM 2708 O O . ASP B 1 66 ? 1.8 -19.25 -10.688 1 93.56 66 ASP B O 1
ATOM 2712 N N . GLY B 1 67 ? 2.023 -19 -12.938 1 92.62 67 GLY B N 1
ATOM 2713 C CA . GLY B 1 67 ? 0.68 -19.516 -13.172 1 92.62 67 GLY B CA 1
ATOM 2714 C C . GLY B 1 67 ? 0.49 -20.938 -12.711 1 92.62 67 GLY B C 1
ATOM 2715 O O . GLY B 1 67 ? -0.529 -21.281 -12.109 1 92.62 67 GLY B O 1
ATOM 2716 N N . THR B 1 68 ? 1.435 -21.781 -12.969 1 94.5 68 THR B N 1
ATOM 2717 C CA . THR B 1 68 ? 1.389 -23.172 -12.539 1 94.5 68 THR B CA 1
ATOM 2718 C C . THR B 1 68 ? 1.413 -23.281 -11.023 1 94.5 68 THR B C 1
ATOM 2720 O O . THR B 1 68 ? 0.676 -24.078 -10.438 1 94.5 68 THR B O 1
ATOM 2723 N N . LEU B 1 69 ? 2.246 -22.516 -10.477 1 96.38 69 LEU B N 1
ATOM 2724 C CA . LEU B 1 69 ? 2.334 -22.516 -9.023 1 96.38 69 LEU B CA 1
ATOM 2725 C C . LEU B 1 69 ? 1.025 -22.031 -8.398 1 96.38 69 LEU B C 1
ATOM 2727 O O . LEU B 1 69 ? 0.577 -22.594 -7.391 1 96.38 69 LEU B O 1
ATOM 2731 N N . LEU B 1 70 ? 0.502 -20.969 -8.977 1 94.62 70 LEU B N 1
ATOM 2732 C CA . LEU B 1 70 ? -0.787 -20.469 -8.508 1 94.62 70 LEU B CA 1
ATOM 2733 C C . LEU B 1 70 ? -1.831 -21.594 -8.516 1 94.62 70 LEU B C 1
ATOM 2735 O O . LEU B 1 70 ? -2.516 -21.797 -7.512 1 94.62 70 LEU B O 1
ATOM 2739 N N . PHE B 1 71 ? -1.91 -22.312 -9.586 1 93.88 71 PHE B N 1
ATOM 2740 C CA . PHE B 1 71 ? -2.838 -23.438 -9.719 1 93.88 71 PHE B CA 1
ATOM 2741 C C . PHE B 1 71 ? -2.555 -24.5 -8.672 1 93.88 71 PHE B C 1
ATOM 2743 O O . PHE B 1 71 ? -3.469 -24.969 -7.988 1 93.88 71 PHE B O 1
ATOM 2750 N N . THR B 1 72 ? -1.345 -24.859 -8.492 1 96.06 72 THR B N 1
ATOM 2751 C CA . THR B 1 72 ? -0.92 -25.891 -7.551 1 96.06 72 THR B CA 1
ATOM 2752 C C . THR B 1 72 ? -1.268 -25.484 -6.121 1 96.06 72 THR B C 1
ATOM 2754 O O . THR B 1 72 ? -1.806 -26.297 -5.359 1 96.06 72 THR B O 1
ATOM 2757 N N . SER B 1 73 ? -0.966 -24.266 -5.777 1 94.5 73 SER B N 1
ATOM 2758 C CA . SER B 1 73 ? -1.105 -23.781 -4.41 1 94.5 73 SER B CA 1
ATOM 2759 C C . SER B 1 73 ? -2.568 -23.766 -3.977 1 94.5 73 SER B C 1
ATOM 2761 O O . SER B 1 73 ? -2.877 -23.938 -2.799 1 94.5 73 SER B O 1
ATOM 2763 N N . GLN B 1 74 ? -3.447 -23.578 -4.895 1 91.25 74 GLN B N 1
ATOM 2764 C CA . GLN B 1 74 ? -4.875 -23.562 -4.586 1 91.25 74 GLN B CA 1
ATOM 2765 C C . GLN B 1 74 ? -5.332 -24.922 -4.055 1 91.25 74 GLN B C 1
ATOM 2767 O O . GLN B 1 74 ? -6.344 -25 -3.352 1 91.25 74 GLN B O 1
ATOM 2772 N N . HIS B 1 75 ? -4.574 -25.969 -4.34 1 93.12 75 HIS B N 1
ATOM 2773 C CA . HIS B 1 75 ? -5.016 -27.312 -3.984 1 93.12 75 HIS B CA 1
ATOM 2774 C C . HIS B 1 75 ? -4.098 -27.922 -2.936 1 93.12 75 HIS B C 1
ATOM 2776 O O . HIS B 1 75 ? -4.352 -29.031 -2.461 1 93.12 75 HIS B O 1
ATOM 2782 N N . SER B 1 76 ? -3.098 -27.281 -2.523 1 93.12 76 SER B N 1
ATOM 2783 C CA . SER B 1 76 ? -2.135 -27.828 -1.574 1 93.12 76 SER B CA 1
ATOM 2784 C C . SER B 1 76 ? -2.662 -27.75 -0.146 1 93.12 76 SER B C 1
ATOM 2786 O O . SER B 1 76 ? -2.146 -28.422 0.75 1 93.12 76 SER B O 1
ATOM 2788 N N . VAL B 1 77 ? -3.721 -27.031 0.127 1 84.62 77 VAL B N 1
ATOM 2789 C CA . VAL B 1 77 ? -4.383 -26.906 1.422 1 84.62 77 VAL B CA 1
ATOM 2790 C C . VAL B 1 77 ? -3.334 -26.828 2.531 1 84.62 77 VAL B C 1
ATOM 2792 O O . VAL B 1 77 ? -3.262 -27.719 3.387 1 84.62 77 VAL B O 1
ATOM 2795 N N . THR B 1 78 ? -2.363 -25.953 2.656 1 86.56 78 THR B N 1
ATOM 2796 C CA . THR B 1 78 ? -1.403 -25.625 3.705 1 86.56 78 THR B CA 1
ATOM 2797 C C . THR B 1 78 ? -0.141 -26.469 3.564 1 86.56 78 THR B C 1
ATOM 2799 O O . THR B 1 78 ? 0.812 -26.312 4.328 1 86.56 78 THR B O 1
ATOM 2802 N N . LYS B 1 79 ? -0.17 -27.609 2.824 1 95.62 79 LYS B N 1
ATOM 2803 C CA . LYS B 1 79 ? 1.046 -28.391 2.592 1 95.62 79 LYS B CA 1
ATOM 2804 C C . LYS B 1 79 ? 2.09 -27.562 1.849 1 95.62 79 LYS B C 1
ATOM 2806 O O . LYS B 1 79 ? 1.745 -26.672 1.063 1 95.62 79 LYS B O 1
ATOM 2811 N N . PRO B 1 80 ? 3.336 -27.844 2.061 1 97.62 80 PRO B N 1
ATOM 2812 C CA . PRO B 1 80 ? 4.391 -27.078 1.401 1 97.62 80 PRO B CA 1
ATOM 2813 C C . PRO B 1 80 ? 4.414 -27.281 -0.111 1 97.62 80 PRO B C 1
ATOM 2815 O O . PRO B 1 80 ? 4.176 -28.391 -0.592 1 97.62 80 PRO B O 1
ATOM 2818 N N . VAL B 1 81 ? 4.672 -26.266 -0.803 1 98.19 81 VAL B N 1
ATOM 2819 C CA . VAL B 1 81 ? 4.777 -26.312 -2.258 1 98.19 81 VAL B CA 1
ATOM 2820 C C . VAL B 1 81 ? 6.168 -25.844 -2.688 1 98.19 81 VAL B C 1
ATOM 2822 O O . VAL B 1 81 ? 6.605 -24.75 -2.318 1 98.19 81 VAL B O 1
ATOM 2825 N N . VAL B 1 82 ? 6.844 -26.656 -3.381 1 98.19 82 VAL B N 1
ATOM 2826 C CA . VAL B 1 82 ? 8.102 -26.281 -4.02 1 98.19 82 VAL B CA 1
ATOM 2827 C C . VAL B 1 82 ? 7.832 -25.766 -5.43 1 98.19 82 VAL B C 1
ATOM 2829 O O . VAL B 1 82 ? 7.375 -26.516 -6.297 1 98.19 82 VAL B O 1
ATOM 2832 N N . GLY B 1 83 ? 8.062 -24.5 -5.648 1 97.62 83 GLY B N 1
ATOM 2833 C CA . GLY B 1 83 ? 7.871 -23.906 -6.965 1 97.62 83 GLY B CA 1
ATOM 2834 C C . GLY B 1 83 ? 9.156 -23.812 -7.762 1 97.62 83 GLY B C 1
ATOM 2835 O O . GLY B 1 83 ? 10.062 -23.047 -7.402 1 97.62 83 GLY B O 1
ATOM 2836 N N . ILE B 1 84 ? 9.227 -24.594 -8.836 1 97.44 84 ILE B N 1
ATOM 2837 C CA . ILE B 1 84 ? 10.391 -24.562 -9.719 1 97.44 84 ILE B CA 1
ATOM 2838 C C . ILE B 1 84 ? 10.047 -23.781 -10.992 1 97.44 84 ILE B C 1
ATOM 2840 O O . ILE B 1 84 ? 9.188 -24.203 -11.773 1 97.44 84 ILE B O 1
ATOM 2844 N N . ASN B 1 85 ? 10.734 -22.719 -11.195 1 95.38 85 ASN B N 1
ATOM 2845 C CA . ASN B 1 85 ? 10.523 -21.891 -12.375 1 95.38 85 ASN B CA 1
ATOM 2846 C C . ASN B 1 85 ? 11.227 -22.469 -13.602 1 95.38 85 ASN B C 1
ATOM 2848 O O . ASN B 1 85 ? 12.453 -22.609 -13.609 1 95.38 85 ASN B O 1
ATOM 2852 N N . VAL B 1 86 ? 10.477 -22.875 -14.641 1 92.5 86 VAL B N 1
ATOM 2853 C CA . VAL B 1 86 ? 11.047 -23.422 -15.867 1 92.5 86 VAL B CA 1
ATOM 2854 C C . VAL B 1 86 ? 11.367 -22.297 -16.844 1 92.5 86 VAL B C 1
ATOM 2856 O O . VAL B 1 86 ? 11.945 -22.531 -17.906 1 92.5 86 VAL B O 1
ATOM 2859 N N . GLY B 1 87 ? 11.578 -21.062 -16.594 1 82.31 87 GLY B N 1
ATOM 2860 C CA . GLY B 1 87 ? 12 -19.875 -17.312 1 82.31 87 GLY B CA 1
ATOM 2861 C C . GLY B 1 87 ? 12.977 -19.016 -16.516 1 82.31 87 GLY B C 1
ATOM 2862 O O . GLY B 1 87 ? 14 -19.516 -16.047 1 82.31 87 GLY B O 1
ATOM 2863 N N . TYR B 1 88 ? 12.828 -17.859 -16.547 1 76.19 88 TYR B N 1
ATOM 2864 C CA . TYR B 1 88 ? 13.789 -16.984 -15.883 1 76.19 88 TYR B CA 1
ATOM 2865 C C . TYR B 1 88 ? 13.422 -16.781 -14.422 1 76.19 88 TYR B C 1
ATOM 2867 O O . TYR B 1 88 ? 14.094 -17.328 -13.531 1 76.19 88 TYR B O 1
ATOM 2875 N N . LEU B 1 89 ? 12.852 -15.875 -13.953 1 79.44 89 LEU B N 1
ATOM 2876 C CA . LEU B 1 89 ? 12.508 -15.555 -12.578 1 79.44 89 LEU B CA 1
ATOM 2877 C C . LEU B 1 89 ? 11.023 -15.219 -12.453 1 79.44 89 LEU B C 1
ATOM 2879 O O . LEU B 1 89 ? 10.438 -14.609 -13.352 1 79.44 89 LEU B O 1
ATOM 2883 N N . GLY B 1 90 ? 10.461 -15.938 -11.469 1 87.31 90 GLY B N 1
ATOM 2884 C CA . GLY B 1 90 ? 9.062 -15.617 -11.219 1 87.31 90 GLY B CA 1
ATOM 2885 C C . GLY B 1 90 ? 8.852 -14.844 -9.93 1 87.31 90 GLY B C 1
ATOM 2886 O O . GLY B 1 90 ? 9.758 -14.742 -9.102 1 87.31 90 GLY B O 1
ATOM 2887 N N . PHE B 1 91 ? 7.727 -14.266 -9.75 1 89.06 91 PHE B N 1
ATOM 2888 C CA . PHE B 1 91 ? 7.375 -13.57 -8.516 1 89.06 91 PHE B CA 1
ATOM 2889 C C . PHE B 1 91 ? 7.059 -14.57 -7.406 1 89.06 91 PHE B C 1
ATOM 2891 O O . PHE B 1 91 ? 7.32 -14.305 -6.23 1 89.06 91 PHE B O 1
ATOM 2898 N N . LEU B 1 92 ? 6.586 -15.758 -7.824 1 92.12 92 LEU B N 1
ATOM 2899 C CA . LEU B 1 92 ? 6.133 -16.734 -6.836 1 92.12 92 LEU B CA 1
ATOM 2900 C C . LEU B 1 92 ? 7.086 -17.922 -6.766 1 92.12 92 LEU B C 1
ATOM 2902 O O . LEU B 1 92 ? 7.367 -18.422 -5.676 1 92.12 92 LEU B O 1
ATOM 2906 N N . THR B 1 93 ? 7.508 -18.344 -7.891 1 93.5 93 THR B N 1
ATOM 2907 C CA . THR B 1 93 ? 8.383 -19.516 -7.926 1 93.5 93 THR B CA 1
ATOM 2908 C C . THR B 1 93 ? 9.727 -19.203 -7.277 1 93.5 93 THR B C 1
ATOM 2910 O O . THR B 1 93 ? 10.477 -18.359 -7.77 1 93.5 93 THR B O 1
ATOM 2913 N N . GLU B 1 94 ? 10.086 -19.969 -6.355 1 93.5 94 GLU B N 1
ATOM 2914 C CA . GLU B 1 94 ? 11.227 -19.641 -5.504 1 93.5 94 GLU B CA 1
ATOM 2915 C C . GLU B 1 94 ? 12.5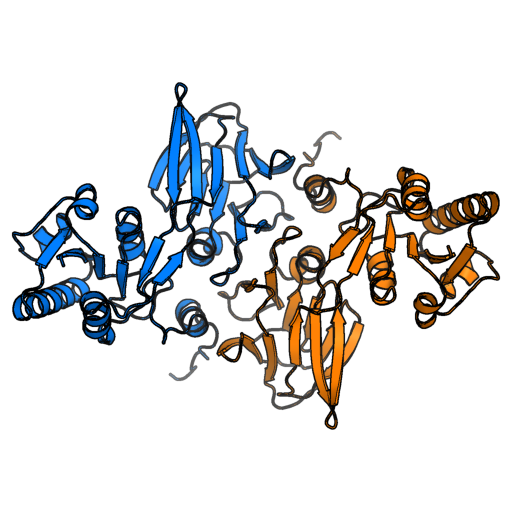23 -20.219 -6.074 1 93.5 94 GLU B C 1
ATOM 2917 O O . GLU B 1 94 ? 13.609 -19.719 -5.785 1 93.5 94 GLU B O 1
ATOM 2922 N N . PHE B 1 95 ? 12.414 -21.219 -6.891 1 96.06 95 PHE B N 1
ATOM 2923 C CA . PHE B 1 95 ? 13.617 -21.938 -7.285 1 96.06 95 PHE B CA 1
ATOM 2924 C C . PHE B 1 95 ? 13.742 -22 -8.805 1 96.06 95 PHE B C 1
ATOM 2926 O O . PHE B 1 95 ? 12.734 -22.156 -9.508 1 96.06 95 PHE B O 1
ATOM 2933 N N . THR B 1 96 ? 14.984 -21.906 -9.281 1 94.31 96 THR B N 1
ATOM 2934 C CA . THR B 1 96 ? 15.281 -22.125 -10.695 1 94.31 96 THR B CA 1
ATOM 2935 C C . THR B 1 96 ? 15.398 -23.609 -11.008 1 94.31 96 THR B C 1
ATOM 2937 O O . THR B 1 96 ? 15.391 -24.438 -10.094 1 94.31 96 THR B O 1
ATOM 2940 N N . GLN B 1 97 ? 15.531 -23.922 -12.25 1 94.88 97 GLN B N 1
ATOM 2941 C CA . GLN B 1 97 ? 15.688 -25.312 -12.672 1 94.88 97 GLN B CA 1
ATOM 2942 C C . GLN B 1 97 ? 16.969 -25.922 -12.102 1 94.88 97 GLN B C 1
ATOM 2944 O O . GLN B 1 97 ? 17 -27.094 -11.75 1 94.88 97 GLN B O 1
ATOM 2949 N N . GLU B 1 98 ? 17.984 -25.031 -11.953 1 94.19 98 GLU B N 1
ATOM 2950 C CA . GLU B 1 98 ? 19.281 -25.5 -11.445 1 94.19 98 GLU B CA 1
ATOM 2951 C C . GLU B 1 98 ? 19.188 -25.844 -9.961 1 94.19 98 GLU B C 1
ATOM 2953 O O . GLU B 1 98 ? 19.969 -26.656 -9.461 1 94.19 98 GLU B O 1
ATOM 2958 N N . GLU B 1 99 ? 18.219 -25.312 -9.352 1 95.62 99 GLU B N 1
ATOM 2959 C CA . GLU B 1 99 ? 18.109 -25.453 -7.906 1 95.62 99 GLU B CA 1
ATOM 2960 C C . GLU B 1 99 ? 17.094 -26.531 -7.543 1 95.62 99 GLU B C 1
ATOM 2962 O O . GLU B 1 99 ? 16.875 -26.812 -6.363 1 95.62 99 GLU B O 1
ATOM 2967 N N . MET B 1 100 ? 16.5 -27.156 -8.5 1 96.94 100 MET B N 1
ATOM 2968 C CA . MET B 1 100 ? 15.359 -28.047 -8.289 1 96.94 100 MET B CA 1
ATOM 2969 C C . MET B 1 100 ? 15.719 -29.172 -7.312 1 96.94 100 MET B C 1
ATOM 2971 O O . MET B 1 100 ? 15.039 -29.359 -6.305 1 96.94 100 MET B O 1
ATOM 2975 N N . PHE B 1 101 ? 16.797 -29.906 -7.57 1 97.81 101 PHE B N 1
ATOM 2976 C CA . PHE B 1 101 ? 17.125 -31.078 -6.777 1 97.81 101 PHE B CA 1
ATOM 2977 C C . PHE B 1 101 ? 17.484 -30.688 -5.352 1 97.81 101 PHE B C 1
ATOM 2979 O O . PHE B 1 101 ? 17.094 -31.359 -4.395 1 97.81 101 PHE B O 1
ATOM 2986 N N . ASP B 1 102 ? 18.203 -29.578 -5.246 1 96.94 102 ASP B N 1
ATOM 2987 C CA . ASP B 1 102 ? 18.547 -29.094 -3.916 1 96.94 102 ASP B CA 1
ATOM 2988 C C . ASP B 1 102 ? 17.297 -28.734 -3.119 1 96.94 102 ASP B C 1
ATOM 2990 O O . ASP B 1 102 ? 17.203 -29.031 -1.928 1 96.94 102 ASP B O 1
ATOM 2994 N N . ALA B 1 103 ? 16.406 -28.047 -3.754 1 97.38 103 ALA B N 1
ATOM 2995 C CA . ALA B 1 103 ? 15.164 -27.641 -3.105 1 97.38 103 ALA B CA 1
ATOM 2996 C C . ALA B 1 103 ? 14.359 -28.844 -2.635 1 97.38 103 ALA B C 1
ATOM 2998 O O . ALA B 1 103 ? 13.883 -28.875 -1.496 1 97.38 103 ALA B O 1
ATOM 2999 N N . VAL B 1 104 ? 14.25 -29.859 -3.484 1 98.06 104 VAL B N 1
ATOM 3000 C CA . VAL B 1 104 ? 13.477 -31.062 -3.158 1 98.06 104 VAL B CA 1
ATOM 3001 C C . VAL B 1 104 ? 14.18 -31.844 -2.055 1 98.06 104 VAL B C 1
ATOM 3003 O O . VAL B 1 104 ? 13.531 -32.375 -1.154 1 98.06 104 VAL B O 1
ATOM 3006 N N . GLU B 1 105 ? 15.461 -31.906 -2.1 1 97.56 105 GLU B N 1
ATOM 3007 C CA . GLU B 1 105 ? 16.234 -32.594 -1.071 1 97.56 105 GLU B CA 1
ATOM 3008 C C . GLU B 1 105 ? 16 -31.969 0.304 1 97.56 105 GLU B C 1
ATOM 3010 O O . GLU B 1 105 ? 15.883 -32.688 1.301 1 97.56 105 GLU B O 1
ATOM 3015 N N . LYS B 1 106 ? 15.977 -30.625 0.311 1 96.75 106 LYS B N 1
ATOM 3016 C CA . LYS B 1 106 ? 15.703 -29.938 1.57 1 96.75 106 LYS B CA 1
ATOM 3017 C C . LYS B 1 106 ? 14.375 -30.391 2.162 1 96.75 106 LYS B C 1
ATOM 3019 O O . LYS B 1 106 ? 14.25 -30.547 3.379 1 96.75 106 LYS B O 1
ATOM 3024 N N . VAL B 1 107 ? 13.422 -30.562 1.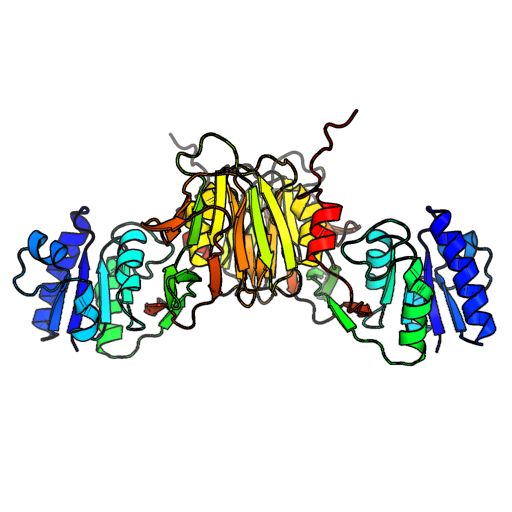318 1 97.38 107 VAL B N 1
ATOM 3025 C CA . VAL B 1 107 ? 12.094 -30.969 1.775 1 97.38 107 VAL B CA 1
ATOM 3026 C C . VAL B 1 107 ? 12.148 -32.406 2.295 1 97.38 107 VAL B C 1
ATOM 3028 O O . VAL B 1 107 ? 11.578 -32.719 3.346 1 97.38 107 VAL B O 1
ATOM 3031 N N . ILE B 1 108 ? 12.836 -33.312 1.609 1 97.31 108 ILE B N 1
ATOM 3032 C CA . ILE B 1 108 ? 12.961 -34.688 1.994 1 97.31 108 ILE B CA 1
ATOM 3033 C C . ILE B 1 108 ? 13.625 -34.812 3.365 1 97.31 108 ILE B C 1
ATOM 3035 O O . ILE B 1 108 ? 13.188 -35.594 4.219 1 97.31 108 ILE B O 1
ATOM 3039 N N . LYS B 1 109 ? 14.586 -33.938 3.541 1 96.88 109 LYS B N 1
ATOM 3040 C CA . LYS B 1 109 ? 15.367 -34 4.77 1 96.88 109 LYS B CA 1
ATOM 3041 C C . LYS B 1 109 ? 14.688 -33.219 5.891 1 96.88 109 LYS B C 1
ATOM 3043 O O . LYS B 1 109 ? 15.117 -33.25 7.043 1 96.88 109 LYS B O 1
ATOM 3048 N N . GLY B 1 110 ? 13.742 -32.5 5.562 1 96.31 110 GLY B N 1
ATOM 3049 C CA . GLY B 1 110 ? 13.023 -31.703 6.555 1 96.31 110 GLY B CA 1
ATOM 3050 C C . GLY B 1 110 ? 13.781 -30.453 6.98 1 96.31 110 GLY B C 1
ATOM 3051 O O . GLY B 1 110 ? 13.555 -29.922 8.07 1 96.31 110 GLY B O 1
ATOM 3052 N N . THR B 1 111 ? 14.703 -29.953 6.223 1 96.38 111 THR B N 1
ATOM 3053 C CA . THR B 1 111 ? 15.531 -28.797 6.582 1 96.38 111 THR B CA 1
ATOM 3054 C C . THR B 1 111 ? 15.078 -27.562 5.824 1 96.38 111 THR B C 1
ATOM 3056 O O . THR B 1 111 ? 15.844 -26.594 5.691 1 96.38 111 THR B O 1
ATOM 3059 N N . TYR B 1 112 ? 13.898 -27.531 5.379 1 96.06 112 TYR B N 1
ATOM 3060 C CA . TYR B 1 112 ? 13.398 -26.391 4.621 1 96.06 112 TYR B CA 1
ATOM 3061 C C . TYR B 1 112 ? 12.672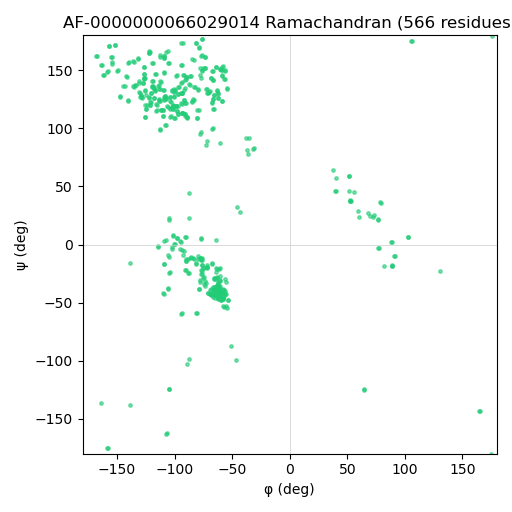 -25.406 5.527 1 96.06 112 TYR B C 1
ATOM 3063 O O . TYR B 1 112 ? 12.266 -25.75 6.641 1 96.06 112 TYR B O 1
ATOM 3071 N N . THR B 1 113 ? 12.641 -24.172 5.102 1 96.38 113 THR B N 1
ATOM 3072 C CA . THR B 1 113 ? 11.812 -23.156 5.73 1 96.38 113 THR B CA 1
ATOM 3073 C C . THR B 1 113 ? 10.641 -22.766 4.832 1 96.38 113 THR B C 1
ATOM 3075 O O . THR B 1 113 ? 10.602 -23.156 3.66 1 96.38 113 THR B O 1
ATOM 3078 N N . ILE B 1 114 ? 9.641 -22.141 5.461 1 96.06 114 ILE B N 1
ATOM 3079 C CA . ILE B 1 114 ? 8.414 -21.812 4.73 1 96.06 114 ILE B CA 1
ATOM 3080 C C . ILE B 1 114 ? 8.281 -20.297 4.594 1 96.06 114 ILE B C 1
ATOM 3082 O O . ILE B 1 114 ? 8.562 -19.562 5.539 1 96.06 114 ILE B O 1
ATOM 3086 N N . HIS B 1 115 ? 7.965 -19.906 3.412 1 93.69 115 HIS B N 1
ATOM 3087 C CA . HIS B 1 115 ? 7.43 -18.562 3.158 1 93.69 115 HIS B CA 1
ATOM 3088 C C . HIS B 1 115 ? 5.918 -18.609 2.975 1 93.69 115 HIS B C 1
ATOM 3090 O O . HIS B 1 115 ? 5.418 -19.188 2.012 1 93.69 115 HIS B O 1
ATOM 3096 N N . THR B 1 116 ? 5.227 -17.953 3.879 1 94.44 116 THR B N 1
ATOM 3097 C CA . THR B 1 116 ? 3.77 -17.984 3.801 1 94.44 116 THR B CA 1
ATOM 3098 C C . THR B 1 116 ? 3.256 -16.828 2.936 1 94.44 116 THR B C 1
ATOM 3100 O O . THR B 1 116 ? 3.848 -15.75 2.916 1 94.44 116 THR B O 1
ATOM 3103 N N . ARG B 1 117 ? 2.244 -17.078 2.219 1 95.31 117 ARG B N 1
ATOM 3104 C CA . ARG B 1 117 ? 1.534 -16.062 1.444 1 95.31 117 ARG B CA 1
ATOM 3105 C C . ARG B 1 117 ? 0.08 -15.953 1.891 1 95.31 117 ARG B C 1
ATOM 3107 O O . ARG B 1 117 ? -0.588 -16.969 2.107 1 95.31 117 ARG B O 1
ATOM 3114 N N . THR B 1 118 ? -0.322 -14.711 2.018 1 95.56 118 THR B N 1
ATOM 3115 C CA . THR B 1 118 ? -1.698 -14.414 2.404 1 95.56 118 THR B CA 1
ATOM 3116 C C . THR B 1 118 ? -2.645 -14.602 1.222 1 95.56 118 THR B C 1
ATOM 3118 O O . THR B 1 118 ? -2.287 -14.305 0.081 1 95.56 118 THR B O 1
ATOM 3121 N N . GLN B 1 119 ? -3.854 -15.117 1.591 1 96.5 119 GLN B N 1
ATOM 3122 C CA . GLN B 1 119 ? -4.91 -15.227 0.591 1 96.5 119 GLN B CA 1
ATOM 3123 C C . GLN B 1 119 ? -6.125 -14.383 0.979 1 96.5 119 GLN B C 1
ATOM 3125 O O . GLN B 1 119 ? -6.297 -14.039 2.148 1 96.5 119 GLN B O 1
ATOM 3130 N N . LEU B 1 120 ? -6.855 -14.055 -0.058 1 98.19 120 LEU B N 1
ATOM 3131 C CA . LEU B 1 120 ? -8.18 -13.477 0.156 1 98.19 120 LEU B CA 1
ATOM 3132 C C . LEU B 1 120 ? -9.234 -14.562 0.319 1 98.19 120 LEU B C 1
ATOM 3134 O O . LEU B 1 120 ? -9.117 -15.641 -0.274 1 98.19 120 LEU B O 1
ATOM 3138 N N . GLU B 1 121 ? -10.172 -14.32 1.135 1 98.12 121 GLU B N 1
ATOM 3139 C CA . GLU B 1 121 ? -11.406 -15.102 1.214 1 98.12 121 GLU B CA 1
ATOM 3140 C C . GLU B 1 121 ? -12.617 -14.258 0.825 1 98.12 121 GLU B C 1
ATOM 3142 O O . GLU B 1 121 ? -12.906 -13.242 1.461 1 98.12 121 GLU B O 1
ATOM 3147 N N . ALA B 1 122 ? -13.258 -14.602 -0.206 1 98.06 122 ALA B N 1
ATOM 3148 C CA . ALA B 1 122 ? -14.508 -13.977 -0.633 1 98.06 122 ALA B CA 1
ATOM 3149 C C . ALA B 1 122 ? -15.711 -14.828 -0.246 1 98.06 122 ALA B C 1
ATOM 3151 O O . ALA B 1 122 ? -15.719 -16.047 -0.465 1 98.06 122 ALA B O 1
ATOM 3152 N N . SER B 1 123 ? -16.688 -14.18 0.303 1 97.69 123 SER B N 1
ATOM 3153 C CA . SER B 1 123 ? -17.891 -14.891 0.717 1 97.69 123 SER B CA 1
ATOM 3154 C C . SER B 1 123 ? -19.141 -14.234 0.14 1 97.69 123 SER B C 1
ATOM 3156 O O . SER B 1 123 ? -19.234 -13 0.094 1 97.69 123 SER B O 1
ATOM 3158 N N . VAL B 1 124 ? -20.062 -15.008 -0.299 1 96.38 124 VAL B N 1
ATOM 3159 C CA . VAL B 1 124 ? -21.344 -14.562 -0.82 1 96.38 124 VAL B CA 1
ATOM 3160 C C . VAL B 1 124 ? -22.469 -15.336 -0.138 1 96.38 124 VAL B C 1
ATOM 3162 O O . VAL B 1 124 ? -22.453 -16.578 -0.09 1 96.38 124 VAL B O 1
ATOM 3165 N N . PRO B 1 125 ? -23.453 -14.625 0.411 1 91.25 125 PRO B N 1
ATOM 3166 C CA . PRO B 1 125 ? -24.594 -15.336 0.995 1 91.25 125 PRO B CA 1
ATOM 3167 C C . PRO B 1 125 ? -25.375 -16.156 -0.034 1 91.25 125 PRO B C 1
ATOM 3169 O O . PRO B 1 125 ? -25.656 -15.664 -1.132 1 91.25 125 PRO B O 1
ATOM 3172 N N . ALA B 1 126 ? -25.578 -17.391 0.171 1 84.94 126 ALA B N 1
ATOM 3173 C CA . ALA B 1 126 ? -26.359 -18.266 -0.687 1 84.94 126 ALA B CA 1
ATOM 3174 C C . ALA B 1 126 ? -27.203 -19.234 0.143 1 84.94 126 ALA B C 1
ATOM 3176 O O . ALA B 1 126 ? -26.656 -20.125 0.817 1 84.94 126 ALA B O 1
ATOM 3177 N N . ASP B 1 127 ? -28.516 -19.219 -0.112 1 82.19 127 ASP B N 1
ATOM 3178 C CA . ASP B 1 127 ? -29.5 -20.141 0.446 1 82.19 127 ASP B CA 1
ATOM 3179 C C . ASP B 1 127 ? -29.203 -20.438 1.915 1 82.19 127 ASP B C 1
ATOM 3181 O O . ASP B 1 127 ? -29.141 -21.594 2.32 1 82.19 127 ASP B O 1
ATOM 3185 N N . GLY B 1 128 ? -28.938 -19.469 2.65 1 78.06 128 GLY B N 1
ATOM 3186 C CA . GLY B 1 128 ? -28.75 -19.641 4.082 1 78.06 128 GLY B CA 1
ATOM 3187 C C . GLY B 1 128 ? -27.328 -19.953 4.465 1 78.06 128 GLY B C 1
ATOM 3188 O O . GLY B 1 128 ? -27 -20.047 5.652 1 78.06 128 GLY B O 1
ATOM 3189 N N . ARG B 1 129 ? -26.547 -20.406 3.443 1 84.94 129 ARG B N 1
ATOM 3190 C CA . ARG B 1 129 ? -25.125 -20.609 3.719 1 84.94 129 ARG B CA 1
ATOM 3191 C C . ARG B 1 129 ? -24.266 -19.609 2.953 1 84.94 129 ARG B C 1
ATOM 3193 O O . ARG B 1 129 ? -24.781 -18.828 2.146 1 84.94 129 ARG B O 1
ATOM 3200 N N . ASN B 1 130 ? -23 -19.484 3.418 1 88.88 130 ASN B N 1
ATOM 3201 C CA . ASN B 1 130 ? -22.062 -18.641 2.691 1 88.88 130 ASN B CA 1
ATOM 3202 C C . ASN B 1 130 ? -21.156 -19.469 1.773 1 88.88 130 ASN B C 1
ATOM 3204 O O . ASN B 1 130 ? -20.578 -20.469 2.201 1 88.88 130 ASN B O 1
ATOM 3208 N N . GLU B 1 131 ? -21.25 -19.188 0.457 1 93.94 131 GLU B N 1
ATOM 3209 C CA . GLU B 1 131 ? -20.219 -19.688 -0.441 1 93.94 131 GLU B CA 1
ATOM 3210 C C . GLU B 1 131 ? -18.906 -18.953 -0.238 1 93.94 131 GLU B C 1
ATOM 3212 O O . GLU B 1 131 ? -18.875 -17.719 -0.18 1 93.94 131 GLU B O 1
ATOM 3217 N N . GLN B 1 132 ? -17.875 -19.75 -0.096 1 95.44 132 GLN B N 1
ATOM 3218 C CA . GLN B 1 132 ? -16.562 -19.156 0.155 1 95.44 132 GLN B CA 1
ATOM 3219 C C . GLN B 1 132 ? -15.586 -19.5 -0.96 1 95.44 132 GLN B C 1
ATOM 3221 O O . GLN B 1 132 ? -15.562 -20.625 -1.455 1 95.44 132 GLN B O 1
ATOM 3226 N N . PHE B 1 133 ? -14.875 -18.531 -1.367 1 95.81 133 PHE B N 1
ATOM 3227 C CA . PHE B 1 133 ? -13.844 -18.672 -2.393 1 95.81 133 PHE B CA 1
ATOM 3228 C C . PHE B 1 133 ? -12.516 -18.125 -1.911 1 95.81 133 PHE B C 1
ATOM 3230 O O . PHE B 1 133 ? -12.477 -17.094 -1.235 1 95.81 133 PHE B O 1
ATOM 3237 N N . LEU B 1 134 ? -11.461 -18.797 -2.301 1 96.06 134 LEU B N 1
ATOM 3238 C CA . LEU B 1 134 ? -10.125 -18.344 -1.94 1 96.06 134 LEU B CA 1
ATOM 3239 C C . LEU B 1 134 ? -9.391 -17.812 -3.162 1 96.06 134 LEU B C 1
ATOM 3241 O O . LEU B 1 134 ? -9.633 -18.25 -4.285 1 96.06 134 LEU B O 1
ATOM 3245 N N . ALA B 1 135 ? -8.539 -16.844 -2.934 1 97.12 135 ALA B N 1
ATOM 3246 C CA . ALA B 1 135 ? -7.738 -16.266 -4.012 1 97.12 135 ALA B CA 1
ATOM 3247 C C . ALA B 1 135 ? -6.375 -15.805 -3.502 1 97.12 135 ALA B C 1
ATOM 3249 O O . ALA B 1 135 ? -6.285 -15.023 -2.551 1 97.12 135 ALA B O 1
ATOM 3250 N N . LEU B 1 136 ? -5.348 -16.25 -4.145 1 96.69 136 LEU B N 1
ATOM 3251 C CA . LEU B 1 136 ? -3.992 -15.852 -3.793 1 96.69 136 LEU B CA 1
ATOM 3252 C C . LEU B 1 136 ? -3.672 -14.469 -4.348 1 96.69 136 LEU B C 1
ATOM 3254 O O . LEU B 1 136 ? -3.023 -13.656 -3.678 1 96.69 136 LEU B O 1
ATOM 3258 N N . ASN B 1 137 ? -4.152 -14.219 -5.543 1 96.44 137 ASN B N 1
ATOM 3259 C CA . ASN B 1 137 ? -3.855 -12.953 -6.207 1 96.44 137 ASN B CA 1
ATOM 3260 C C . ASN B 1 137 ? -4.949 -11.914 -5.953 1 96.44 137 ASN B C 1
ATOM 3262 O O . ASN B 1 137 ? -4.676 -10.836 -5.422 1 96.44 137 ASN B O 1
ATOM 3266 N N . ASP B 1 138 ? -6.203 -12.281 -6.379 1 98.31 138 ASP B N 1
ATOM 3267 C CA . ASP B 1 138 ? -7.16 -11.18 -6.355 1 98.31 138 ASP B CA 1
ATOM 3268 C C . ASP B 1 138 ? -8.594 -11.703 -6.438 1 98.31 138 ASP B C 1
ATOM 3270 O O . ASP B 1 138 ? -8.82 -12.859 -6.797 1 98.31 138 ASP B O 1
ATOM 3274 N N . VAL B 1 139 ? -9.492 -10.984 -5.953 1 98.62 139 VAL B N 1
ATOM 3275 C CA . VAL B 1 139 ? -10.938 -11.07 -6.152 1 98.62 139 VAL B CA 1
ATOM 3276 C C . VAL B 1 139 ? -11.406 -9.922 -7.035 1 98.62 139 VAL B C 1
ATOM 3278 O O . VAL B 1 139 ? -11.141 -8.75 -6.734 1 98.62 139 VAL B O 1
ATOM 3281 N N . VAL B 1 140 ? -12.102 -10.242 -8.141 1 98.38 140 VAL B N 1
ATOM 3282 C CA . VAL B 1 140 ? -12.484 -9.227 -9.117 1 98.38 140 VAL B CA 1
ATOM 3283 C C . VAL B 1 140 ? -13.977 -9.312 -9.398 1 98.38 140 VAL B C 1
ATOM 3285 O O . VAL B 1 140 ? -14.516 -10.398 -9.625 1 98.38 140 VAL B O 1
ATOM 3288 N N . ILE B 1 141 ? -14.656 -8.266 -9.281 1 98.12 141 ILE B N 1
ATOM 3289 C CA . ILE B 1 141 ? -16.031 -8.133 -9.766 1 98.12 141 ILE B CA 1
ATOM 3290 C C . ILE B 1 141 ? -16.062 -7.195 -10.977 1 98.12 141 ILE B C 1
ATOM 3292 O O . ILE B 1 141 ? -15.586 -6.059 -10.898 1 98.12 141 ILE B O 1
ATOM 3296 N N . GLU B 1 142 ? -16.578 -7.66 -12.039 1 95.62 142 GLU B N 1
ATOM 3297 C CA . GLU B 1 142 ? -16.594 -6.887 -13.281 1 95.62 142 GLU B CA 1
ATOM 3298 C C . GLU B 1 142 ? -18.016 -6.668 -13.789 1 95.62 142 GLU B C 1
ATOM 3300 O O . GLU B 1 142 ? -18.938 -7.359 -13.359 1 95.62 142 GLU B O 1
ATOM 3305 N N . LYS B 1 143 ? -18.141 -5.77 -14.695 1 92.81 143 LYS B N 1
ATOM 3306 C CA . LYS B 1 143 ? -19.438 -5.492 -15.289 1 92.81 143 LYS B CA 1
ATOM 3307 C C . LYS B 1 143 ? -19.828 -6.57 -16.281 1 92.81 143 LYS B C 1
ATOM 3309 O O . LYS B 1 143 ? -21.016 -6.734 -16.594 1 92.81 143 LYS B O 1
ATOM 3314 N N . GLY B 1 144 ? -18.812 -7.219 -16.812 1 89.44 144 GLY B N 1
ATOM 3315 C CA . GLY B 1 144 ? -19.125 -8.234 -17.812 1 89.44 144 GLY B CA 1
ATOM 3316 C C . GLY B 1 144 ? -19.766 -7.672 -19.062 1 89.44 144 GLY B C 1
ATOM 3317 O O . GLY B 1 144 ? -19.234 -6.742 -19.672 1 89.44 144 GLY B O 1
ATOM 3318 N N . THR B 1 145 ? -20.953 -8.234 -19.391 1 82.94 145 THR B N 1
ATOM 3319 C CA . THR B 1 145 ? -21.609 -7.828 -20.625 1 82.94 145 THR B CA 1
ATOM 3320 C C . THR B 1 145 ? -22.625 -6.723 -20.344 1 82.94 145 THR B C 1
ATOM 3322 O O . THR B 1 145 ? -23.344 -6.285 -21.266 1 82.94 145 THR B O 1
ATOM 3325 N N . TYR B 1 146 ? -22.672 -6.328 -19.156 1 85.25 146 TYR B N 1
ATOM 3326 C CA . TYR B 1 146 ? -23.594 -5.238 -18.828 1 85.25 146 TYR B CA 1
ATOM 3327 C C . TYR B 1 146 ? -23.266 -3.992 -19.641 1 85.25 146 TYR B C 1
ATOM 3329 O O . TYR B 1 146 ? -22.125 -3.521 -19.641 1 85.25 146 TYR B O 1
ATOM 3337 N N . PRO B 1 147 ? -24.156 -3.453 -20.375 1 81.94 147 PRO B N 1
ATOM 3338 C CA . PRO B 1 147 ? -23.859 -2.422 -21.375 1 81.94 147 PRO B CA 1
ATOM 3339 C C . PRO B 1 147 ? -23.531 -1.066 -20.75 1 81.94 147 PRO B C 1
ATOM 3341 O O . PRO B 1 147 ? -22.812 -0.262 -21.344 1 81.94 147 PRO B O 1
ATOM 3344 N N . ARG B 1 148 ? -24.078 -0.729 -19.703 1 85.81 148 ARG B N 1
ATOM 3345 C CA . ARG B 1 148 ? -23.828 0.551 -19.047 1 85.81 148 ARG B CA 1
ATOM 3346 C C . ARG B 1 148 ? -22.719 0.426 -18 1 85.81 148 ARG B C 1
ATOM 3348 O O . ARG B 1 148 ? -22.172 -0.662 -17.797 1 85.81 148 ARG B O 1
ATOM 3355 N N . ILE B 1 149 ? -22.359 1.52 -17.484 1 87.5 149 ILE B N 1
ATOM 3356 C CA . ILE B 1 149 ? -21.359 1.527 -16.422 1 87.5 149 ILE B CA 1
ATOM 3357 C C . ILE B 1 149 ? -22.047 1.428 -15.07 1 87.5 149 ILE B C 1
ATOM 3359 O O . ILE B 1 149 ? -22.734 2.363 -14.641 1 87.5 149 ILE B O 1
ATOM 3363 N N . PRO B 1 150 ? -21.891 0.35 -14.43 1 92.81 150 PRO B N 1
ATOM 3364 C CA . PRO B 1 150 ? -22.516 0.228 -13.109 1 92.81 150 PRO B CA 1
ATOM 3365 C C . PRO B 1 150 ? -21.719 0.939 -12.016 1 92.81 150 PRO B C 1
ATOM 3367 O O . PRO B 1 150 ? -20.609 1.429 -12.273 1 92.81 150 PRO B O 1
ATOM 3370 N N . ALA B 1 151 ? -22.328 1.031 -10.898 1 95.12 151 ALA B N 1
ATOM 3371 C CA . ALA B 1 151 ? -21.641 1.566 -9.727 1 95.12 151 ALA B CA 1
ATOM 3372 C C . ALA B 1 151 ? -21.25 0.45 -8.766 1 95.12 151 ALA B C 1
ATOM 3374 O O . ALA B 1 151 ? -22.094 -0.354 -8.359 1 95.12 151 ALA B O 1
ATOM 3375 N N . PHE B 1 152 ? -20.016 0.354 -8.453 1 96 152 PHE B N 1
ATOM 3376 C CA . PHE B 1 152 ? -19.531 -0.581 -7.453 1 96 152 PHE B CA 1
ATOM 3377 C C . PHE B 1 152 ? -19.438 0.087 -6.086 1 96 152 PHE B C 1
ATOM 3379 O O . PHE B 1 152 ? -18.641 0.998 -5.883 1 96 152 PHE B O 1
ATOM 3386 N N . VAL B 1 153 ? -20.266 -0.369 -5.211 1 97 153 VAL B N 1
ATOM 3387 C CA . VAL B 1 153 ? -20.312 0.198 -3.869 1 97 153 VAL B CA 1
ATOM 3388 C C . VAL B 1 153 ? -19.375 -0.572 -2.945 1 97 153 VAL B C 1
ATOM 3390 O O . VAL B 1 153 ? -19.5 -1.789 -2.793 1 97 153 VAL B O 1
ATOM 3393 N N . ILE B 1 154 ? -18.469 0.11 -2.324 1 96.94 154 ILE B N 1
ATOM 3394 C CA . ILE B 1 154 ? -17.469 -0.525 -1.479 1 96.94 154 ILE B CA 1
ATOM 3395 C C . ILE B 1 154 ? -17.578 0.017 -0.056 1 96.94 154 ILE B C 1
ATOM 3397 O O . ILE B 1 154 ? -17.625 1.231 0.151 1 96.94 154 ILE B O 1
ATOM 3401 N N . LYS B 1 155 ? -17.625 -0.852 0.86 1 97.5 155 LYS B N 1
ATOM 3402 C CA . LYS B 1 155 ? -17.562 -0.509 2.277 1 97.5 155 LYS B CA 1
ATOM 3403 C C . LYS B 1 155 ? -16.344 -1.153 2.949 1 97.5 155 LYS B C 1
ATOM 3405 O O . LYS B 1 155 ? -15.992 -2.289 2.635 1 97.5 155 LYS B O 1
ATOM 3410 N N . LEU B 1 156 ? -15.742 -0.433 3.811 1 96.25 156 LEU B N 1
ATOM 3411 C CA . LEU B 1 156 ? -14.672 -0.931 4.668 1 96.25 156 LEU B CA 1
ATOM 3412 C C . LEU B 1 156 ? -15.117 -0.994 6.121 1 96.25 156 LEU B C 1
ATOM 3414 O O . LEU B 1 156 ? -15.43 0.036 6.727 1 96.25 156 LEU B O 1
ATOM 3418 N N . ASP B 1 157 ? -15.172 -2.227 6.699 1 96.12 157 ASP B N 1
ATOM 3419 C CA . ASP B 1 157 ? -15.648 -2.42 8.062 1 96.12 157 ASP B CA 1
ATOM 3420 C C . ASP B 1 157 ? -17.016 -1.758 8.266 1 96.12 157 ASP B C 1
ATOM 3422 O O . ASP B 1 157 ? -17.219 -1.055 9.258 1 96.12 157 ASP B O 1
ATOM 3426 N N . GLY B 1 158 ? -17.781 -1.837 7.277 1 94.62 158 GLY B N 1
ATOM 3427 C CA . GLY B 1 158 ? -19.156 -1.373 7.387 1 94.62 158 GLY B CA 1
ATOM 3428 C C . GLY B 1 158 ? -19.312 0.084 6.996 1 94.62 158 GLY B C 1
ATOM 3429 O O . GLY B 1 158 ? -20.438 0.569 6.863 1 94.62 158 GLY B O 1
ATOM 3430 N N . GLU B 1 159 ? -18.219 0.829 6.805 1 93.62 159 GLU B N 1
ATOM 3431 C CA . GLU B 1 159 ? -18.281 2.236 6.426 1 93.62 159 GLU B CA 1
ATOM 3432 C C . GLU B 1 159 ? -18.125 2.41 4.918 1 93.62 159 GLU B C 1
ATOM 3434 O O . GLU B 1 159 ? -17.234 1.82 4.309 1 93.62 159 GLU B O 1
ATOM 3439 N N . LEU B 1 160 ? -18.969 3.264 4.355 1 94.44 160 LEU B N 1
ATOM 3440 C CA . LEU B 1 160 ? -18.938 3.488 2.914 1 94.44 160 LEU B CA 1
ATOM 3441 C C . LEU B 1 160 ? -17.625 4.152 2.498 1 94.44 160 LEU B C 1
ATOM 3443 O O . LEU B 1 160 ? -17.312 5.254 2.951 1 94.44 160 LEU B O 1
ATOM 3447 N N . LEU B 1 161 ? -16.891 3.484 1.735 1 93.19 161 LEU B N 1
ATOM 3448 C CA . LEU B 1 161 ? -15.68 4.062 1.153 1 93.19 161 LEU B CA 1
ATOM 3449 C C . LEU B 1 161 ? -16.016 4.914 -0.066 1 93.19 161 LEU B C 1
ATOM 3451 O O . LEU B 1 161 ? -15.75 6.117 -0.082 1 93.19 161 LEU B O 1
ATOM 3455 N N . SER B 1 162 ? -16.656 4.215 -1.042 1 90.31 162 SER B N 1
ATOM 3456 C CA . SER B 1 162 ? -17.047 4.922 -2.26 1 90.31 162 SER B CA 1
ATOM 3457 C C . SER B 1 162 ? -17.984 4.082 -3.111 1 90.31 162 SER B C 1
ATOM 3459 O O . SER B 1 162 ? -18.188 2.893 -2.848 1 90.31 162 SER B O 1
ATOM 3461 N N . SER B 1 163 ? -18.625 4.781 -3.99 1 92.12 163 SER B N 1
ATOM 3462 C CA . SER B 1 163 ? -19.375 4.176 -5.09 1 92.12 163 SER B CA 1
ATOM 3463 C C . SER B 1 163 ? -18.719 4.488 -6.434 1 92.12 163 SER B C 1
ATOM 3465 O O . SER B 1 163 ? -18.969 5.543 -7.02 1 92.12 163 SER B O 1
ATOM 3467 N N . TYR B 1 164 ? -17.984 3.547 -6.887 1 90.38 164 TYR B N 1
ATOM 3468 C CA . TYR B 1 164 ? -17.188 3.777 -8.094 1 90.38 164 TYR B CA 1
ATOM 3469 C C . TYR B 1 164 ? -17.984 3.396 -9.344 1 90.38 164 TYR B C 1
ATOM 3471 O O . TYR B 1 164 ? -18.469 2.271 -9.453 1 90.38 164 TYR B O 1
ATOM 3479 N N . ARG B 1 165 ? -18.156 4.328 -10.211 1 91.44 165 ARG B N 1
ATOM 3480 C CA . ARG B 1 165 ? -18.562 3.977 -11.57 1 91.44 165 ARG B CA 1
ATOM 3481 C C . ARG B 1 165 ? -17.375 3.523 -12.398 1 91.44 165 ARG B C 1
ATOM 3483 O O . ARG B 1 165 ? -16.484 4.32 -12.703 1 91.44 165 ARG B O 1
ATOM 3490 N N . ALA B 1 166 ? -17.328 2.236 -12.695 1 93.19 166 ALA B N 1
ATOM 3491 C CA . ALA B 1 166 ? -16.141 1.631 -13.312 1 93.19 166 ALA B CA 1
ATOM 3492 C C . ALA B 1 166 ? -16.516 0.342 -14.047 1 93.19 166 ALA B C 1
ATOM 3494 O O . ALA B 1 166 ? -17.656 -0.12 -13.961 1 93.19 166 ALA B O 1
ATOM 3495 N N . ASP B 1 167 ? -15.594 -0.2 -14.805 1 93.06 167 ASP B N 1
ATOM 3496 C CA . ASP B 1 167 ? -15.781 -1.482 -15.469 1 93.06 167 ASP B CA 1
ATOM 3497 C C . ASP B 1 167 ? -15.68 -2.641 -14.484 1 93.06 167 ASP B C 1
ATOM 3499 O O . ASP B 1 167 ? -16.125 -3.754 -14.773 1 93.06 167 ASP B O 1
ATOM 3503 N N . GLY B 1 168 ? -15.055 -2.381 -13.336 1 95.31 168 GLY B N 1
ATOM 3504 C CA . GLY B 1 168 ? -14.891 -3.396 -12.305 1 95.31 168 GLY B CA 1
ATOM 3505 C C . GLY B 1 168 ? -14.055 -2.928 -11.133 1 95.31 168 GLY B C 1
ATOM 3506 O O . GLY B 1 168 ? -13.602 -1.783 -11.102 1 95.31 168 GLY B O 1
ATOM 3507 N N . ILE B 1 169 ? -13.883 -3.805 -10.195 1 97.56 169 ILE B N 1
ATOM 3508 C CA . ILE B 1 169 ? -13.055 -3.562 -9.016 1 97.56 169 ILE B CA 1
ATOM 3509 C C . ILE B 1 169 ? -12.188 -4.785 -8.734 1 97.56 169 ILE B C 1
ATOM 3511 O O . ILE B 1 169 ? -12.656 -5.922 -8.812 1 97.56 169 ILE B O 1
ATOM 3515 N N . ILE B 1 170 ? -10.953 -4.512 -8.438 1 98.44 170 ILE B N 1
ATOM 3516 C CA . ILE B 1 170 ? -10.008 -5.562 -8.078 1 98.44 170 ILE B CA 1
ATOM 3517 C C . ILE B 1 170 ? -9.594 -5.414 -6.617 1 98.44 170 ILE B C 1
ATOM 3519 O O . ILE B 1 170 ? -9.164 -4.34 -6.191 1 98.44 170 ILE B O 1
ATOM 3523 N N . ILE B 1 171 ? -9.766 -6.398 -5.805 1 98.81 171 ILE B N 1
ATOM 3524 C CA . ILE B 1 171 ? -9.117 -6.516 -4.504 1 98.81 171 ILE B CA 1
ATOM 3525 C C . ILE B 1 171 ? -7.938 -7.484 -4.602 1 98.81 171 ILE B C 1
ATOM 3527 O O . ILE B 1 171 ? -8.125 -8.664 -4.91 1 98.81 171 ILE B O 1
ATOM 3531 N N . ALA B 1 172 ? -6.766 -6.969 -4.309 1 98.62 172 ALA B N 1
ATOM 3532 C CA . ALA B 1 172 ? -5.594 -7.816 -4.523 1 98.62 172 ALA B CA 1
ATOM 3533 C C . ALA B 1 172 ? -4.738 -7.902 -3.264 1 98.62 172 ALA B C 1
ATOM 3535 O O . ALA B 1 172 ? -4.699 -6.965 -2.467 1 98.62 172 ALA B O 1
ATOM 3536 N N . THR B 1 173 ? -4.109 -9.031 -3.053 1 98.12 173 THR B N 1
ATOM 3537 C CA . THR B 1 173 ? -3.07 -9.219 -2.047 1 98.12 173 THR B CA 1
ATOM 3538 C C . THR B 1 173 ? -1.755 -8.594 -2.512 1 98.12 173 THR B C 1
ATOM 3540 O O . THR B 1 173 ? -1.674 -8.055 -3.615 1 98.12 173 THR B O 1
ATOM 3543 N N . SER B 1 174 ? -0.725 -8.656 -1.614 1 96.75 174 SER B N 1
ATOM 3544 C CA . SER B 1 174 ? 0.621 -8.266 -2.02 1 96.75 174 SER B CA 1
ATOM 3545 C C . SER B 1 174 ? 1.108 -9.102 -3.199 1 96.75 174 SER B C 1
ATOM 3547 O O . SER B 1 174 ? 1.72 -8.57 -4.129 1 96.75 174 SER B O 1
ATOM 3549 N N . THR B 1 175 ? 0.791 -10.398 -3.164 1 95.06 175 THR B N 1
ATOM 3550 C CA . THR B 1 175 ? 1.16 -11.281 -4.266 1 95.06 175 THR B CA 1
ATOM 3551 C C . THR B 1 175 ? 0.476 -10.852 -5.559 1 95.06 175 THR B C 1
ATOM 3553 O O . THR B 1 175 ? 1.125 -10.727 -6.598 1 95.06 175 THR B O 1
ATOM 3556 N N . GLY B 1 176 ? -0.776 -10.531 -5.457 1 96.38 176 GLY B N 1
ATOM 3557 C CA . GLY B 1 176 ? -1.566 -10.18 -6.625 1 96.38 176 GLY B CA 1
ATOM 3558 C C . GLY B 1 176 ? -1.301 -8.766 -7.117 1 96.38 176 GLY B C 1
ATOM 3559 O O . GLY B 1 176 ? -1.736 -8.398 -8.211 1 96.38 176 GLY B O 1
ATOM 3560 N N . SER B 1 177 ? -0.623 -7.93 -6.383 1 96.94 177 SER B N 1
ATOM 3561 C CA . SER B 1 177 ? -0.36 -6.547 -6.766 1 96.94 177 SER B CA 1
ATOM 3562 C C . SER B 1 177 ? 0.436 -6.477 -8.062 1 96.94 177 SER B C 1
ATOM 3564 O O . SER B 1 177 ? 0.404 -5.465 -8.766 1 96.94 177 SER B O 1
ATOM 3566 N N . THR B 1 178 ? 1.136 -7.535 -8.477 1 92.12 178 THR B N 1
ATOM 3567 C CA . THR B 1 178 ? 1.952 -7.555 -9.688 1 92.12 178 THR B CA 1
ATOM 3568 C C . THR B 1 178 ? 1.224 -8.273 -10.812 1 92.12 178 THR B C 1
ATOM 3570 O O . THR B 1 178 ? 1.813 -8.547 -11.859 1 92.12 178 THR B O 1
ATOM 3573 N N . ALA B 1 179 ? -0.017 -8.602 -10.578 1 93.19 179 ALA B N 1
ATOM 3574 C CA . ALA B 1 179 ? -0.834 -9.258 -11.602 1 93.19 179 ALA B CA 1
ATOM 3575 C C . ALA B 1 179 ? -1.834 -8.281 -12.211 1 93.19 179 ALA B C 1
ATOM 3577 O O . ALA B 1 179 ? -1.447 -7.234 -12.742 1 93.19 179 ALA B O 1
ATOM 3578 N N . TYR B 1 180 ? -3.158 -8.594 -12.188 1 92.62 180 TYR B N 1
ATOM 3579 C CA . TYR B 1 180 ? -4.191 -7.801 -12.844 1 92.62 180 TYR B CA 1
ATOM 3580 C C . TYR B 1 180 ? -4.258 -6.398 -12.25 1 92.62 180 TYR B C 1
ATOM 3582 O O . TYR B 1 180 ? -4.473 -5.422 -12.977 1 92.62 180 TYR B O 1
ATOM 3590 N N . SER B 1 181 ? -4.07 -6.289 -10.938 1 96.12 181 SER B N 1
ATOM 3591 C CA . SER B 1 181 ? -4.094 -4.988 -10.281 1 96.12 181 SER B CA 1
ATOM 3592 C C . SER B 1 181 ? -3.061 -4.043 -10.883 1 96.12 181 SER B C 1
ATOM 3594 O O . SER B 1 181 ? -3.348 -2.869 -11.117 1 96.12 181 SER B O 1
ATOM 3596 N N . MET B 1 182 ? -1.905 -4.559 -11.109 1 92.94 182 MET B N 1
ATOM 3597 C CA . MET B 1 182 ? -0.847 -3.744 -11.695 1 92.94 182 MET B CA 1
ATOM 3598 C C . MET B 1 182 ? -1.259 -3.229 -13.07 1 92.94 182 MET B C 1
ATOM 3600 O O . MET B 1 182 ? -1.061 -2.053 -13.383 1 92.94 182 MET B O 1
ATOM 3604 N N . SER B 1 183 ? -1.831 -4.043 -13.867 1 89.31 183 SER B N 1
ATOM 3605 C CA . SER B 1 183 ? -2.273 -3.686 -15.211 1 89.31 183 SER B CA 1
ATOM 3606 C C . SER B 1 183 ? -3.355 -2.611 -15.164 1 89.31 183 SER B C 1
ATOM 3608 O O . SER B 1 183 ? -3.498 -1.827 -16.109 1 89.31 183 SER B O 1
ATOM 3610 N N . ALA B 1 184 ? -4.09 -2.611 -14.102 1 91.62 184 ALA B N 1
ATOM 3611 C CA . ALA B 1 184 ? -5.188 -1.659 -13.953 1 91.62 184 ALA B CA 1
ATOM 3612 C C . ALA B 1 184 ? -4.715 -0.376 -13.273 1 91.62 184 ALA B C 1
ATOM 3614 O O . ALA B 1 184 ? -5.527 0.466 -12.883 1 91.62 184 ALA B O 1
ATOM 3615 N N . GLY B 1 185 ? -3.441 -0.262 -13.062 1 91.19 185 GLY B N 1
ATOM 3616 C CA . GLY B 1 185 ? -2.898 0.983 -12.539 1 91.19 185 GLY B CA 1
ATOM 3617 C C . GLY B 1 185 ? -2.568 0.919 -11.062 1 91.19 185 GLY B C 1
ATOM 3618 O O . GLY B 1 185 ? -2.221 1.933 -10.453 1 91.19 185 GLY B O 1
ATOM 3619 N N . GLY B 1 186 ? -2.656 -0.195 -10.445 1 95 186 GLY B N 1
ATOM 3620 C CA . GLY B 1 186 ? -2.328 -0.358 -9.039 1 95 186 GLY B CA 1
ATOM 3621 C C . GLY B 1 186 ? -0.835 -0.324 -8.766 1 95 186 GLY B C 1
ATOM 3622 O O . GLY B 1 186 ? -0.029 -0.509 -9.68 1 95 186 GLY B O 1
ATOM 3623 N N . PRO B 1 187 ? -0.495 -0.079 -7.52 1 96.5 187 PRO B N 1
ATOM 3624 C CA . PRO B 1 187 ? 0.916 -0.132 -7.125 1 96.5 187 PRO B CA 1
ATOM 3625 C C . PRO B 1 187 ? 1.434 -1.561 -6.977 1 96.5 187 PRO B C 1
ATOM 3627 O O . PRO B 1 187 ? 0.643 -2.506 -6.934 1 96.5 187 PRO B O 1
ATOM 3630 N N . ILE B 1 188 ? 2.732 -1.672 -6.973 1 95.81 188 ILE B N 1
ATOM 3631 C CA . ILE B 1 188 ? 3.361 -2.916 -6.543 1 95.81 188 ILE B CA 1
ATOM 3632 C C . ILE B 1 188 ? 3.461 -2.945 -5.02 1 95.81 188 ILE B C 1
ATOM 3634 O O . ILE B 1 188 ? 3.801 -1.938 -4.395 1 95.81 188 ILE B O 1
ATOM 3638 N N . ILE B 1 189 ? 3.152 -4.004 -4.445 1 96.94 189 ILE B N 1
ATOM 3639 C CA . ILE B 1 189 ? 3.27 -4.16 -2.998 1 96.94 189 ILE B CA 1
ATOM 3640 C C . ILE B 1 189 ? 4.309 -5.234 -2.678 1 96.94 189 ILE B C 1
ATOM 3642 O O . ILE B 1 189 ? 4.188 -6.379 -3.127 1 96.94 189 ILE B O 1
ATOM 3646 N N . ALA B 1 190 ? 5.312 -4.824 -1.961 1 94.06 190 ALA B N 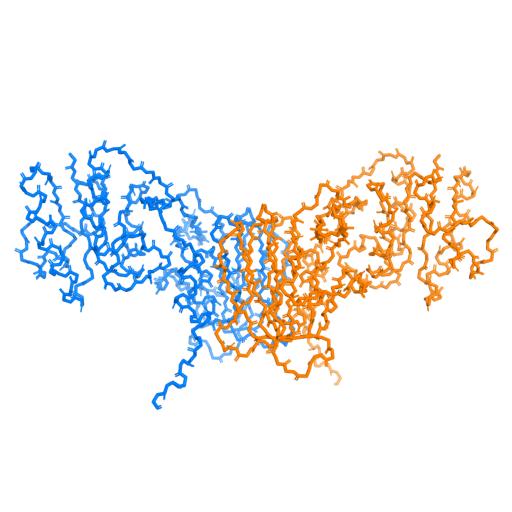1
ATOM 3647 C CA . ALA B 1 190 ? 6.348 -5.781 -1.572 1 94.06 190 ALA B CA 1
ATOM 3648 C C . ALA B 1 190 ? 5.781 -6.859 -0.652 1 94.06 190 ALA B C 1
ATOM 3650 O O . ALA B 1 190 ? 4.848 -6.602 0.112 1 94.06 190 ALA B O 1
ATOM 3651 N N . PRO B 1 191 ? 6.41 -8.047 -0.69 1 89.56 191 PRO B N 1
ATOM 3652 C CA . PRO B 1 191 ? 5.949 -9.109 0.206 1 89.56 191 PRO B CA 1
ATOM 3653 C C . PRO B 1 191 ? 6.012 -8.703 1.678 1 89.56 191 PRO B C 1
ATOM 3655 O O . PRO B 1 191 ? 6.777 -7.809 2.045 1 89.56 191 PRO B O 1
ATOM 3658 N N . LYS B 1 192 ? 5.18 -9.281 2.525 1 87.06 192 LYS B N 1
ATOM 3659 C CA . LYS B 1 192 ? 5.172 -9.125 3.979 1 87.06 192 LYS B CA 1
ATOM 3660 C C . LYS B 1 192 ? 4.77 -7.711 4.379 1 87.06 192 LYS B C 1
ATOM 3662 O O . LYS B 1 192 ? 5.219 -7.199 5.406 1 87.06 192 LYS B O 1
ATOM 3667 N N . SER B 1 193 ? 3.988 -6.98 3.574 1 93.38 193 SER B N 1
ATOM 3668 C CA . SER B 1 193 ? 3.537 -5.629 3.893 1 93.38 193 SER B CA 1
ATOM 3669 C C . SER B 1 193 ? 2.184 -5.648 4.594 1 93.38 193 SER B C 1
ATOM 3671 O O . SER B 1 193 ? 1.72 -4.621 5.09 1 93.38 193 SER B O 1
ATOM 3673 N N . SER B 1 194 ? 1.475 -6.734 4.695 1 95.56 194 SER B N 1
ATOM 3674 C CA . SER B 1 194 ? 0.229 -6.965 5.418 1 95.56 194 SER B CA 1
ATOM 3675 C C . SER B 1 194 ? -0.855 -5.988 4.98 1 95.56 194 SER B C 1
ATOM 3677 O O . SER B 1 194 ? -1.51 -5.363 5.816 1 95.56 194 SER B O 1
ATOM 3679 N N . VAL B 1 195 ? -1.001 -5.785 3.711 1 98.38 195 VAL B N 1
ATOM 3680 C CA . VAL B 1 195 ? -2.01 -4.879 3.174 1 98.38 195 VAL B CA 1
ATOM 3681 C C . VAL B 1 195 ? -2.701 -5.527 1.977 1 98.38 195 VAL B C 1
ATOM 3683 O O . VAL B 1 195 ? -2.186 -6.484 1.396 1 98.38 195 VAL B O 1
ATOM 3686 N N . PHE B 1 196 ? -3.883 -5.066 1.689 1 98.5 196 PHE B N 1
ATOM 3687 C CA . PHE B 1 196 ? -4.574 -5.285 0.425 1 98.5 196 PHE B CA 1
ATOM 3688 C C . PHE B 1 196 ? -4.645 -3.998 -0.386 1 98.5 196 PHE B C 1
ATOM 3690 O O . PHE B 1 196 ? -4.41 -2.91 0.146 1 98.5 196 PHE B O 1
ATOM 3697 N N . VAL B 1 197 ? -4.871 -4.129 -1.648 1 98.62 197 VAL B N 1
ATOM 3698 C CA . VAL B 1 197 ? -5.086 -2.955 -2.49 1 98.62 197 VAL B CA 1
ATOM 3699 C C . VAL B 1 197 ? -6.406 -3.094 -3.24 1 98.62 197 VAL B C 1
ATOM 3701 O O . VAL B 1 197 ? -6.742 -4.18 -3.723 1 98.62 197 VAL B O 1
ATOM 3704 N N . ILE B 1 198 ? -7.207 -2.059 -3.234 1 98.25 198 ILE B N 1
ATOM 3705 C CA . ILE B 1 198 ? -8.422 -1.924 -4.031 1 98.25 198 ILE B CA 1
ATOM 3706 C C . ILE B 1 198 ? -8.133 -1.085 -5.277 1 98.25 198 ILE B C 1
ATOM 3708 O O . ILE B 1 198 ? -7.762 0.088 -5.168 1 98.25 198 ILE B O 1
ATOM 3712 N N . THR B 1 199 ? -8.297 -1.61 -6.434 1 97.5 199 THR B N 1
ATOM 3713 C CA . THR B 1 199 ? -7.98 -0.949 -7.695 1 97.5 199 THR B CA 1
ATOM 3714 C C . THR B 1 199 ? -9.195 -0.943 -8.625 1 97.5 199 THR B C 1
ATOM 3716 O O . THR B 1 199 ? -9.609 -1.995 -9.109 1 97.5 199 THR B O 1
ATOM 3719 N N . PRO B 1 200 ? -9.797 0.189 -8.859 1 95.12 200 PRO B N 1
ATOM 3720 C CA . PRO B 1 200 ? -10.867 0.257 -9.852 1 95.12 200 PRO B CA 1
ATOM 3721 C C . PRO B 1 200 ? -10.359 0.047 -11.281 1 95.12 200 PRO B C 1
ATOM 3723 O O . PRO B 1 200 ? -9.258 0.492 -11.617 1 95.12 200 PRO B O 1
ATOM 3726 N N . ILE B 1 201 ? -11.141 -0.616 -12.062 1 93.38 201 ILE B N 1
ATOM 3727 C CA . ILE B 1 201 ? -10.82 -0.824 -13.469 1 93.38 201 ILE B CA 1
ATOM 3728 C C . ILE B 1 201 ? -11.477 0.265 -14.32 1 93.38 201 ILE B C 1
ATOM 3730 O O . ILE B 1 201 ? -12.703 0.347 -14.398 1 93.38 201 ILE B O 1
ATOM 3734 N N . CYS B 1 202 ? -10.719 1.114 -14.922 1 88.44 202 CYS B N 1
ATOM 3735 C CA . CYS B 1 202 ? -11.18 2.172 -15.812 1 88.44 202 CYS B CA 1
ATOM 3736 C C . CYS B 1 202 ? -12.273 3.002 -15.156 1 88.44 202 CYS B C 1
ATOM 3738 O O . CYS B 1 202 ? -13.367 3.148 -15.703 1 88.44 202 CYS B O 1
ATOM 3740 N N . PRO B 1 203 ? -11.938 3.582 -14.031 1 88.56 203 PRO B N 1
ATOM 3741 C CA . PRO B 1 203 ? -12.953 4.414 -13.383 1 88.56 203 PRO B CA 1
ATOM 3742 C C . PRO B 1 203 ? -13.281 5.676 -14.18 1 88.56 203 PRO B C 1
ATOM 3744 O O . PRO B 1 203 ? -12.414 6.219 -14.867 1 88.56 203 PRO B O 1
ATOM 3747 N N . HIS B 1 204 ? -14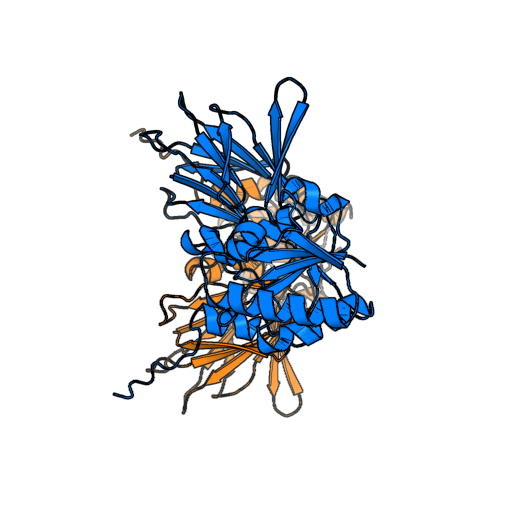.484 6.07 -14.039 1 82.5 204 HIS B N 1
ATOM 3748 C CA . HIS B 1 204 ? -14.961 7.227 -14.797 1 82.5 204 HIS B CA 1
ATOM 3749 C C . HIS B 1 204 ? -14.539 8.531 -14.125 1 82.5 204 HIS B C 1
ATOM 3751 O O . HIS B 1 204 ? -14.578 9.594 -14.75 1 82.5 204 HIS B O 1
ATOM 3757 N N . MET B 1 205 ? -14.148 8.523 -12.906 1 77.44 205 MET B N 1
ATOM 3758 C CA . MET B 1 205 ? -13.719 9.734 -12.219 1 77.44 205 MET B CA 1
ATOM 3759 C C . MET B 1 205 ? -12.203 9.898 -12.312 1 77.44 205 MET B C 1
ATOM 3761 O O . MET B 1 205 ? -11.453 8.945 -12.078 1 77.44 205 MET B O 1
ATOM 3765 N N . LEU B 1 206 ? -11.789 11.078 -12.523 1 70.31 206 LEU B N 1
ATOM 3766 C CA . LEU B 1 206 ? -10.375 11.383 -12.742 1 70.31 206 LEU B CA 1
ATOM 3767 C C . LEU B 1 206 ? -9.602 11.344 -11.43 1 70.31 206 LEU B C 1
ATOM 3769 O O . LEU B 1 206 ? -8.383 11.148 -11.438 1 70.31 206 LEU B O 1
ATOM 3773 N N . THR B 1 207 ? -10.328 11.422 -10.398 1 75.69 207 THR B N 1
ATOM 3774 C CA . THR B 1 207 ? -9.609 11.586 -9.141 1 75.69 207 THR B CA 1
ATOM 3775 C C . THR B 1 207 ? -9.453 10.242 -8.438 1 75.69 207 THR B C 1
ATOM 3777 O O . THR B 1 207 ? -8.82 10.156 -7.379 1 75.69 207 THR B O 1
ATOM 3780 N N . VAL B 1 208 ? -9.859 9.25 -9.086 1 84 208 VAL B N 1
ATOM 3781 C CA . VAL B 1 208 ? -9.836 7.953 -8.422 1 84 208 VAL B CA 1
ATOM 3782 C C . VAL B 1 208 ? -8.422 7.383 -8.453 1 84 208 VAL B C 1
ATOM 3784 O O . VAL B 1 208 ? -7.73 7.48 -9.469 1 84 208 VAL B O 1
ATOM 3787 N N . ARG B 1 209 ? -7.977 6.898 -7.324 1 91.06 209 ARG B N 1
ATOM 3788 C CA . ARG B 1 209 ? -6.707 6.199 -7.152 1 91.06 209 ARG B CA 1
ATOM 3789 C C . ARG B 1 209 ? -6.918 4.844 -6.484 1 91.06 209 ARG B C 1
ATOM 3791 O O . ARG B 1 209 ? -7.898 4.645 -5.762 1 91.06 209 ARG B O 1
ATOM 3798 N N . PRO B 1 210 ? -5.977 3.912 -6.797 1 95.12 210 PRO B N 1
ATOM 3799 C CA . PRO B 1 210 ? -5.996 2.713 -5.953 1 95.12 210 PRO B CA 1
ATOM 3800 C C . PRO B 1 210 ? -5.855 3.033 -4.469 1 95.12 210 PRO B C 1
ATOM 3802 O O . PRO B 1 210 ? -5.207 4.016 -4.102 1 95.12 210 PRO B O 1
ATOM 3805 N N . ILE B 1 211 ? -6.434 2.223 -3.697 1 96.69 211 ILE B N 1
ATOM 3806 C CA . ILE B 1 211 ? -6.363 2.436 -2.256 1 96.69 211 ILE B CA 1
ATOM 3807 C C . ILE B 1 211 ? -5.746 1.214 -1.581 1 96.69 211 ILE B C 1
ATOM 3809 O O . ILE B 1 211 ? -6.191 0.085 -1.8 1 96.69 211 ILE B O 1
ATOM 3813 N N . VAL B 1 212 ? -4.707 1.467 -0.79 1 98.25 212 VAL B N 1
ATOM 3814 C CA . VAL B 1 212 ? -4.062 0.427 0.003 1 98.25 212 VAL B CA 1
ATOM 3815 C C . VAL B 1 212 ? -4.613 0.443 1.427 1 98.25 212 VAL B C 1
ATOM 3817 O O . VAL B 1 212 ? -4.684 1.499 2.061 1 98.25 212 VAL B O 1
ATOM 3820 N N . ILE B 1 213 ? -5.012 -0.706 1.903 1 97.62 213 ILE B N 1
ATOM 3821 C CA . ILE B 1 213 ? -5.598 -0.807 3.236 1 97.62 213 ILE B CA 1
ATOM 3822 C C . ILE B 1 213 ? -4.941 -1.957 4 1 97.62 213 ILE B C 1
ATOM 3824 O O . ILE B 1 213 ? -4.398 -2.883 3.393 1 97.62 213 ILE B O 1
ATOM 3828 N N . SER B 1 214 ? -5.066 -1.912 5.332 1 97.06 214 SER B N 1
ATOM 3829 C CA . SER B 1 214 ? -4.641 -3.045 6.148 1 97.06 214 SER B CA 1
ATOM 3830 C C . SER B 1 214 ? -5.348 -4.328 5.73 1 97.06 214 SER B C 1
ATOM 3832 O O . SER B 1 214 ? -6.547 -4.312 5.434 1 97.06 214 SER B O 1
ATOM 3834 N N . ASP B 1 215 ? -4.609 -5.422 5.773 1 97.44 215 ASP B N 1
ATOM 3835 C CA . ASP B 1 215 ? -5.219 -6.691 5.391 1 97.44 215 ASP B CA 1
ATOM 3836 C C . ASP B 1 215 ? -6.121 -7.227 6.504 1 97.44 215 ASP B C 1
ATOM 3838 O O . ASP B 1 215 ? -6.688 -8.312 6.379 1 97.44 215 ASP B O 1
ATOM 3842 N N . GLU B 1 216 ? -6.332 -6.473 7.594 1 96.38 216 GLU B N 1
ATOM 3843 C CA . GLU B 1 216 ? -7.23 -6.855 8.68 1 96.38 216 GLU B CA 1
ATOM 3844 C C . GLU B 1 216 ? -8.648 -6.336 8.43 1 96.38 216 GLU B C 1
ATOM 3846 O O . GLU B 1 216 ? -9.586 -6.723 9.125 1 96.38 216 GLU B O 1
ATOM 3851 N N . LYS B 1 217 ? -8.758 -5.434 7.5 1 96.5 217 LYS B N 1
ATOM 3852 C CA . LYS B 1 217 ? -10.055 -4.828 7.215 1 96.5 217 LYS B CA 1
ATOM 3853 C C . LYS B 1 217 ? -10.969 -5.809 6.477 1 96.5 217 LYS B C 1
ATOM 3855 O O . LYS B 1 217 ? -10.492 -6.676 5.746 1 96.5 217 LYS B O 1
ATOM 3860 N N . ILE B 1 218 ? -12.25 -5.633 6.672 1 98.19 218 ILE B N 1
ATOM 3861 C CA . ILE B 1 218 ? -13.266 -6.367 5.93 1 98.19 218 ILE B CA 1
ATOM 3862 C C . ILE B 1 218 ? -13.82 -5.488 4.809 1 98.19 218 ILE B C 1
ATOM 3864 O O . ILE B 1 218 ? -14.266 -4.363 5.055 1 98.19 218 ILE B O 1
ATOM 3868 N N . ILE B 1 219 ? -13.828 -5.957 3.621 1 98.56 219 ILE B N 1
ATOM 3869 C CA . ILE B 1 219 ? -14.289 -5.215 2.453 1 98.56 219 ILE B CA 1
ATOM 3870 C C . ILE B 1 219 ? -15.617 -5.785 1.97 1 98.56 219 ILE B C 1
ATOM 3872 O O . ILE B 1 219 ? -15.75 -6.996 1.78 1 98.56 219 ILE B O 1
ATOM 3876 N N . GLU B 1 220 ? -16.516 -4.988 1.829 1 98.62 220 GLU B N 1
ATOM 3877 C CA . GLU B 1 220 ? -17.797 -5.383 1.228 1 98.62 220 GLU B CA 1
ATOM 3878 C C . GLU B 1 220 ? -18.016 -4.68 -0.11 1 98.62 220 GLU B C 1
ATOM 3880 O O . GLU B 1 220 ? -17.797 -3.473 -0.227 1 98.62 220 GLU B O 1
ATOM 3885 N N . ILE B 1 221 ? -18.469 -5.406 -1.062 1 98.25 221 ILE B N 1
ATOM 3886 C CA . ILE B 1 221 ? -18.688 -4.848 -2.393 1 98.25 221 ILE B CA 1
ATOM 3887 C C . ILE B 1 221 ? -20.062 -5.277 -2.912 1 98.25 221 ILE B C 1
ATOM 3889 O O . ILE B 1 221 ? -20.453 -6.434 -2.754 1 98.25 221 ILE B O 1
ATOM 3893 N N . SER B 1 222 ? -20.75 -4.441 -3.484 1 97.88 222 SER B N 1
ATOM 3894 C CA . SER B 1 222 ? -21.984 -4.723 -4.211 1 97.88 222 SER B CA 1
ATOM 3895 C C . SER B 1 222 ? -22.078 -3.891 -5.484 1 97.88 222 SER B C 1
ATOM 3897 O O . SER B 1 222 ? -21.438 -2.85 -5.602 1 97.88 222 SER B O 1
ATOM 3899 N N . VAL B 1 223 ? -22.859 -4.418 -6.402 1 96.94 223 VAL B N 1
ATOM 3900 C CA . VAL B 1 223 ? -23.031 -3.713 -7.668 1 96.94 223 VAL B CA 1
ATOM 3901 C C . VAL B 1 223 ? -24.406 -3.068 -7.719 1 96.94 223 VAL B C 1
ATOM 3903 O O . VAL B 1 223 ? -25.422 -3.756 -7.59 1 96.94 223 VAL B O 1
ATOM 3906 N N . GLU B 1 224 ? -24.391 -1.798 -7.82 1 96.56 224 GLU B N 1
ATOM 3907 C CA . GLU B 1 224 ? -25.641 -1.063 -7.992 1 96.56 224 GLU B CA 1
ATOM 3908 C C . GLU B 1 224 ? -26 -0.924 -9.469 1 96.56 224 GLU B C 1
ATOM 3910 O O . GLU B 1 224 ? -25.344 -0.177 -10.203 1 96.56 224 GLU B O 1
ATOM 3915 N N . ALA B 1 225 ? -27.016 -1.611 -9.867 1 93.38 225 ALA B N 1
ATOM 3916 C CA . ALA B 1 225 ? -27.547 -1.615 -11.227 1 93.38 225 ALA B CA 1
ATOM 3917 C C . ALA B 1 225 ? -29 -2.078 -11.234 1 93.38 225 ALA B C 1
ATOM 3919 O O . ALA B 1 225 ? -29.422 -2.84 -10.359 1 93.38 225 ALA B O 1
ATOM 3920 N N . PRO B 1 226 ? -29.75 -1.538 -12.172 1 92.75 226 PRO B N 1
ATOM 3921 C CA . PRO B 1 226 ? -31.172 -1.933 -12.219 1 92.75 226 PRO B CA 1
ATOM 3922 C C . PRO B 1 226 ? -31.359 -3.41 -12.562 1 92.75 226 PRO B C 1
ATOM 3924 O O . PRO B 1 226 ? -32.375 -4.008 -12.188 1 92.75 226 PRO B O 1
ATOM 3927 N N . ASP B 1 227 ? -30.422 -3.973 -13.312 1 92.81 227 ASP B N 1
ATOM 3928 C CA . ASP B 1 227 ? -30.469 -5.367 -13.734 1 92.81 227 ASP B CA 1
ATOM 3929 C C . ASP B 1 227 ? -29.078 -5.871 -14.109 1 92.81 227 ASP B C 1
ATOM 3931 O O . ASP B 1 227 ? -28.062 -5.234 -13.781 1 92.81 227 ASP B O 1
ATOM 3935 N N . GLY B 1 228 ? -29.078 -7.105 -14.594 1 92.31 228 GLY B N 1
ATOM 3936 C CA . GLY B 1 228 ? -27.828 -7.652 -15.07 1 92.31 228 GLY B CA 1
ATOM 3937 C C . GLY B 1 228 ? -27.234 -8.688 -14.133 1 92.31 228 GLY B C 1
ATOM 3938 O O . GLY B 1 228 ? -27.844 -9.031 -13.117 1 92.31 228 GLY B O 1
ATOM 3939 N N . GLU B 1 229 ? -26.125 -9.25 -14.672 1 95.75 229 GLU B N 1
ATOM 3940 C CA . GLU B 1 229 ? -25.312 -10.203 -13.922 1 95.75 229 GLU B CA 1
ATOM 3941 C C . GLU B 1 229 ? -23.828 -9.844 -13.984 1 95.75 229 GLU B C 1
ATOM 3943 O O . GLU B 1 229 ? -23.328 -9.453 -15.039 1 95.75 229 GLU B O 1
ATOM 3948 N N . PHE B 1 230 ? -23.234 -9.992 -12.883 1 96.56 230 PHE B N 1
ATOM 3949 C CA . PHE B 1 230 ? -21.875 -9.492 -12.773 1 96.56 230 PHE B CA 1
ATOM 3950 C C . PHE B 1 230 ? -20.922 -10.602 -12.336 1 96.56 230 PHE B C 1
ATOM 3952 O O . PHE B 1 230 ? -21.094 -11.18 -11.258 1 96.56 230 PHE B O 1
ATOM 3959 N N . PRO B 1 231 ? -19.969 -10.906 -13.109 1 97 231 PRO B N 1
ATOM 3960 C CA . PRO B 1 231 ? -19.094 -12.031 -12.789 1 97 231 PRO B CA 1
ATOM 3961 C C . PRO B 1 231 ? -18.188 -11.75 -11.594 1 97 231 PRO B C 1
ATOM 3963 O O . PRO B 1 231 ? -17.562 -10.688 -11.523 1 97 231 PRO B O 1
ATOM 3966 N N . LEU B 1 232 ? -18.125 -12.625 -10.688 1 97.81 232 LEU B N 1
ATOM 3967 C CA . LEU B 1 232 ? -17.156 -12.703 -9.609 1 97.81 232 LEU B CA 1
ATOM 3968 C C . LEU B 1 232 ? -16.031 -13.68 -9.961 1 97.81 232 LEU B C 1
ATOM 3970 O O . LEU B 1 232 ? -16.266 -14.883 -10.094 1 97.81 232 LEU B O 1
ATOM 3974 N N . ASN B 1 233 ? -14.867 -13.117 -10.094 1 97.12 233 ASN B N 1
ATOM 3975 C CA . ASN B 1 233 ? -13.703 -13.922 -10.438 1 97.12 233 ASN B CA 1
ATOM 3976 C C . ASN B 1 233 ? -12.703 -13.984 -9.289 1 97.12 233 ASN B C 1
ATOM 3978 O O . ASN B 1 233 ? -12.484 -12.992 -8.594 1 97.12 233 ASN B O 1
ATOM 3982 N N . CYS B 1 234 ? -12.125 -15.102 -9.07 1 97.06 234 CYS B N 1
ATOM 3983 C CA . CYS B 1 234 ? -11.031 -15.312 -8.125 1 97.06 234 CYS B CA 1
ATOM 3984 C C . CYS B 1 234 ? -9.828 -15.938 -8.812 1 97.06 234 CYS B C 1
ATOM 3986 O O . CYS B 1 234 ? -9.914 -17.062 -9.336 1 97.06 234 CYS B O 1
ATOM 3988 N N . ASP B 1 235 ? -8.781 -15.211 -8.82 1 95.81 235 ASP B N 1
ATOM 3989 C CA . ASP B 1 235 ? -7.562 -15.641 -9.492 1 95.81 235 ASP B CA 1
ATOM 3990 C C . ASP B 1 235 ? -7.84 -16.047 -10.938 1 95.81 235 ASP B C 1
ATOM 3992 O O . ASP B 1 235 ? -7.371 -17.094 -11.398 1 95.81 235 ASP B O 1
ATOM 3996 N N . GLY B 1 236 ? -8.727 -15.266 -11.523 1 90.69 236 GLY B N 1
ATOM 3997 C CA . GLY B 1 236 ? -8.961 -15.422 -12.945 1 90.69 236 GLY B CA 1
ATOM 3998 C C . GLY B 1 236 ? -10.031 -16.453 -13.266 1 90.69 236 GLY B C 1
ATOM 3999 O O . GLY B 1 236 ? -10.344 -16.688 -14.438 1 90.69 236 GLY B O 1
ATOM 4000 N N . HIS B 1 237 ? -10.609 -17.016 -12.281 1 91.12 237 HIS B N 1
ATOM 4001 C CA . HIS B 1 237 ? -11.641 -18.016 -12.516 1 91.12 237 HIS B CA 1
ATOM 4002 C C . HIS B 1 237 ? -13.016 -17.5 -12.117 1 91.12 237 HIS B C 1
ATOM 4004 O O . HIS B 1 237 ? -13.195 -16.969 -11.016 1 91.12 237 HIS B O 1
ATOM 4010 N N . LEU B 1 238 ? -13.977 -17.719 -13.023 1 93.5 238 LEU B N 1
ATOM 4011 C CA . LEU B 1 238 ? -15.359 -17.344 -12.727 1 93.5 238 LEU B CA 1
ATOM 4012 C C . LEU B 1 238 ? -15.938 -18.219 -11.617 1 93.5 238 LEU B C 1
ATOM 4014 O O . LEU B 1 238 ? -15.93 -19.453 -11.734 1 93.5 238 LEU B O 1
ATOM 4018 N N . ARG B 1 239 ? -16.344 -17.594 -10.625 1 94.69 239 ARG B N 1
ATOM 4019 C CA . ARG B 1 239 ? -16.875 -18.359 -9.5 1 94.69 239 ARG B CA 1
ATOM 4020 C C . ARG B 1 239 ? -18.391 -18.266 -9.43 1 94.69 239 ARG B C 1
ATOM 4022 O O . ARG B 1 239 ? -19.078 -19.25 -9.109 1 94.69 239 ARG B O 1
ATOM 4029 N N . ARG B 1 240 ? -18.844 -17.047 -9.758 1 94.56 240 ARG B N 1
ATOM 4030 C CA . ARG B 1 240 ? -20.266 -16.781 -9.57 1 94.56 240 ARG B CA 1
ATOM 4031 C C . ARG B 1 240 ? -20.703 -15.562 -10.375 1 94.56 240 ARG B C 1
ATOM 4033 O O . ARG B 1 240 ? -19.922 -14.633 -10.586 1 94.56 240 ARG B O 1
ATOM 4040 N N . MET B 1 241 ? -21.984 -15.672 -10.852 1 95.81 241 MET B N 1
ATOM 4041 C CA . MET B 1 241 ? -22.625 -14.477 -11.383 1 95.81 241 MET B CA 1
ATOM 4042 C C . MET B 1 241 ? -23.453 -13.781 -10.312 1 95.81 241 MET B C 1
ATOM 4044 O O . MET B 1 241 ? -24.391 -14.375 -9.766 1 95.81 241 MET B O 1
ATOM 4048 N N . LEU B 1 242 ? -23.141 -12.602 -10.039 1 96.81 242 LEU B N 1
ATOM 4049 C CA . LEU B 1 242 ? -23.797 -11.859 -8.961 1 96.81 242 LEU B CA 1
ATOM 4050 C C . LEU B 1 242 ? -25.016 -11.109 -9.492 1 96.81 242 LEU B C 1
ATOM 4052 O O . LEU B 1 242 ? -24.984 -10.562 -10.594 1 96.81 242 LEU B O 1
ATOM 4056 N N . GLU B 1 243 ? -26.016 -11.07 -8.695 1 95.69 243 GLU B N 1
ATOM 4057 C CA . GLU B 1 243 ? -27.156 -10.188 -8.953 1 95.69 243 GLU B CA 1
ATOM 4058 C C . GLU B 1 243 ? -26.891 -8.781 -8.422 1 95.69 243 GLU B C 1
ATOM 4060 O O . GLU B 1 243 ? -26.031 -8.586 -7.555 1 95.69 243 GLU B O 1
ATOM 4065 N N . PRO B 1 244 ? -27.672 -7.836 -8.992 1 96.06 244 PRO B N 1
ATOM 4066 C CA . PRO B 1 244 ? -27.531 -6.48 -8.453 1 96.06 244 PRO B CA 1
ATOM 4067 C C . PRO B 1 244 ? -27.734 -6.43 -6.941 1 96.06 244 PRO B C 1
ATOM 4069 O O . PRO B 1 244 ? -28.625 -7.105 -6.414 1 96.06 244 PRO B O 1
ATOM 4072 N N . MET B 1 245 ? -26.891 -5.742 -6.277 1 95.38 245 MET B N 1
ATOM 4073 C CA . MET B 1 245 ? -26.969 -5.426 -4.855 1 95.38 245 MET B CA 1
ATOM 4074 C C . MET B 1 245 ? -26.562 -6.629 -4.008 1 95.38 245 MET B C 1
ATOM 4076 O O . MET B 1 245 ? -26.484 -6.531 -2.779 1 95.38 245 MET B O 1
ATOM 4080 N N . GLU B 1 246 ? -26.281 -7.727 -4.711 1 96 246 GLU B N 1
ATOM 4081 C CA . GLU B 1 246 ? -25.75 -8.852 -3.945 1 96 246 GLU B CA 1
ATOM 4082 C C . GLU B 1 246 ? -24.406 -8.508 -3.32 1 96 246 GLU B C 1
ATOM 4084 O O . GLU B 1 246 ? -23.516 -8.008 -4.004 1 96 246 GLU B O 1
ATOM 4089 N N . ARG B 1 247 ? -24.281 -8.812 -2.066 1 96.81 247 ARG B N 1
ATOM 4090 C CA . ARG B 1 247 ? -23.094 -8.391 -1.329 1 96.81 247 ARG B CA 1
ATOM 4091 C C . ARG B 1 247 ? -22.031 -9.477 -1.342 1 96.81 247 ARG B C 1
ATOM 4093 O O . ARG B 1 247 ? -22.312 -10.648 -1.08 1 96.81 247 ARG B O 1
ATOM 4100 N N . VAL B 1 248 ? -20.828 -9.141 -1.667 1 98.31 248 VAL B N 1
ATOM 4101 C CA . VAL B 1 248 ? -19.641 -9.984 -1.541 1 98.31 248 VAL B CA 1
ATOM 4102 C C . VAL B 1 248 ? -18.75 -9.461 -0.417 1 98.31 248 VAL B C 1
ATOM 4104 O O . VAL B 1 248 ? -18.406 -8.273 -0.389 1 98.31 248 VAL B O 1
ATOM 4107 N N . THR B 1 249 ? -18.406 -10.273 0.487 1 98.56 249 THR B N 1
ATOM 4108 C CA . THR B 1 249 ? -17.484 -9.898 1.561 1 98.56 249 THR B CA 1
ATOM 4109 C C . THR B 1 249 ? -16.094 -10.492 1.314 1 98.56 249 THR B C 1
ATOM 4111 O O . THR B 1 249 ? -15.961 -11.695 1.066 1 98.56 249 THR B O 1
ATOM 4114 N N . VAL B 1 250 ? -15.094 -9.656 1.343 1 98.75 250 VAL B N 1
ATOM 4115 C CA . VAL B 1 250 ? -13.711 -10.086 1.137 1 98.75 250 VAL B CA 1
ATOM 4116 C C . VAL B 1 250 ? -12.891 -9.797 2.389 1 98.75 250 VAL B C 1
ATOM 4118 O O . VAL B 1 250 ? -12.953 -8.695 2.941 1 98.75 250 VAL B O 1
ATOM 4121 N N . ARG B 1 251 ? -12.125 -10.703 2.82 1 98.62 251 ARG B N 1
ATOM 4122 C CA . ARG B 1 251 ? -11.25 -10.555 3.977 1 98.62 251 ARG B CA 1
ATOM 4123 C C . ARG B 1 251 ? -10.023 -11.445 3.857 1 98.62 251 ARG B C 1
ATOM 4125 O O . ARG B 1 251 ? -9.922 -12.258 2.932 1 98.62 251 ARG B O 1
ATOM 4132 N N . LYS B 1 252 ? -9.117 -11.227 4.781 1 98 252 LYS B N 1
ATOM 4133 C CA . LYS B 1 252 ? -7.953 -12.102 4.867 1 98 252 LYS B CA 1
ATOM 4134 C C . LYS B 1 252 ? -8.352 -13.516 5.262 1 98 252 LYS B C 1
ATOM 4136 O O . LYS B 1 252 ? -9.086 -13.711 6.234 1 98 252 LYS B O 1
ATOM 4141 N N . SER B 1 253 ? -7.902 -14.492 4.516 1 96.88 253 SER B N 1
ATOM 4142 C CA . SER B 1 253 ? -8.203 -15.883 4.824 1 96.88 253 SER B CA 1
ATOM 4143 C C . SER B 1 253 ? -7.367 -16.391 5.996 1 96.88 253 SER B C 1
ATOM 4145 O O . SER B 1 253 ? -6.223 -15.961 6.168 1 96.88 253 SER B O 1
ATOM 4147 N N . ILE B 1 254 ? -7.91 -17.281 6.73 1 94.06 254 ILE B N 1
ATOM 4148 C CA . ILE B 1 254 ? -7.16 -17.953 7.781 1 94.06 254 ILE B CA 1
ATOM 4149 C C . ILE B 1 254 ? -6.227 -18.984 7.16 1 94.06 254 ILE B C 1
ATOM 4151 O O . ILE B 1 254 ? -5.273 -19.438 7.801 1 94.06 254 ILE B O 1
ATOM 4155 N N . ARG B 1 255 ? -6.562 -19.422 5.941 1 92.69 255 ARG B N 1
ATOM 4156 C CA . ARG B 1 255 ? -5.719 -20.375 5.234 1 92.69 255 ARG B CA 1
ATOM 4157 C C . ARG B 1 255 ? -4.605 -19.672 4.477 1 92.69 255 ARG B C 1
ATOM 4159 O O . ARG B 1 255 ? -4.871 -18.797 3.646 1 92.69 255 ARG B O 1
ATOM 4166 N N . LEU B 1 256 ? -3.416 -20.047 4.781 1 94.06 256 LEU B N 1
ATOM 4167 C CA . LEU B 1 256 ? -2.244 -19.484 4.117 1 94.06 256 LEU B CA 1
ATOM 4168 C C . LEU B 1 256 ? -1.661 -20.469 3.115 1 94.06 256 LEU B C 1
ATOM 4170 O O . LEU B 1 256 ? -1.944 -21.672 3.186 1 94.06 256 LEU B O 1
ATOM 4174 N N . ILE B 1 257 ? -0.975 -19.953 2.178 1 95.19 257 ILE B N 1
ATOM 4175 C CA . ILE B 1 257 ? -0.211 -20.781 1.25 1 95.19 257 ILE B CA 1
ATOM 4176 C C . ILE B 1 257 ? 1.227 -20.922 1.745 1 95.19 257 ILE B C 1
ATOM 4178 O O . ILE B 1 257 ? 1.871 -19.922 2.086 1 95.19 257 ILE B O 1
ATOM 4182 N N . ASN B 1 258 ? 1.682 -22.125 1.785 1 96.62 258 ASN B N 1
ATOM 4183 C CA . ASN B 1 258 ? 3.037 -22.406 2.252 1 96.62 258 ASN B CA 1
ATOM 4184 C C . ASN B 1 258 ? 3.979 -22.703 1.09 1 96.62 258 ASN B C 1
ATOM 4186 O O . ASN B 1 258 ? 3.908 -23.781 0.489 1 96.62 258 ASN B O 1
ATOM 4190 N N . LEU B 1 259 ? 4.863 -21.812 0.859 1 96.5 259 LEU B N 1
ATOM 4191 C CA . LEU B 1 259 ? 5.891 -22.016 -0.154 1 96.5 259 LEU B CA 1
ATOM 4192 C C . LEU B 1 259 ? 7.223 -22.391 0.49 1 96.5 259 LEU B C 1
ATOM 4194 O O . LEU B 1 259 ? 7.621 -21.781 1.49 1 96.5 259 LEU B O 1
ATOM 4198 N N . VAL B 1 260 ? 7.836 -23.391 -0.028 1 97.44 260 VAL B N 1
ATOM 4199 C CA . VAL B 1 260 ? 9.188 -23.672 0.435 1 97.44 260 VAL B CA 1
ATOM 4200 C C . VAL B 1 260 ? 10.102 -22.484 0.094 1 97.44 260 VAL B C 1
ATOM 4202 O O . VAL B 1 260 ? 10.164 -22.062 -1.062 1 97.44 260 VAL B O 1
ATOM 4205 N N . ALA B 1 261 ? 10.773 -22.062 1.04 1 96.19 261 ALA B N 1
ATOM 4206 C CA . ALA B 1 261 ? 11.508 -20.812 0.915 1 96.19 261 ALA B CA 1
ATOM 4207 C C . ALA B 1 261 ? 12.891 -21.031 0.304 1 96.19 261 ALA B C 1
ATOM 4209 O O . ALA B 1 261 ? 13.547 -22.031 0.597 1 96.19 261 ALA B O 1
ATOM 4210 N N . ASN B 1 262 ? 13.234 -20.156 -0.577 1 94.69 262 ASN B N 1
ATOM 4211 C CA . ASN B 1 262 ? 14.617 -20.031 -1.024 1 94.69 262 ASN B CA 1
ATOM 4212 C C . ASN B 1 262 ? 15.32 -18.875 -0.332 1 94.69 262 ASN B C 1
ATOM 4214 O O . ASN B 1 262 ? 15.078 -17.703 -0.653 1 94.69 262 ASN B O 1
ATOM 4218 N N . GLU B 1 263 ? 16.188 -19.125 0.508 1 88.94 263 GLU B N 1
ATOM 4219 C CA . GLU B 1 263 ? 16.859 -18.125 1.327 1 88.94 263 GLU B CA 1
ATOM 4220 C C . GLU B 1 263 ? 17.75 -17.234 0.479 1 88.94 263 GLU B C 1
ATOM 4222 O O . GLU B 1 263 ? 18.125 -16.125 0.898 1 88.94 263 GLU B O 1
ATOM 4227 N N . ASN B 1 264 ? 18.016 -17.672 -0.648 1 87.44 264 ASN B N 1
ATOM 4228 C CA . ASN B 1 264 ? 18.906 -16.922 -1.52 1 87.44 264 ASN B CA 1
ATOM 4229 C C . ASN B 1 264 ? 18.125 -16 -2.463 1 87.44 264 ASN B C 1
ATOM 4231 O O . ASN B 1 264 ? 18.719 -15.25 -3.229 1 87.44 264 ASN B O 1
ATOM 4235 N N . ARG B 1 265 ? 16.922 -16.156 -2.357 1 86.12 265 ARG B N 1
ATOM 4236 C CA . ARG B 1 265 ? 16.094 -15.391 -3.289 1 86.12 265 ARG B CA 1
ATOM 4237 C C . ARG B 1 265 ? 16.094 -13.914 -2.924 1 86.12 265 ARG B C 1
ATOM 4239 O O . ARG B 1 265 ? 15.93 -13.555 -1.754 1 86.12 265 ARG B O 1
ATOM 4246 N N . ASP B 1 266 ? 16.281 -13.102 -3.938 1 87.19 266 ASP B N 1
ATOM 4247 C CA . ASP B 1 266 ? 16.25 -11.641 -3.822 1 87.19 266 ASP B CA 1
ATOM 4248 C C . ASP B 1 266 ? 15.016 -11.062 -4.516 1 87.19 266 ASP B C 1
ATOM 4250 O O . ASP B 1 266 ? 14.953 -11.008 -5.746 1 87.19 266 ASP B O 1
ATOM 4254 N N . TYR B 1 267 ? 14.109 -10.562 -3.734 1 86.44 267 TYR B N 1
ATOM 4255 C CA . TYR B 1 267 ? 12.875 -10.031 -4.301 1 86.44 267 TYR B CA 1
ATOM 4256 C C . TYR B 1 267 ? 13.156 -8.844 -5.203 1 86.44 267 TYR B C 1
ATOM 4258 O O . TYR B 1 267 ? 12.508 -8.664 -6.234 1 86.44 267 TYR B O 1
ATOM 4266 N N . CYS B 1 268 ? 14.023 -8 -4.766 1 89.19 268 CYS B N 1
ATOM 4267 C CA . CYS B 1 268 ? 14.367 -6.828 -5.562 1 89.19 268 CYS B CA 1
ATOM 4268 C C . CYS B 1 268 ? 14.883 -7.234 -6.938 1 89.19 268 CYS B C 1
ATOM 4270 O O . CYS B 1 268 ? 14.562 -6.602 -7.941 1 89.19 268 CYS B O 1
ATOM 4272 N N . GLU B 1 269 ? 15.625 -8.25 -6.934 1 87.12 269 GLU B N 1
ATOM 4273 C CA . GLU B 1 269 ? 16.125 -8.766 -8.203 1 87.12 269 GLU B CA 1
ATOM 4274 C C . GLU B 1 269 ? 14.984 -9.25 -9.094 1 87.12 269 GLU B C 1
ATOM 4276 O O . GLU B 1 269 ? 14.992 -9 -10.305 1 87.12 269 GLU B O 1
ATOM 4281 N N . VAL B 1 270 ? 14.086 -9.914 -8.523 1 87.38 270 VAL B N 1
ATOM 4282 C CA . VAL B 1 270 ? 12.922 -10.398 -9.258 1 87.38 270 VAL B CA 1
ATOM 4283 C C . VAL B 1 270 ? 12.18 -9.219 -9.883 1 87.38 270 VAL B C 1
ATOM 4285 O O . VAL B 1 270 ? 11.82 -9.258 -11.062 1 87.38 270 VAL B O 1
ATOM 4288 N N . LEU B 1 271 ? 11.977 -8.219 -9.094 1 87.19 271 LEU B N 1
ATOM 4289 C CA . LEU B 1 271 ? 11.273 -7.035 -9.555 1 87.19 271 LEU B CA 1
ATOM 4290 C C . LEU B 1 271 ? 12.008 -6.387 -10.727 1 87.19 271 LEU B C 1
ATOM 4292 O O . LEU B 1 271 ? 11.398 -6.062 -11.742 1 87.19 271 LEU B O 1
ATOM 4296 N N . ARG B 1 272 ? 13.25 -6.223 -10.578 1 87.38 272 ARG B N 1
ATOM 4297 C CA . ARG B 1 272 ? 14.055 -5.59 -11.617 1 87.38 272 ARG B CA 1
ATOM 4298 C C . ARG B 1 272 ? 14.016 -6.395 -12.906 1 87.38 272 ARG B C 1
ATOM 4300 O O . ARG B 1 272 ? 13.914 -5.824 -14 1 87.38 272 ARG B O 1
ATOM 4307 N N . THR B 1 273 ? 14.094 -7.641 -12.758 1 83.44 273 THR B N 1
ATOM 4308 C CA . THR B 1 273 ? 14.125 -8.523 -13.922 1 83.44 273 THR B CA 1
ATOM 4309 C C . THR B 1 273 ? 12.766 -8.562 -14.609 1 83.44 273 THR B C 1
ATOM 4311 O O . THR B 1 273 ? 12.688 -8.492 -15.844 1 83.44 273 THR B O 1
ATOM 4314 N N . LYS B 1 274 ? 11.766 -8.617 -13.781 1 83.25 274 LYS B N 1
ATOM 4315 C CA . LYS B 1 274 ? 10.43 -8.781 -14.328 1 83.25 274 LYS B CA 1
ATOM 4316 C C . LYS B 1 274 ? 9.891 -7.469 -14.891 1 83.25 274 LYS B C 1
ATOM 4318 O O . LYS B 1 274 ? 9.109 -7.469 -15.844 1 83.25 274 LYS B O 1
ATOM 4323 N N . LEU B 1 275 ? 10.328 -6.363 -14.289 1 79.19 275 LEU B N 1
ATOM 4324 C CA . LEU B 1 275 ? 9.758 -5.086 -14.688 1 79.19 275 LEU B CA 1
ATOM 4325 C C . LEU B 1 275 ? 10.766 -4.254 -15.469 1 79.19 275 LEU B C 1
ATOM 4327 O O . LEU B 1 275 ? 10.484 -3.107 -15.828 1 79.19 275 LEU B O 1
ATOM 4331 N N . LEU B 1 276 ? 11.953 -4.715 -15.766 1 67.31 276 LEU B N 1
ATOM 4332 C CA . LEU B 1 276 ? 13.008 -4.109 -16.578 1 67.31 276 LEU B CA 1
ATOM 4333 C C . LEU B 1 276 ? 13.445 -2.775 -15.984 1 67.31 276 LEU B C 1
ATOM 4335 O O . LEU B 1 276 ? 13.664 -1.807 -16.719 1 67.31 276 LEU B O 1
ATOM 4339 N N . TRP B 1 277 ? 13.281 -2.477 -14.664 1 65.69 277 TRP B N 1
ATOM 4340 C CA . TRP B 1 277 ? 13.617 -1.23 -13.984 1 65.69 277 TRP B CA 1
ATOM 4341 C C . TRP B 1 277 ? 15.125 -0.975 -14.031 1 65.69 277 TRP B C 1
ATOM 4343 O O . TRP B 1 277 ? 15.57 0.17 -13.93 1 65.69 277 TRP B O 1
ATOM 4353 N N . GLY B 1 278 ? 16.094 -1.635 -14.609 1 57.22 278 GLY B N 1
ATOM 4354 C CA . GLY B 1 278 ? 17.531 -1.459 -14.633 1 57.22 278 GLY B CA 1
ATOM 4355 C C . GLY B 1 278 ? 18.141 -1.682 -16 1 57.22 278 GLY B C 1
ATOM 4356 O O . GLY B 1 278 ? 19.359 -1.563 -16.188 1 57.22 278 GLY B O 1
ATOM 4357 N N . ARG B 1 279 ? 17.516 -2.264 -16.922 1 51.91 279 ARG B N 1
ATOM 4358 C CA . ARG B 1 279 ? 18.219 -2.6 -18.156 1 51.91 279 ARG B CA 1
ATOM 4359 C C . ARG B 1 279 ? 18.484 -1.351 -18.984 1 51.91 279 ARG B C 1
ATOM 4361 O O . ARG B 1 279 ? 17.562 -0.587 -19.281 1 51.91 279 ARG B O 1
ATOM 4368 N N . GLU B 1 280 ? 19.625 -0.698 -18.641 1 46.47 280 GLU B N 1
ATOM 4369 C CA . GLU B 1 280 ? 20.141 0.188 -19.688 1 46.47 280 GLU B CA 1
ATOM 4370 C C . GLU B 1 280 ? 19.906 -0.401 -21.078 1 46.47 280 GLU B C 1
ATOM 4372 O O . GLU B 1 280 ? 20.188 -1.576 -21.312 1 46.47 280 GLU B O 1
ATOM 4377 N N . HIS B 1 281 ? 18.812 -0.085 -21.703 1 37.62 281 HIS B N 1
ATOM 4378 C CA . HIS B 1 281 ? 18.828 -0.417 -23.109 1 37.62 281 HIS B CA 1
ATOM 4379 C C . HIS B 1 281 ? 20.234 -0.299 -23.688 1 37.62 281 HIS B C 1
ATOM 4381 O O . HIS B 1 281 ? 20.859 0.765 -23.609 1 37.62 281 HIS B O 1
ATOM 4387 N N . ASN B 1 282 ? 21.031 -1.216 -23.547 1 33.09 282 ASN B N 1
ATOM 4388 C CA . ASN B 1 282 ? 22.188 -1.164 -24.438 1 33.09 282 ASN B CA 1
ATOM 4389 C C . ASN B 1 282 ? 21.812 -0.632 -25.812 1 33.09 282 ASN B C 1
ATOM 4391 O O . ASN B 1 282 ? 21.062 -1.283 -26.547 1 33.09 282 ASN B O 1
ATOM 4395 N N . SER B 1 283 ? 21.641 0.609 -26 1 33.38 283 SER B N 1
ATOM 4396 C CA . SER B 1 283 ? 21.859 1.088 -27.359 1 33.38 283 SER B CA 1
ATOM 4397 C C . SER B 1 283 ? 23.109 0.475 -27.969 1 33.38 283 SER B C 1
ATOM 4399 O O . SER B 1 283 ? 24.156 1.117 -28.016 1 33.38 283 SER B O 1
ATOM 4401 N N . GLY B 1 284 ? 23.562 -0.643 -27.641 1 24.16 284 GLY B N 1
ATOM 4402 C CA . GLY B 1 284 ? 24.562 -1.175 -28.562 1 24.16 284 GLY B CA 1
ATOM 4403 C C . GLY B 1 284 ? 24.125 -1.161 -30 1 24.16 284 GLY B C 1
ATOM 4404 O O . GLY B 1 284 ? 24.859 -0.703 -30.875 1 24.16 284 GLY B O 1
ATOM 4405 N N . LEU B 1 285 ? 23.375 -2.215 -30.688 1 21.77 285 LEU B N 1
ATOM 4406 C CA . LEU B 1 285 ? 23.484 -2.404 -32.125 1 21.77 285 LEU B CA 1
ATOM 4407 C C . LEU B 1 285 ? 22.719 -1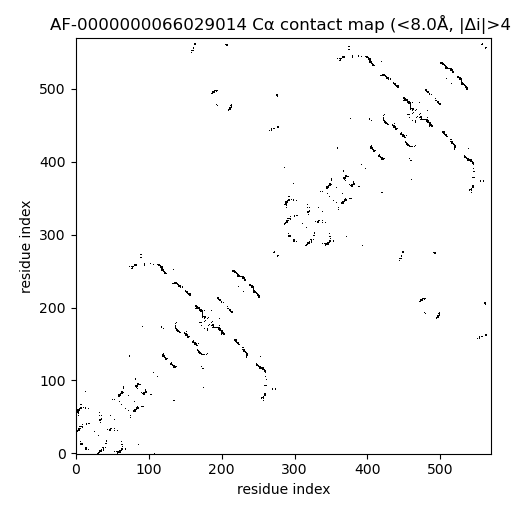.319 -32.875 1 21.77 285 LEU B C 1
ATOM 4409 O O . LEU B 1 285 ? 21.625 -0.932 -32.469 1 21.77 285 LEU B O 1
#

Solvent-accessible surface area (backbone atoms only — not comparable to full-atom values): 29026 Å² total; per-residue (Å²): 117,28,34,26,37,43,48,34,77,89,37,67,67,24,51,54,51,48,54,51,49,48,55,54,32,55,75,69,71,47,48,64,34,21,23,43,70,34,10,65,74,73,69,47,84,50,53,38,54,60,88,52,35,48,84,71,28,64,31,35,37,24,30,18,49,43,68,43,32,51,59,48,54,74,43,32,77,61,35,42,31,41,29,28,16,67,68,78,76,40,96,66,24,50,30,38,68,90,39,41,66,62,55,51,47,29,54,76,70,64,72,60,51,73,42,75,41,70,23,39,29,39,34,31,81,45,97,93,38,71,49,74,47,70,17,52,29,26,42,32,43,34,37,73,82,46,84,66,75,40,29,41,36,33,23,50,72,84,39,61,44,39,46,45,44,24,52,26,42,31,42,21,29,34,74,10,14,74,44,70,37,31,77,50,68,26,46,35,36,42,81,89,28,62,36,30,38,42,25,50,30,74,50,74,54,88,66,69,61,27,36,34,32,36,39,83,50,40,37,37,38,26,38,53,50,100,62,64,56,25,42,32,26,36,64,84,37,82,74,44,73,38,48,52,60,44,56,36,39,37,31,60,38,91,61,47,40,30,29,44,50,44,89,78,60,53,67,37,53,38,48,19,66,72,50,56,48,57,66,68,72,72,82,68,134,116,27,34,27,36,42,47,33,76,90,35,67,67,25,52,54,51,48,54,53,49,50,55,54,32,55,74,69,71,46,47,65,34,22,24,44,70,34,10,64,73,73,69,46,85,50,54,39,54,60,89,52,34,47,84,69,28,63,32,34,36,22,30,17,52,43,69,41,33,53,58,48,54,74,44,33,78,57,35,42,30,39,28,28,17,66,66,80,75,40,94,68,26,49,29,40,66,90,40,40,66,61,56,51,47,30,55,76,69,63,72,58,50,74,41,75,40,70,22,39,29,37,34,32,80,46,96,93,39,70,49,75,44,68,18,54,29,27,45,33,44,34,38,71,82,47,86,66,76,37,31,42,37,34,24,51,73,83,39,62,42,35,48,46,43,23,53,25,41,34,41,21,28,34,74,12,14,73,45,70,37,30,77,49,67,25,46,35,35,40,80,89,27,61,36,30,35,41,25,51,29,74,51,74,55,89,65,69,62,26,37,33,32,35,41,83,51,40,37,35,38,26,37,53,47,99,62,64,55,25,40,32,26,37,63,86,37,83,74,44,72,38,49,52,61,44,56,37,38,36,32,60,38,90,62,47,41,31,28,44,50,44,90,81,59,51,68,36,54,36,50,25,67,73,48,54,49,60,65,68,73,71,80,68,131

Nearest PDB structures (foldseek):
  4hao-assembly2_B  TM=8.818E-01  e=6.933E-28  Yersinia pestis CO92
  1u0r-assembly1_C  TM=8.955E-01  e=1.423E-26  Mycobacterium tuberculosis
  1u0t-assembly1_B-2  TM=8.853E-01  e=3.074E-26  Mycobacterium tuberculosis
  1u0r-assembly1_A  TM=8.853E-01  e=8.929E-26  Mycobacterium tuberculosis
  1y3h-assembly1_A-2  TM=8.779E-01  e=1.067E-25  Mycobacterium tuberculosis

Secondary structure (DSSP, 8-state):
-EEEEEE-TT-HHHHHHHHHHHHHHHHTT-EEEEEHHHHHHHT-S-EE-HHHHHHH-SEEEEEESHHHHHHHHTTSTTS-EEEEESSS--SS--EEGGGHHHHHHHHHHT---EEEE--EEEEEEETTEEEEEEESSEEEEE-TT-SS--EEEEEETTEEEEEEESSEEEEE-TTGGGTHHHHTTPPEE-TT--EEEEEEES-SSTT---EEEETTS-EEEEEE-SS--EEEEETTEEEEEEPTT--EEEEE-S--EEEEP-TT--HHHHHHHHHT-S-------/-EEEEEE-TT-HHHHHHHHHHHHHHHHHT-EEEEEHHHHHHHT-S-EE-HHHHHHH-SEEEEEESHHHHHHHHTTSTTS-EEEEESSS--SS--EEGGGHHHHHHHHHHT---EEEE--EEEEEEETTEEEEEEESSEEEEE-TT-SS--EEEEEETTEEEEEEESSEEEEE-TTGGGTHHHHTTPPEE-TT--EEEEEEES-S-TT---EEEETTS-EEEEEE-SS--EEEEETTEEEEEEPTT--EEEEE-S--EEEEP-TT--HHHHHHHHHTSS-------

InterPro domains:
  IPR002504 NAD kinase [MF_00361] (1-277)
  IPR002504 NAD kinase [PF01513] (3-112)
  IPR016064 NAD kinase/diacylglycerol kinase-like domain superfamily [SSF111331] (2-281)
  IPR017437 ATP-NAD kinase, PpnK-type, C-terminal [G3DSA:2.60.200.30] (119-254)
  IPR017438 Inorganic polyphosphate/ATP-NAD kinase, N-terminal [G3DSA:3.40.50.10330] (17-277)

Organism: Chlorobium luteolum (strain DSM 273 / BCRC 81028 / 2530) (NCBI:txid319225)